Protein 7XQK (pdb70)

Structure (mmCIF, N/CA/C/O backbone):
data_7XQK
#
_entry.id   7XQK
#
_cell.length_a   154.154
_cell.length_b   154.154
_cell.length_c   76.675
_cell.angle_alpha   90.000
_cell.angle_beta   90.000
_cell.angle_gamma   120.000
#
_symmetry.space_group_name_H-M   'P 63'
#
loop_
_entity.id
_entity.type
_entity.pdbx_description
1 polymer 'Glutathione S-transferase class-mu 26 kDa isozyme,Cyclin-dependent kinase 3'
2 polymer 'G1/S-specific cyclin-E1'
3 non-polymer 'SULFATE ION'
4 non-polymer GLYCEROL
5 non-polymer '2-(N-MORPHOLINO)-ETHANESULFONIC ACID'
6 water water
#
loop_
_atom_site.group_PDB
_atom_site.id
_atom_site.type_symbol
_atom_site.label_atom_id
_atom_site.label_alt_id
_atom_site.label_comp_id
_atom_site.label_asym_id
_atom_site.label_entity_id
_atom_site.label_seq_id
_atom_site.pdbx_PDB_ins_code
_atom_site.Cartn_x
_atom_site.Cartn_y
_atom_site.Cartn_z
_atom_site.occupancy
_atom_site.B_iso_or_equiv
_atom_site.auth_seq_id
_atom_site.auth_comp_id
_atom_site.auth_asym_id
_atom_site.auth_atom_id
_atom_site.pdbx_PDB_model_num
ATOM 1 N N . MET A 1 231 ? 5.612 -88.060 17.806 1.000 104.431 3 MET A N 1
ATOM 2 C CA . MET A 1 231 ? 6.442 -87.665 16.625 1.000 109.752 3 MET A CA 1
ATOM 3 C C . MET A 1 231 ? 7.165 -88.906 16.060 1.000 107.820 3 MET A C 1
ATOM 4 O O . MET A 1 231 ? 6.710 -89.427 15.019 1.000 98.220 3 MET A O 1
ATOM 9 N N . PHE A 1 232 ? 8.240 -89.370 16.710 1.000 103.373 4 PHE A N 1
ATOM 10 C CA . PHE A 1 232 ? 8.945 -90.650 16.410 1.000 102.666 4 PHE A CA 1
ATOM 11 C C . PHE A 1 232 ? 9.151 -91.418 17.724 1.000 101.915 4 PHE A C 1
ATOM 12 O O . PHE A 1 232 ? 9.801 -90.855 18.627 1.000 105.674 4 PHE A O 1
ATOM 20 N N . GLN A 1 233 ? 8.634 -92.648 17.827 1.000 94.699 5 GLN A N 1
ATOM 21 C CA . GLN A 1 233 ? 8.689 -93.472 19.069 1.000 98.451 5 GLN A CA 1
ATOM 22 C C . GLN A 1 233 ? 10.103 -94.048 19.234 1.000 93.684 5 GLN A C 1
ATOM 23 O O . GLN A 1 233 ? 10.370 -95.100 18.631 1.000 86.830 5 GLN A O 1
ATOM 29 N N . LYS A 1 234 ? 10.946 -93.408 20.059 1.000 92.067 6 LYS A N 1
ATOM 30 C CA . LYS A 1 234 ? 12.430 -93.576 20.070 1.000 93.493 6 LYS A CA 1
ATOM 31 C C . LYS A 1 234 ? 12.825 -94.877 20.779 1.000 85.307 6 LYS A C 1
ATOM 32 O O . LYS A 1 234 ? 13.722 -94.818 21.648 1.000 77.205 6 LYS A O 1
ATOM 38 N N . VAL A 1 235 ? 12.286 -96.006 20.297 1.000 84.266 7 VAL A N 1
ATOM 39 C CA . VAL A 1 235 ? 12.358 -97.378 20.900 1.000 95.336 7 VAL A CA 1
ATOM 40 C C . VAL A 1 235 ? 13.704 -97.626 21.608 1.000 96.414 7 VAL A C 1
ATOM 41 O O . VAL A 1 235 ? 13.687 -98.357 22.619 1.000 108.777 7 VAL A O 1
ATOM 45 N N . GLU A 1 236 ? 14.827 -97.098 21.104 1.000 90.353 8 GLU A N 1
ATOM 46 C CA . GLU A 1 236 ? 16.180 -97.404 21.647 1.000 96.203 8 GLU A CA 1
ATOM 47 C C . GLU A 1 236 ? 17.227 -96.448 21.048 1.000 98.879 8 GLU A C 1
ATOM 48 O O . GLU A 1 236 ? 17.029 -95.990 19.902 1.000 96.790 8 GLU A O 1
ATOM 54 N N . LYS A 1 237 ? 18.286 -96.150 21.813 1.000 96.496 9 LYS A N 1
ATOM 55 C CA . LYS A 1 237 ? 19.550 -95.517 21.341 1.000 93.901 9 LYS A CA 1
ATOM 56 C C . LYS A 1 237 ? 20.455 -96.628 20.793 1.000 94.760 9 LYS A C 1
ATOM 57 O O . LYS A 1 237 ? 20.387 -97.738 21.352 1.000 100.063 9 LYS A O 1
ATOM 63 N N . ILE A 1 238 ? 21.255 -96.352 19.749 1.000 92.938 10 ILE A N 1
ATOM 64 C CA . ILE A 1 238 ? 22.186 -97.344 19.116 1.000 89.737 10 ILE A CA 1
ATOM 65 C C . ILE A 1 238 ? 23.566 -96.718 18.819 1.000 91.327 10 ILE A C 1
ATOM 66 O O . ILE A 1 238 ? 24.289 -97.303 17.994 1.000 83.995 10 ILE A O 1
ATOM 71 N N . GLY A 1 239 ? 23.950 -95.615 19.481 1.000 93.909 11 GLY A N 1
ATOM 72 C CA . GLY A 1 239 ? 25.329 -95.079 19.448 1.000 99.172 11 GLY A CA 1
ATOM 73 C C . GLY A 1 239 ? 25.398 -93.557 19.387 1.000 108.563 11 GLY A C 1
ATOM 74 O O . GLY A 1 239 ? 24.380 -92.901 19.700 1.000 104.531 11 GLY A O 1
ATOM 75 N N . GLU A 1 240 ? 26.581 -93.029 19.029 1.000 111.416 12 GLU A N 1
ATOM 76 C CA . GLU A 1 240 ? 26.885 -91.593 18.747 1.000 110.214 12 GLU A CA 1
ATOM 77 C C . GLU A 1 240 ? 27.527 -91.500 17.349 1.000 104.214 12 GLU A C 1
ATOM 78 O O . GLU A 1 240 ? 27.990 -92.555 16.867 1.000 91.175 12 GLU A O 1
ATOM 84 N N . GLY A 1 241 ? 27.548 -90.313 16.712 1.000 99.282 13 GLY A N 1
ATOM 85 C CA . GLY A 1 241 ? 27.953 -90.153 15.297 1.000 93.240 13 GLY A CA 1
ATOM 86 C C . GLY A 1 241 ? 28.741 -88.883 15.002 1.000 85.290 13 GLY A C 1
ATOM 87 O O . GLY A 1 241 ? 29.011 -88.121 15.944 1.000 69.554 13 GLY A O 1
ATOM 88 N N . THR A 1 242 ? 29.085 -88.681 13.717 1.000 94.478 14 THR A N 1
ATOM 89 C CA . THR A 1 242 ? 29.879 -87.543 13.156 1.000 95.136 14 THR A CA 1
ATOM 90 C C . THR A 1 242 ? 29.320 -86.214 13.696 1.000 97.108 14 THR A C 1
ATOM 91 O O . THR A 1 242 ? 30.138 -85.345 14.056 1.000 89.885 14 THR A O 1
ATOM 95 N N . TYR A 1 243 ? 27.985 -86.078 13.740 1.000 98.039 15 TYR A N 1
ATOM 96 C CA . TYR A 1 243 ? 27.212 -84.988 14.407 1.000 88.685 15 TYR A CA 1
ATOM 97 C C . TYR A 1 243 ? 26.181 -85.633 15.344 1.000 92.244 15 TYR A C 1
ATOM 98 O O . TYR A 1 243 ? 25.409 -86.507 14.874 1.000 91.667 15 TYR A O 1
ATOM 107 N N . GLY A 1 244 ? 26.204 -85.254 16.627 1.000 90.720 16 GLY A N 1
ATOM 108 C CA . GLY A 1 244 ? 25.214 -85.650 17.651 1.000 90.790 16 GLY A CA 1
ATOM 109 C C . GLY A 1 244 ? 25.154 -87.152 17.902 1.000 90.895 16 GLY A C 1
ATOM 110 O O . GLY A 1 244 ? 26.210 -87.807 17.863 1.000 94.479 16 GLY A O 1
ATOM 111 N N . VAL A 1 245 ? 23.944 -87.673 18.140 1.000 90.876 17 VAL A N 1
ATOM 112 C CA . VAL A 1 245 ? 23.659 -89.020 18.728 1.000 90.867 17 VAL A CA 1
ATOM 113 C C . VAL A 1 245 ? 22.691 -89.776 17.805 1.000 82.426 17 VAL A C 1
ATOM 114 O O . VAL A 1 245 ? 21.952 -89.082 17.071 1.000 75.050 17 VAL A O 1
ATOM 118 N N . VAL A 1 246 ? 22.660 -91.121 17.881 1.000 69.048 18 VAL A N 1
ATOM 119 C CA . VAL A 1 246 ? 21.932 -92.031 16.936 1.000 63.355 18 VAL A CA 1
ATOM 120 C C . VAL A 1 246 ? 20.996 -92.955 17.720 1.000 61.254 18 VAL A C 1
ATOM 121 O O . VAL A 1 246 ? 21.401 -93.403 18.795 1.000 73.842 18 VAL A O 1
ATOM 125 N N . TYR A 1 247 ? 19.831 -93.280 17.150 1.000 57.522 19 TYR A N 1
ATOM 126 C CA . TYR A 1 247 ? 18.700 -93.975 17.817 1.000 65.656 19 TYR A CA 1
ATOM 127 C C . TYR A 1 247 ? 17.955 -94.872 16.814 1.000 63.073 19 TYR A C 1
ATOM 128 O O . TYR A 1 247 ? 17.861 -94.485 15.633 1.000 58.699 19 TYR A O 1
ATOM 137 N N . LYS A 1 248 ? 17.421 -96.016 17.270 1.000 55.278 20 LYS A N 1
ATOM 138 C CA . LYS A 1 248 ? 16.381 -96.795 16.543 1.000 54.834 20 LYS A CA 1
ATOM 139 C C . LYS A 1 248 ? 15.036 -96.157 16.891 1.000 54.682 20 LYS A C 1
ATOM 140 O O . LYS A 1 248 ? 15.000 -95.491 17.920 1.000 60.512 20 LYS A O 1
ATOM 146 N N . ALA A 1 249 ? 13.989 -96.311 16.075 1.000 58.404 21 ALA A N 1
ATOM 147 C CA . ALA A 1 249 ? 12.672 -95.670 16.331 1.000 66.301 21 ALA A CA 1
ATOM 148 C C . ALA A 1 249 ? 11.563 -96.183 15.395 1.000 71.795 21 ALA A C 1
ATOM 149 O O . ALA A 1 249 ? 11.866 -96.956 14.474 1.000 75.728 21 ALA A O 1
ATOM 151 N N . LYS A 1 250 ? 10.319 -95.742 15.639 1.000 77.378 22 LYS A N 1
ATOM 152 C CA . LYS A 1 250 ? 9.106 -96.085 14.844 1.000 82.884 22 LYS A CA 1
ATOM 153 C C . LYS A 1 250 ? 8.318 -94.806 14.491 1.000 80.062 22 LYS A C 1
ATOM 154 O O . LYS A 1 250 ? 8.126 -93.919 15.373 1.000 63.682 22 LYS A O 1
ATOM 160 N N . ASN A 1 251 ? 7.877 -94.704 13.234 1.000 84.873 23 ASN A N 1
ATOM 161 C CA . ASN A 1 251 ? 6.932 -93.654 12.766 1.000 97.530 23 ASN A CA 1
ATOM 162 C C . ASN A 1 251 ? 5.524 -94.074 13.204 1.000 101.677 23 ASN A C 1
ATOM 163 O O . ASN A 1 251 ? 5.131 -95.214 12.894 1.000 101.892 23 ASN A O 1
ATOM 168 N N . ARG A 1 252 ? 4.803 -93.189 13.900 1.000 112.223 24 ARG A N 1
ATOM 169 C CA . ARG A 1 252 ? 3.494 -93.488 14.544 1.000 113.793 24 ARG A CA 1
ATOM 170 C C . ARG A 1 252 ? 2.401 -93.688 13.485 1.000 109.329 24 ARG A C 1
ATOM 171 O O . ARG A 1 252 ? 1.588 -94.622 13.645 1.000 104.379 24 ARG A O 1
ATOM 179 N N . GLU A 1 253 ? 2.382 -92.840 12.452 1.000 107.304 25 GLU A N 1
ATOM 180 C CA . GLU A 1 253 ? 1.363 -92.862 11.367 1.000 106.564 25 GLU A CA 1
ATOM 181 C C . GLU A 1 253 ? 1.688 -93.955 10.331 1.000 100.308 25 GLU A C 1
ATOM 182 O O . GLU A 1 253 ? 0.982 -93.987 9.304 1.000 96.916 25 GLU A O 1
ATOM 188 N N . THR A 1 254 ? 2.707 -94.804 10.558 1.000 98.752 26 THR A N 1
ATOM 189 C CA . THR A 1 254 ? 3.068 -95.935 9.648 1.000 95.257 26 THR A CA 1
ATOM 190 C C . THR A 1 254 ? 3.524 -97.191 10.419 1.000 91.426 26 THR A C 1
ATOM 191 O O . THR A 1 254 ? 3.350 -98.287 9.859 1.000 90.704 26 THR A O 1
ATOM 195 N N . GLY A 1 255 ? 4.103 -97.066 11.622 1.000 97.163 27 GLY A N 1
ATOM 196 C CA . GLY A 1 255 ? 4.665 -98.196 12.400 1.000 99.819 27 GLY A CA 1
ATOM 197 C C . GLY A 1 255 ? 5.997 -98.713 11.848 1.000 103.632 27 GLY A C 1
ATOM 198 O O . GLY A 1 255 ? 6.487 -99.757 12.354 1.000 92.568 27 GLY A O 1
ATOM 199 N N . GLN A 1 256 ? 6.588 -98.000 10.878 1.000 101.790 28 GLN A N 1
ATOM 200 C CA . GLN A 1 256 ? 7.824 -98.381 10.133 1.000 92.167 28 GLN A CA 1
ATOM 201 C C . GLN A 1 256 ? 9.061 -98.019 10.974 1.000 78.332 28 GLN A C 1
ATOM 202 O O . GLN A 1 256 ? 9.084 -96.921 11.584 1.000 65.319 28 GLN A O 1
ATOM 208 N N . LEU A 1 257 ? 10.049 -98.920 11.003 1.000 72.557 29 LEU A N 1
ATOM 209 C CA . LEU A 1 257 ? 11.345 -98.738 11.718 1.000 66.025 29 LEU A CA 1
ATOM 210 C C . LEU A 1 257 ? 12.245 -97.792 10.908 1.000 57.200 29 LEU A C 1
ATOM 211 O O . LEU A 1 257 ? 12.304 -97.946 9.653 1.000 58.561 29 LEU A O 1
ATOM 216 N N . VAL A 1 258 ? 12.916 -96.873 11.617 1.000 46.552 30 VAL A N 1
ATOM 217 C CA . VAL A 1 258 ? 13.870 -95.846 11.090 1.000 42.492 30 VAL A CA 1
ATOM 218 C C . VAL A 1 258 ? 15.053 -95.736 12.060 1.000 40.713 30 VAL A C 1
ATOM 219 O O . VAL A 1 258 ? 14.872 -96.080 13.246 1.000 44.339 30 VAL A O 1
ATOM 223 N N . ALA A 1 259 ? 16.218 -95.275 11.580 1.000 40.905 31 ALA A N 1
ATOM 224 C CA . ALA A 1 259 ? 17.375 -94.837 12.399 1.000 40.176 31 ALA A CA 1
ATOM 225 C C . ALA A 1 259 ? 17.476 -93.304 12.332 1.000 42.538 31 ALA A C 1
ATOM 226 O O . ALA A 1 259 ? 17.312 -92.760 11.222 1.000 43.952 31 ALA A O 1
ATOM 228 N N . LEU A 1 260 ? 17.707 -92.656 13.486 1.000 45.547 32 LEU A N 1
ATOM 229 C CA . LEU A 1 260 ? 17.560 -91.197 13.757 1.000 43.528 32 LEU A CA 1
ATOM 230 C C . LEU A 1 260 ? 18.923 -90.616 14.109 1.000 44.374 32 LEU A C 1
ATOM 231 O O . LEU A 1 260 ? 19.475 -91.085 15.117 1.000 50.778 32 LEU A O 1
ATOM 236 N N . LYS A 1 261 ? 19.422 -89.629 13.359 1.000 40.162 33 LYS A N 1
ATOM 237 C CA . LYS A 1 261 ? 20.592 -88.805 13.772 1.000 40.893 33 LYS A CA 1
ATOM 238 C C . LYS A 1 261 ? 20.031 -87.450 14.222 1.000 41.724 33 LYS A C 1
ATOM 239 O O . LYS A 1 261 ? 19.293 -86.829 13.435 1.000 42.951 33 LYS A O 1
ATOM 245 N N . LYS A 1 262 ? 20.299 -87.050 15.465 1.000 42.187 34 LYS A N 1
ATOM 246 C CA . LYS A 1 262 ? 19.744 -85.817 16.074 1.000 45.025 34 LYS A CA 1
ATOM 247 C C . LYS A 1 262 ? 20.853 -84.774 16.118 1.000 40.011 34 LYS A C 1
ATOM 248 O O . LYS A 1 262 ? 21.916 -85.070 16.667 1.000 38.200 34 LYS A O 1
ATOM 254 N N . ILE A 1 263 ? 20.607 -83.609 15.533 1.000 37.065 35 ILE A N 1
ATOM 255 C CA . ILE A 1 263 ? 21.548 -82.459 15.575 1.000 36.781 35 ILE A CA 1
ATOM 256 C C . ILE A 1 263 ? 20.894 -81.428 16.480 1.000 36.355 35 ILE A C 1
ATOM 257 O O . ILE A 1 263 ? 19.728 -81.099 16.219 1.000 35.384 35 ILE A O 1
ATOM 262 N N . ARG A 1 264 ? 21.594 -80.985 17.525 1.000 40.557 36 ARG A N 1
ATOM 263 C CA . ARG A 1 264 ? 21.080 -79.946 18.452 1.000 40.477 36 ARG A CA 1
ATOM 264 C C . ARG A 1 264 ? 21.548 -78.596 17.913 1.000 37.347 36 ARG A C 1
ATOM 265 O O . ARG A 1 264 ? 22.734 -78.256 18.107 1.000 39.503 36 ARG A O 1
ATOM 273 N N . LEU A 1 265 ? 20.669 -77.870 17.232 1.000 35.062 37 LEU A N 1
ATOM 274 C CA . LEU A 1 265 ? 21.088 -76.659 16.482 1.000 39.937 37 LEU A CA 1
ATOM 275 C C . LEU A 1 265 ? 21.514 -75.584 17.489 1.000 41.901 37 LEU A C 1
ATOM 276 O O . LEU A 1 265 ? 22.445 -74.840 17.157 1.000 37.000 37 LEU A O 1
ATOM 281 N N . ASP A 1 266 ? 20.922 -75.598 18.692 1.000 41.136 38 ASP A N 1
ATOM 282 C CA . ASP A 1 266 ? 21.267 -74.723 19.852 1.000 46.004 38 ASP A CA 1
ATOM 283 C C . ASP A 1 266 ? 22.750 -74.851 20.199 1.000 39.685 38 ASP A C 1
ATOM 284 O O . ASP A 1 266 ? 23.325 -73.861 20.642 1.000 40.139 38 ASP A O 1
ATOM 289 N N . LEU A 1 267 ? 23.350 -76.025 20.014 1.000 36.644 39 LEU A N 1
ATOM 290 C CA . LEU A 1 267 ? 24.783 -76.241 20.356 1.000 36.464 39 LEU A CA 1
ATOM 291 C C . LEU A 1 267 ? 25.711 -76.013 19.149 1.000 37.602 39 LEU A C 1
ATOM 292 O O . LEU A 1 267 ? 26.932 -76.216 19.326 1.000 34.408 39 LEU A O 1
ATOM 297 N N . GLU A 1 268 ? 25.199 -75.620 17.974 1.000 37.670 40 GLU A N 1
ATOM 298 C CA . GLU A 1 268 ? 26.043 -75.481 16.749 1.000 35.536 40 GLU A CA 1
ATOM 299 C C . GLU A 1 268 ? 26.211 -74.001 16.426 1.000 33.390 40 GLU A C 1
ATOM 300 O O . GLU A 1 268 ? 25.233 -73.402 15.867 1.000 35.160 40 GLU A O 1
ATOM 306 N N . MET A 1 269 ? 27.379 -73.446 16.754 1.000 32.359 41 MET A N 1
ATOM 307 C CA . MET A 1 269 ? 27.732 -72.024 16.474 1.000 36.753 41 MET A CA 1
ATOM 308 C C . MET A 1 269 ? 27.676 -71.742 14.953 1.000 29.512 41 MET A C 1
ATOM 309 O O . MET A 1 269 ? 27.365 -70.601 14.595 1.000 30.179 41 MET A O 1
ATOM 314 N N . GLU A 1 270 ? 28.008 -72.712 14.103 1.000 26.372 42 GLU A N 1
ATOM 315 C CA . GLU A 1 270 ? 28.009 -72.572 12.617 1.000 27.413 42 GLU A CA 1
ATOM 316 C C . GLU A 1 270 ? 26.687 -73.067 11.985 1.000 27.197 42 GLU A C 1
ATOM 317 O O . GLU A 1 270 ? 26.633 -73.204 10.745 1.000 27.994 42 GLU A O 1
ATOM 323 N N . GLY A 1 271 ? 25.622 -73.259 12.760 1.000 23.137 43 GLY A N 1
ATOM 324 C CA . GLY A 1 271 ? 24.339 -73.758 12.213 1.000 20.952 43 GLY A CA 1
ATOM 325 C C . GLY A 1 271 ? 24.428 -75.205 11.760 1.000 20.459 43 GLY A C 1
ATOM 326 O O . GLY A 1 271 ? 25.135 -76.007 12.405 1.000 22.022 43 GLY A O 1
ATOM 327 N N . VAL A 1 272 ? 23.754 -75.569 10.676 1.000 21.693 44 VAL A N 1
ATOM 328 C CA . VAL A 1 272 ? 23.761 -76.985 10.214 1.000 23.168 44 VAL A CA 1
ATOM 329 C C . VAL A 1 272 ? 25.202 -77.320 9.832 1.000 24.782 44 VAL A C 1
ATOM 330 O O . VAL A 1 272 ? 25.797 -76.629 8.997 1.000 21.548 44 VAL A O 1
ATOM 334 N N . PRO A 1 273 ? 25.818 -78.350 10.464 1.000 26.171 45 PRO A N 1
ATOM 335 C CA . PRO A 1 273 ? 27.208 -78.708 10.176 1.000 26.005 45 PRO A CA 1
ATOM 336 C C . PRO A 1 273 ? 27.458 -79.150 8.720 1.000 26.241 45 PRO A C 1
ATOM 337 O O . PRO A 1 273 ? 26.573 -79.785 8.088 1.000 22.205 45 PRO A O 1
ATOM 341 N N . SER A 1 274 ? 28.630 -78.781 8.194 1.000 23.330 46 SER A N 1
ATOM 342 C CA . SER A 1 274 ? 29.039 -79.092 6.807 1.000 26.063 46 SER A CA 1
ATOM 343 C C . SER A 1 274 ? 28.819 -80.580 6.531 1.000 24.852 46 SER A C 1
ATOM 344 O O . SER A 1 274 ? 28.249 -80.903 5.483 1.000 22.506 46 SER A O 1
ATOM 347 N N . THR A 1 275 ? 29.221 -81.452 7.451 1.000 23.806 47 THR A N 1
ATOM 348 C CA . THR A 1 275 ? 29.091 -82.918 7.289 1.000 23.586 47 THR A CA 1
ATOM 349 C C . THR A 1 275 ? 27.620 -83.305 7.065 1.000 22.404 47 THR A C 1
ATOM 350 O O . THR A 1 275 ? 27.365 -84.165 6.212 1.000 20.641 47 THR A O 1
ATOM 354 N N . ALA A 1 276 ? 26.677 -82.675 7.760 1.000 21.473 48 ALA A N 1
ATOM 355 C CA . ALA A 1 276 ? 25.235 -82.974 7.615 1.000 23.525 48 ALA A CA 1
ATOM 356 C C . ALA A 1 276 ? 24.705 -82.391 6.293 1.000 24.325 48 ALA A C 1
ATOM 357 O O . ALA A 1 276 ? 23.884 -83.068 5.606 1.000 23.140 48 ALA A O 1
ATOM 359 N N . ILE A 1 277 ? 25.138 -81.185 5.905 1.000 24.224 49 ILE A N 1
ATOM 360 C CA . ILE A 1 277 ? 24.657 -80.591 4.621 1.000 23.244 49 ILE A CA 1
ATOM 361 C C . ILE A 1 277 ? 25.155 -81.479 3.474 1.000 23.900 49 ILE A C 1
ATOM 362 O O . ILE A 1 277 ? 24.359 -81.790 2.576 1.000 22.325 49 ILE A O 1
ATOM 367 N N . ARG A 1 278 ? 26.399 -81.934 3.565 1.000 21.883 50 ARG A N 1
ATOM 368 C CA . ARG A 1 278 ? 26.987 -82.851 2.563 1.000 23.663 50 ARG A CA 1
ATOM 369 C C . ARG A 1 278 ? 26.228 -84.181 2.565 1.000 22.715 50 ARG A C 1
ATOM 370 O O . ARG A 1 278 ? 25.813 -84.568 1.480 1.000 20.247 50 ARG A O 1
ATOM 378 N N . GLU A 1 279 ? 26.046 -84.827 3.728 1.000 22.041 51 GLU A N 1
ATOM 379 C CA . GLU A 1 279 ? 25.384 -86.149 3.773 1.000 24.063 51 GLU A CA 1
ATOM 380 C C . GLU A 1 279 ? 23.963 -86.027 3.179 1.000 22.986 51 GLU A C 1
ATOM 381 O O . GLU A 1 279 ? 23.607 -86.842 2.347 1.000 20.510 51 GLU A O 1
ATOM 387 N N . ILE A 1 280 ? 23.187 -85.040 3.608 1.000 21.434 52 ILE A N 1
ATOM 388 C CA . ILE A 1 280 ? 21.777 -84.880 3.168 1.000 22.726 52 ILE A CA 1
ATOM 389 C C . ILE A 1 280 ? 21.782 -84.644 1.660 1.000 24.787 52 ILE A C 1
ATOM 390 O O . ILE A 1 280 ? 21.110 -85.429 0.966 1.000 23.286 52 ILE A O 1
ATOM 395 N N . SER A 1 281 ? 22.545 -83.647 1.172 1.000 23.012 53 SER A N 1
ATOM 396 C CA . SER A 1 281 ? 22.497 -83.261 -0.257 1.000 23.094 53 SER A CA 1
ATOM 397 C C . SER A 1 281 ? 22.911 -84.464 -1.100 1.000 22.993 53 SER A C 1
ATOM 398 O O . SER A 1 281 ? 22.333 -84.655 -2.163 1.000 24.438 53 SER A O 1
ATOM 401 N N . LEU A 1 282 ? 23.916 -85.221 -0.670 1.000 22.725 54 LEU A N 1
ATOM 402 C CA . LEU A 1 282 ? 24.429 -86.343 -1.483 1.000 24.782 54 LEU A CA 1
ATOM 403 C C . LEU A 1 282 ? 23.363 -87.429 -1.503 1.000 25.284 54 LEU A C 1
ATOM 404 O O . LEU A 1 282 ? 23.064 -87.938 -2.586 1.000 24.746 54 LEU A O 1
ATOM 409 N N . LEU A 1 283 ? 22.756 -87.731 -0.356 1.000 26.571 55 LEU A N 1
ATOM 410 C CA . LEU A 1 283 ? 21.804 -88.877 -0.295 1.000 26.525 55 LEU A CA 1
ATOM 411 C C . LEU A 1 283 ? 20.445 -88.481 -0.875 1.000 25.304 55 LEU A C 1
ATOM 412 O O . LEU A 1 283 ? 19.736 -89.406 -1.291 1.000 25.781 55 LEU A O 1
ATOM 417 N N . LYS A 1 284 ? 20.133 -87.191 -1.053 1.000 27.181 56 LYS A N 1
ATOM 418 C CA . LYS A 1 284 ? 18.890 -86.779 -1.773 1.000 28.810 56 LYS A CA 1
ATOM 419 C C . LYS A 1 284 ? 18.896 -87.331 -3.212 1.000 28.336 56 LYS A C 1
ATOM 420 O O . LYS A 1 284 ? 17.803 -87.545 -3.758 1.000 34.904 56 LYS A O 1
ATOM 426 N N . GLU A 1 285 ? 20.061 -87.578 -3.798 1.000 26.968 57 GLU A N 1
ATOM 427 C CA . GLU A 1 285 ? 20.173 -87.927 -5.232 1.000 33.025 57 GLU A CA 1
ATOM 428 C C . GLU A 1 285 ? 20.889 -89.269 -5.448 1.000 34.018 57 GLU A C 1
ATOM 429 O O . GLU A 1 285 ? 20.674 -89.878 -6.510 1.000 47.177 57 GLU A O 1
ATOM 435 N N . LEU A 1 286 ? 21.657 -89.747 -4.482 1.000 30.487 58 LEU A N 1
ATOM 436 C CA . LEU A 1 286 ? 22.465 -90.987 -4.586 1.000 30.349 58 LEU A CA 1
ATOM 437 C C . LEU A 1 286 ? 21.635 -92.178 -4.066 1.000 32.474 58 LEU A C 1
ATOM 438 O O . LEU A 1 286 ? 21.630 -92.441 -2.832 1.000 34.638 58 LEU A O 1
ATOM 443 N N . LYS A 1 287 ? 20.927 -92.847 -4.979 1.000 28.232 59 LYS A N 1
ATOM 444 C CA . LYS A 1 287 ? 19.947 -93.905 -4.682 1.000 30.489 59 LYS A CA 1
ATOM 445 C C . LYS A 1 287 ? 20.370 -95.177 -5.418 1.000 27.228 59 LYS A C 1
ATOM 446 O O . LYS A 1 287 ? 20.480 -95.162 -6.647 1.000 28.088 59 LYS A O 1
ATOM 452 N N . HIS A 1 288 ? 20.628 -96.234 -4.656 1.000 25.210 60 HIS A N 1
ATOM 453 C CA . HIS A 1 288 ? 21.202 -97.522 -5.125 1.000 24.271 60 HIS A CA 1
ATOM 454 C C . HIS A 1 288 ? 20.936 -98.587 -4.068 1.000 23.207 60 HIS A C 1
ATOM 455 O O . HIS A 1 288 ? 20.958 -98.281 -2.882 1.000 23.701 60 HIS A O 1
ATOM 462 N N . PRO A 1 289 ? 20.656 -99.848 -4.467 1.000 25.516 61 PRO A N 1
ATOM 463 C CA . PRO A 1 289 ? 20.426 -100.948 -3.522 1.000 23.838 61 PRO A CA 1
ATOM 464 C C . PRO A 1 289 ? 21.503 -101.165 -2.448 1.000 22.303 61 PRO A C 1
ATOM 465 O O . PRO A 1 289 ? 21.146 -101.677 -1.400 1.000 22.573 61 PRO A O 1
ATOM 469 N N . ASN A 1 290 ? 22.739 -100.733 -2.703 1.000 23.279 62 ASN A N 1
ATOM 470 C CA . ASN A 1 290 ? 23.928 -100.937 -1.820 1.000 23.359 62 ASN A CA 1
ATOM 471 C C . ASN A 1 290 ? 24.361 -99.605 -1.199 1.000 23.016 62 ASN A C 1
ATOM 472 O O . ASN A 1 290 ? 25.513 -99.476 -0.738 1.000 20.958 62 ASN A O 1
ATOM 477 N N . ILE A 1 291 ? 23.438 -98.651 -1.139 1.000 25.598 63 ILE A N 1
ATOM 478 C CA . ILE A 1 291 ? 23.617 -97.361 -0.429 1.000 23.499 63 ILE A CA 1
ATOM 479 C C . ILE A 1 291 ? 22.417 -97.171 0.492 1.000 22.888 63 ILE A C 1
ATOM 480 O O . ILE A 1 291 ? 21.260 -97.268 0.020 1.000 24.421 63 ILE A O 1
ATOM 485 N N . VAL A 1 292 ? 22.683 -96.826 1.735 1.000 22.692 64 VAL A N 1
ATOM 486 C CA . VAL A 1 292 ? 21.637 -96.547 2.766 1.000 24.488 64 VAL A CA 1
ATOM 487 C C . VAL A 1 292 ? 20.705 -95.443 2.264 1.000 24.459 64 VAL A C 1
ATOM 488 O O . VAL A 1 292 ? 21.194 -94.429 1.703 1.000 24.205 64 VAL A O 1
ATOM 492 N N . ARG A 1 293 ? 19.410 -95.583 2.504 1.000 26.457 65 ARG A N 1
ATOM 493 C CA . ARG A 1 293 ? 18.408 -94.572 2.086 1.000 29.072 65 ARG A CA 1
ATOM 494 C C . ARG A 1 293 ? 18.225 -93.560 3.214 1.000 30.282 65 ARG A C 1
ATOM 495 O O . ARG A 1 293 ? 18.072 -93.987 4.383 1.000 29.592 65 ARG A O 1
ATOM 503 N N . LEU A 1 294 ? 18.223 -92.277 2.851 1.000 28.551 66 LEU A N 1
ATOM 504 C CA . LEU A 1 294 ? 17.742 -91.166 3.701 1.000 30.101 66 LEU A CA 1
ATOM 505 C C . LEU A 1 294 ? 16.236 -91.033 3.468 1.000 28.640 66 LEU A C 1
ATOM 506 O O . LEU A 1 294 ? 15.835 -90.789 2.335 1.000 28.842 66 LEU A O 1
ATOM 511 N N . LEU A 1 295 ? 15.422 -91.254 4.483 1.000 30.994 67 LEU A N 1
ATOM 512 C CA . LEU A 1 295 ? 13.940 -91.296 4.316 1.000 36.994 67 LEU A CA 1
ATOM 513 C C . LEU A 1 295 ? 13.371 -89.875 4.433 1.000 36.349 67 LEU A C 1
ATOM 514 O O . LEU A 1 295 ? 12.510 -89.503 3.628 1.000 36.169 67 LEU A O 1
ATOM 519 N N . ASP A 1 296 ? 13.898 -89.070 5.353 1.000 34.850 68 ASP A N 1
ATOM 520 C CA . ASP A 1 296 ? 13.336 -87.724 5.605 1.000 35.803 68 ASP A CA 1
ATOM 521 C C . ASP A 1 296 ? 14.347 -86.843 6.341 1.000 31.841 68 ASP A C 1
ATOM 522 O O . ASP A 1 296 ? 15.310 -87.363 6.966 1.000 29.435 68 ASP A O 1
ATOM 527 N N . VAL A 1 297 ? 14.070 -85.548 6.347 1.000 31.009 69 VAL A N 1
ATOM 528 C CA . VAL A 1 297 ? 14.790 -84.561 7.190 1.000 32.073 69 VAL A CA 1
ATOM 529 C C . VAL A 1 297 ? 13.733 -83.733 7.907 1.000 31.422 69 VAL A C 1
ATOM 530 O O . VAL A 1 297 ? 12.940 -83.076 7.234 1.000 30.943 69 VAL A O 1
ATOM 534 N N . VAL A 1 298 ? 13.768 -83.726 9.231 1.000 34.150 70 VAL A N 1
ATOM 535 C CA . VAL A 1 298 ? 12.715 -83.078 10.050 1.000 33.451 70 VAL A CA 1
ATOM 536 C C . VAL A 1 298 ? 13.344 -81.978 10.890 1.000 31.181 70 VAL A C 1
ATOM 537 O O . VAL A 1 298 ? 14.261 -82.260 11.624 1.000 32.196 70 VAL A O 1
ATOM 541 N N . HIS A 1 299 ? 12.855 -80.757 10.736 1.000 36.597 71 HIS A N 1
ATOM 542 C CA . HIS A 1 299 ? 13.283 -79.587 11.533 1.000 40.767 71 HIS A CA 1
ATOM 543 C C . HIS A 1 299 ? 12.137 -79.276 12.491 1.000 44.110 71 HIS A C 1
ATOM 544 O O . HIS A 1 299 ? 11.055 -78.895 12.012 1.000 45.282 71 HIS A O 1
ATOM 551 N N . ASN A 1 300 ? 12.373 -79.461 13.780 1.000 45.606 72 ASN A N 1
ATOM 552 C CA . ASN A 1 300 ? 11.323 -79.336 14.817 1.000 55.665 72 ASN A CA 1
ATOM 553 C C . ASN A 1 300 ? 11.973 -78.774 16.075 1.000 53.720 72 ASN A C 1
ATOM 554 O O . ASN A 1 300 ? 12.986 -79.341 16.522 1.000 48.509 72 ASN A O 1
ATOM 559 N N . GLU A 1 301 ? 11.399 -77.693 16.606 1.000 69.353 73 GLU A N 1
ATOM 560 C CA . GLU A 1 301 ? 12.020 -76.864 17.667 1.000 77.786 73 GLU A CA 1
ATOM 561 C C . GLU A 1 301 ? 13.379 -76.404 17.128 1.000 72.334 73 GLU A C 1
ATOM 562 O O . GLU A 1 301 ? 13.400 -75.755 16.060 1.000 71.539 73 GLU A O 1
ATOM 568 N N . ARG A 1 302 ? 14.462 -76.767 17.811 1.000 62.852 74 ARG A N 1
ATOM 569 C CA . ARG A 1 302 ? 15.841 -76.342 17.475 1.000 59.505 74 ARG A CA 1
ATOM 570 C C . ARG A 1 302 ? 16.667 -77.617 17.284 1.000 49.322 74 ARG A C 1
ATOM 571 O O . ARG A 1 302 ? 17.869 -77.637 17.594 1.000 46.625 74 ARG A O 1
ATOM 579 N N . LYS A 1 303 ? 16.021 -78.658 16.762 1.000 47.239 75 LYS A N 1
ATOM 580 C CA . LYS A 1 303 ? 16.687 -79.941 16.444 1.000 45.185 75 LYS A CA 1
ATOM 581 C C . LYS A 1 303 ? 16.493 -80.221 14.954 1.000 38.370 75 LYS A C 1
ATOM 582 O O . LYS A 1 303 ? 15.436 -79.848 14.395 1.000 34.574 75 LYS A O 1
ATOM 588 N N . LEU A 1 304 ? 17.510 -80.793 14.313 1.000 33.227 76 LEU A N 1
ATOM 589 C CA . LEU A 1 304 ? 17.365 -81.308 12.927 1.000 34.314 76 LEU A CA 1
ATOM 590 C C . LEU A 1 304 ? 17.489 -82.835 12.974 1.000 30.375 76 LEU A C 1
ATOM 591 O O . LEU A 1 304 ? 18.483 -83.308 13.507 1.000 30.810 76 LEU A O 1
ATOM 596 N N . TYR A 1 305 ? 16.501 -83.587 12.499 1.000 33.444 77 TYR A N 1
ATOM 597 C CA . TYR A 1 305 ? 16.583 -85.075 12.514 1.000 35.478 77 TYR A CA 1
ATOM 598 C C . TYR A 1 305 ? 16.751 -85.572 11.084 1.000 34.889 77 TYR A C 1
ATOM 599 O O . TYR A 1 305 ? 15.959 -85.223 10.204 1.000 33.449 77 TYR A O 1
ATOM 608 N N . LEU A 1 306 ? 17.818 -86.326 10.872 1.000 34.085 78 LEU A N 1
ATOM 609 C CA . LEU A 1 306 ? 18.043 -87.113 9.644 1.000 33.676 78 LEU A CA 1
ATOM 610 C C . LEU A 1 306 ? 17.436 -88.500 9.867 1.000 34.559 78 LEU A C 1
ATOM 611 O O . LEU A 1 306 ? 17.921 -89.230 10.755 1.000 31.867 78 LEU A O 1
ATOM 616 N N . VAL A 1 307 ? 16.423 -88.851 9.074 1.000 35.437 79 VAL A N 1
ATOM 617 C CA . VAL A 1 307 ? 15.696 -90.143 9.184 1.000 37.113 79 VAL A CA 1
ATOM 618 C C . VAL A 1 307 ? 16.225 -91.090 8.100 1.000 33.365 79 VAL A C 1
ATOM 619 O O . VAL A 1 307 ? 15.877 -90.906 6.931 1.000 33.573 79 VAL A O 1
ATOM 623 N N . PHE A 1 308 ? 16.975 -92.113 8.496 1.000 31.504 80 PHE A N 1
ATOM 624 C CA . PHE A 1 308 ? 17.471 -93.181 7.595 1.000 36.803 80 PHE A CA 1
ATOM 625 C C . PHE A 1 308 ? 16.661 -94.466 7.764 1.000 42.450 80 PHE A C 1
ATOM 626 O O . PHE A 1 308 ? 16.189 -94.744 8.876 1.000 49.296 80 PHE A O 1
ATOM 634 N N . GLU A 1 309 ? 16.552 -95.262 6.699 1.000 42.068 81 GLU A N 1
ATOM 635 C CA . GLU A 1 309 ? 16.081 -96.657 6.813 1.000 41.447 81 GLU A CA 1
ATOM 636 C C . GLU A 1 309 ? 16.848 -97.331 7.956 1.000 41.933 81 GLU A C 1
ATOM 637 O O . GLU A 1 309 ? 18.032 -96.982 8.189 1.000 40.255 81 GLU A O 1
ATOM 643 N N . PHE A 1 310 ? 16.155 -98.218 8.672 1.000 45.002 82 PHE A N 1
ATOM 644 C CA . PHE A 1 310 ? 16.707 -99.066 9.761 1.000 43.816 82 PHE A CA 1
ATOM 645 C C . PHE A 1 310 ? 17.253 -100.347 9.125 1.000 39.680 82 PHE A C 1
ATOM 646 O O . PHE A 1 310 ? 16.515 -100.974 8.351 1.000 32.543 82 PHE A O 1
ATOM 654 N N . LEU A 1 311 ? 18.536 -100.657 9.350 1.000 39.705 83 LEU A N 1
ATOM 655 C CA . LEU A 1 311 ? 19.108 -101.993 9.054 1.000 42.686 83 LEU A CA 1
ATOM 656 C C . LEU A 1 311 ? 19.610 -102.592 10.373 1.000 47.422 83 LEU A C 1
ATOM 657 O O . LEU A 1 311 ? 20.016 -101.790 11.234 1.000 46.885 83 LEU A O 1
ATOM 662 N N . SER A 1 312 ? 19.570 -103.932 10.499 1.000 43.942 84 SER A N 1
ATOM 663 C CA . SER A 1 312 ? 19.746 -104.701 11.771 1.000 49.226 84 SER A CA 1
ATOM 664 C C . SER A 1 312 ? 21.073 -104.359 12.464 1.000 43.503 84 SER A C 1
ATOM 665 O O . SER A 1 312 ? 21.066 -104.106 13.658 1.000 42.157 84 SER A O 1
ATOM 668 N N . GLN A 1 313 ? 22.188 -104.363 11.745 1.000 41.581 85 GLN A N 1
ATOM 669 C CA . GLN A 1 313 ? 23.504 -104.036 12.344 1.000 42.512 85 GLN A CA 1
ATOM 670 C C . GLN A 1 313 ? 24.534 -103.695 11.261 1.000 36.852 85 GLN A C 1
ATOM 671 O O . GLN A 1 313 ? 24.243 -103.835 10.075 1.000 32.245 85 GLN A O 1
ATOM 677 N N . ASP A 1 314 ? 25.711 -103.252 11.686 1.000 39.710 86 ASP A N 1
ATOM 678 C CA . ASP A 1 314 ? 26.873 -103.001 10.794 1.000 39.851 86 ASP A CA 1
ATOM 679 C C . ASP A 1 314 ? 27.768 -104.244 10.748 1.000 39.866 86 ASP A C 1
ATOM 680 O O . ASP A 1 314 ? 27.668 -105.095 11.647 1.000 36.401 86 ASP A O 1
ATOM 685 N N . LEU A 1 315 ? 28.634 -104.318 9.737 1.000 36.913 87 LEU A N 1
ATOM 686 C CA . LEU A 1 315 ? 29.541 -105.459 9.498 1.000 35.948 87 LEU A CA 1
ATOM 687 C C . LEU A 1 315 ? 30.484 -105.651 10.685 1.000 37.974 87 LEU A C 1
ATOM 688 O O . LEU A 1 315 ? 30.857 -106.815 10.923 1.000 33.090 87 LEU A O 1
ATOM 693 N N . LYS A 1 316 ? 30.884 -104.578 11.377 1.000 38.267 88 LYS A N 1
ATOM 694 C CA . LYS A 1 316 ? 31.829 -104.722 12.507 1.000 41.211 88 LYS A CA 1
ATOM 695 C C . LYS A 1 316 ? 31.128 -105.486 13.637 1.000 41.242 88 LYS A C 1
ATOM 696 O O . LYS A 1 316 ? 31.700 -106.471 14.110 1.000 37.077 88 LYS A O 1
ATOM 702 N N . LYS A 1 317 ? 29.956 -105.015 14.066 1.000 42.859 89 LYS A N 1
ATOM 703 C CA . LYS A 1 317 ? 29.134 -105.634 15.138 1.000 44.769 89 LYS A CA 1
ATOM 704 C C . LYS A 1 317 ? 28.837 -107.083 14.743 1.000 46.535 89 LYS A C 1
ATOM 705 O O . LYS A 1 317 ? 28.853 -107.959 15.632 1.000 48.834 89 LYS A O 1
ATOM 711 N N . TYR A 1 318 ? 28.649 -107.355 13.452 1.000 44.397 90 TYR A N 1
ATOM 712 C CA . TYR A 1 318 ? 28.346 -108.718 12.949 1.000 43.769 90 TYR A CA 1
ATOM 713 C C . TYR A 1 318 ? 29.568 -109.614 13.135 1.000 44.806 90 TYR A C 1
ATOM 714 O O . TYR A 1 318 ? 29.420 -110.744 13.606 1.000 49.315 90 TYR A O 1
ATOM 723 N N . MET A 1 319 ? 30.738 -109.141 12.725 1.000 41.771 91 MET A N 1
ATOM 724 C CA . MET A 1 319 ? 31.984 -109.942 12.795 1.000 44.222 91 MET A CA 1
ATOM 725 C C . MET A 1 319 ? 32.406 -110.157 14.261 1.000 48.740 91 MET A C 1
ATOM 726 O O . MET A 1 319 ? 32.965 -111.242 14.534 1.000 44.933 91 MET A O 1
ATOM 731 N N . ASP A 1 320 ? 32.095 -109.203 15.151 1.000 44.894 92 ASP A N 1
ATOM 732 C CA . ASP A 1 320 ? 32.400 -109.255 16.606 1.000 49.954 92 ASP A CA 1
ATOM 733 C C . ASP A 1 320 ? 31.461 -110.232 17.332 1.000 55.046 92 ASP A C 1
ATOM 734 O O . ASP A 1 320 ? 31.800 -110.599 18.451 1.000 55.980 92 ASP A O 1
ATOM 739 N N . SER A 1 321 ? 30.306 -110.584 16.752 1.000 62.516 93 SER A N 1
ATOM 740 C CA . SER A 1 321 ? 29.282 -111.489 17.350 1.000 64.127 93 SER A CA 1
ATOM 741 C C . SER A 1 321 ? 29.511 -112.941 16.885 1.000 70.472 93 SER A C 1
ATOM 742 O O . SER A 1 321 ? 30.205 -113.154 15.857 1.000 67.225 93 SER A O 1
ATOM 745 N N . THR A 1 322 ? 28.947 -113.908 17.620 1.000 84.343 94 THR A N 1
ATOM 746 C CA . THR A 1 322 ? 29.169 -115.374 17.440 1.000 97.084 94 THR A CA 1
ATOM 747 C C . THR A 1 322 ? 28.846 -115.759 15.996 1.000 97.389 94 THR A C 1
ATOM 748 O O . THR A 1 322 ? 29.745 -116.222 15.291 1.000 89.009 94 THR A O 1
ATOM 752 N N . PRO A 1 323 ? 27.586 -115.579 15.510 1.000 104.731 95 PRO A N 1
ATOM 753 C CA . PRO A 1 323 ? 27.275 -115.780 14.094 1.000 102.319 95 PRO A CA 1
ATOM 754 C C . PRO A 1 323 ? 27.891 -114.598 13.333 1.000 105.937 95 PRO A C 1
ATOM 755 O O . PRO A 1 323 ? 27.334 -113.522 13.391 1.000 114.432 95 PRO A O 1
ATOM 759 N N . GLY A 1 324 ? 29.050 -114.814 12.707 1.000 104.385 96 GLY A N 1
ATOM 760 C CA . GLY A 1 324 ? 29.870 -113.747 12.102 1.000 102.173 96 GLY A CA 1
ATOM 761 C C . GLY A 1 324 ? 31.337 -113.869 12.480 1.000 101.538 96 GLY A C 1
ATOM 762 O O . GLY A 1 324 ? 32.173 -113.322 11.732 1.000 101.520 96 GLY A O 1
ATOM 763 N N . SER A 1 325 ? 31.646 -114.557 13.588 1.000 98.046 97 SER A N 1
ATOM 764 C CA . SER A 1 325 ? 33.032 -114.893 14.018 1.000 95.810 97 SER A CA 1
ATOM 765 C C . SER A 1 325 ? 33.795 -115.561 12.862 1.000 95.314 97 SER A C 1
ATOM 766 O O . SER A 1 325 ? 34.962 -115.169 12.653 1.000 100.644 97 SER A O 1
ATOM 769 N N . GLU A 1 326 ? 33.152 -116.489 12.126 1.000 83.292 98 GLU A N 1
ATOM 770 C CA . GLU A 1 326 ? 33.715 -117.195 10.935 1.000 77.211 98 GLU A CA 1
ATOM 771 C C . GLU A 1 326 ? 32.817 -117.013 9.691 1.000 69.202 98 GLU A C 1
ATOM 772 O O . GLU A 1 326 ? 31.928 -117.867 9.465 1.000 58.381 98 GLU A O 1
ATOM 778 N N . LEU A 1 327 ? 33.065 -115.966 8.884 1.000 59.517 99 LEU A N 1
ATOM 779 C CA . LEU A 1 327 ? 32.283 -115.619 7.658 1.000 48.948 99 LEU A CA 1
ATOM 780 C C . LEU A 1 327 ? 32.521 -116.676 6.587 1.000 42.176 99 LEU A C 1
ATOM 781 O O . LEU A 1 327 ? 33.656 -116.917 6.194 1.000 44.903 99 LEU A O 1
ATOM 786 N N . PRO A 1 328 ? 31.467 -117.312 6.041 1.000 36.060 100 PRO A N 1
ATOM 787 C CA . PRO A 1 328 ? 31.639 -118.242 4.927 1.000 37.007 100 PRO A CA 1
ATOM 788 C C . PRO A 1 328 ? 32.286 -117.546 3.722 1.000 39.091 100 PRO A C 1
ATOM 789 O O . PRO A 1 328 ? 32.050 -116.355 3.552 1.000 36.582 100 PRO A O 1
ATOM 793 N N . LEU A 1 329 ? 33.043 -118.292 2.911 1.000 38.172 101 LEU A N 1
ATOM 794 C CA . LEU A 1 329 ? 33.759 -117.750 1.734 1.000 39.973 101 LEU A CA 1
ATOM 795 C C . LEU A 1 329 ? 32.757 -117.169 0.727 1.000 40.625 101 LEU A C 1
ATOM 796 O O . LEU A 1 329 ? 33.049 -116.108 0.155 1.000 39.201 101 LEU A O 1
ATOM 801 N N . HIS A 1 330 ? 31.616 -117.827 0.507 1.000 36.787 102 HIS A N 1
ATOM 802 C CA . HIS A 1 330 ? 30.550 -117.312 -0.390 1.000 32.983 102 HIS A CA 1
ATOM 803 C C . HIS A 1 330 ? 30.049 -115.949 0.128 1.000 30.670 102 HIS A C 1
ATOM 804 O O . HIS A 1 330 ? 29.790 -115.099 -0.680 1.000 25.843 102 HIS A O 1
ATOM 811 N N . LEU A 1 331 ? 29.907 -115.748 1.431 1.000 30.946 103 LEU A N 1
ATOM 812 C CA . LEU A 1 331 ? 29.336 -114.482 1.957 1.000 31.651 103 LEU A CA 1
ATOM 813 C C . LEU A 1 331 ? 30.363 -113.348 1.841 1.000 33.324 103 LEU A C 1
ATOM 814 O O . LEU A 1 331 ? 29.969 -112.198 1.522 1.000 31.766 103 LEU A O 1
ATOM 819 N N . ILE A 1 332 ? 31.628 -113.645 2.120 1.000 32.660 104 ILE A N 1
ATOM 820 C CA . ILE A 1 332 ? 32.735 -112.672 1.940 1.000 33.128 104 ILE A CA 1
ATOM 821 C C . ILE A 1 332 ? 32.664 -112.165 0.501 1.000 29.231 104 ILE A C 1
ATOM 822 O O . ILE A 1 332 ? 32.784 -110.953 0.298 1.000 27.981 104 ILE A O 1
ATOM 827 N N . LYS A 1 333 ? 32.458 -113.068 -0.448 1.000 27.221 105 LYS A N 1
ATOM 828 C CA . LYS A 1 333 ? 32.418 -112.723 -1.888 1.000 29.618 105 LYS A CA 1
ATOM 829 C C . LYS A 1 333 ? 31.180 -111.865 -2.196 1.000 30.969 105 LYS A C 1
ATOM 830 O O . LYS A 1 333 ? 31.305 -110.881 -2.944 1.000 29.967 105 LYS A O 1
ATOM 836 N N . SER A 1 334 ? 30.009 -112.231 -1.671 1.000 29.783 106 SER A N 1
ATOM 837 C CA . SER A 1 334 ? 28.734 -111.532 -1.984 1.000 31.204 106 SER A CA 1
ATOM 838 C C . SER A 1 334 ? 28.726 -110.153 -1.299 1.000 30.072 106 SER A C 1
ATOM 839 O O . SER A 1 334 ? 28.317 -109.180 -1.947 1.000 32.966 106 SER A O 1
ATOM 842 N N . TYR A 1 335 ? 29.243 -110.046 -0.081 1.000 28.751 107 TYR A N 1
ATOM 843 C CA . TYR A 1 335 ? 29.440 -108.751 0.616 1.000 29.231 107 TYR A CA 1
ATOM 844 C C . TYR A 1 335 ? 30.424 -107.876 -0.182 1.000 29.376 107 TYR A C 1
ATOM 845 O O . TYR A 1 335 ? 30.049 -106.720 -0.454 1.000 23.128 107 TYR A O 1
ATOM 854 N N . LEU A 1 336 ? 31.597 -108.392 -0.579 1.000 27.075 108 LEU A N 1
ATOM 855 C CA . LEU A 1 336 ? 32.589 -107.590 -1.357 1.000 28.097 108 LEU A CA 1
ATOM 856 C C . LEU A 1 336 ? 31.984 -107.114 -2.693 1.000 28.101 108 LEU A C 1
ATOM 857 O O . LEU A 1 336 ? 32.209 -105.947 -3.066 1.000 24.401 108 LEU A O 1
ATOM 862 N N . PHE A 1 337 ? 31.259 -107.978 -3.405 1.000 25.465 109 PHE A N 1
ATOM 863 C CA . PHE A 1 337 ? 30.640 -107.638 -4.713 1.000 27.207 109 PHE A CA 1
ATOM 864 C C . PHE A 1 337 ? 29.715 -106.423 -4.548 1.000 26.718 109 PHE A C 1
ATOM 865 O O . PHE A 1 337 ? 29.771 -105.466 -5.353 1.000 28.577 109 PHE A O 1
ATOM 873 N N . GLN A 1 338 ? 28.880 -106.477 -3.515 1.000 27.776 110 GLN A N 1
ATOM 874 C CA . GLN A 1 338 ? 27.874 -105.440 -3.176 1.000 27.057 110 GLN A CA 1
ATOM 875 C C . GLN A 1 338 ? 28.588 -104.131 -2.839 1.000 27.493 110 GLN A C 1
ATOM 876 O O . GLN A 1 338 ? 28.161 -103.071 -3.338 1.000 26.891 110 GLN A O 1
ATOM 882 N N . LEU A 1 339 ? 29.603 -104.217 -1.985 1.000 28.410 111 LEU A N 1
ATOM 883 C CA . LEU A 1 339 ? 30.495 -103.101 -1.599 1.000 29.613 111 LEU A CA 1
ATOM 884 C C . LEU A 1 339 ? 31.013 -102.403 -2.868 1.000 28.571 111 LEU A C 1
ATOM 885 O O . LEU A 1 339 ? 30.841 -101.168 -3.007 1.000 25.987 111 LEU A O 1
ATOM 890 N N . LEU A 1 340 ? 31.573 -103.181 -3.798 1.000 24.762 112 LEU A N 1
ATOM 891 C CA . LEU A 1 340 ? 32.128 -102.662 -5.073 1.000 26.301 112 LEU A CA 1
ATOM 892 C C . LEU A 1 340 ? 31.019 -102.056 -5.938 1.000 26.957 112 LEU A C 1
ATOM 893 O O . LEU A 1 340 ? 31.274 -100.984 -6.536 1.000 26.151 112 LEU A O 1
ATOM 898 N N . GLN A 1 341 ? 29.829 -102.665 -5.962 1.000 26.332 113 GLN A N 1
ATOM 899 C CA . GLN A 1 341 ? 28.653 -102.113 -6.698 1.000 26.756 113 GLN A CA 1
ATOM 900 C C . GLN A 1 341 ? 28.282 -100.729 -6.137 1.000 25.418 113 GLN A C 1
ATOM 901 O O . GLN A 1 341 ? 28.136 -99.786 -6.913 1.000 22.625 113 GLN A O 1
ATOM 907 N N . GLY A 1 342 ? 28.115 -100.622 -4.823 1.000 25.014 114 GLY A N 1
ATOM 908 C CA . GLY A 1 342 ? 27.834 -99.343 -4.148 1.000 25.806 114 GLY A CA 1
ATOM 909 C C . GLY A 1 342 ? 28.906 -98.307 -4.443 1.000 24.027 114 GLY A C 1
ATOM 910 O O . GLY A 1 342 ? 28.569 -97.197 -4.848 1.000 25.379 114 GLY A O 1
ATOM 911 N N . VAL A 1 343 ? 30.170 -98.666 -4.286 1.000 23.033 115 VAL A N 1
ATOM 912 C CA . VAL A 1 343 ? 31.302 -97.724 -4.479 1.000 24.409 115 VAL A CA 1
ATOM 913 C C . VAL A 1 343 ? 31.367 -97.300 -5.954 1.000 23.633 115 VAL A C 1
ATOM 914 O O . VAL A 1 343 ? 31.532 -96.106 -6.225 1.000 21.726 115 VAL A O 1
ATOM 918 N N . SER A 1 344 ? 31.228 -98.250 -6.872 1.000 24.068 116 SER A N 1
ATOM 919 C CA . SER A 1 344 ? 31.220 -98.007 -8.333 1.000 24.748 116 SER A CA 1
ATOM 920 C C . SER A 1 344 ? 30.126 -96.989 -8.682 1.000 24.383 116 SER A C 1
ATOM 921 O O . SER A 1 344 ? 30.353 -96.099 -9.525 1.000 23.930 116 SER A O 1
ATOM 924 N N . PHE A 1 345 ? 28.960 -97.106 -8.048 1.000 21.794 117 PHE A N 1
ATOM 925 C CA . PHE A 1 345 ? 27.838 -96.167 -8.278 1.000 23.974 117 PHE A CA 1
ATOM 926 C C . PHE A 1 345 ? 28.203 -94.760 -7.752 1.000 23.022 117 PHE A C 1
ATOM 927 O O . PHE A 1 345 ? 27.932 -93.783 -8.436 1.000 21.500 117 PHE A O 1
ATOM 935 N N . CYS A 1 346 ? 28.762 -94.656 -6.550 1.000 21.889 118 CYS A N 1
ATOM 936 C CA . CYS A 1 346 ? 29.301 -93.388 -5.988 1.000 23.159 118 CYS A CA 1
ATOM 937 C C . CYS A 1 346 ? 30.264 -92.718 -6.998 1.000 23.996 118 CYS A C 1
ATOM 938 O O . CYS A 1 346 ? 30.030 -91.587 -7.381 1.000 21.713 118 CYS A O 1
ATOM 941 N N . HIS A 1 347 ? 31.267 -93.442 -7.475 1.000 23.076 119 HIS A N 1
ATOM 942 C CA . HIS A 1 347 ? 32.349 -92.902 -8.337 1.000 24.599 119 HIS A CA 1
ATOM 943 C C . HIS A 1 347 ? 31.780 -92.451 -9.684 1.000 24.546 119 HIS A C 1
ATOM 944 O O . HIS A 1 347 ? 32.078 -91.294 -10.113 1.000 23.827 119 HIS A O 1
ATOM 951 N N . SER A 1 348 ? 30.888 -93.254 -10.260 1.000 24.429 120 SER A N 1
ATOM 952 C CA . SER A 1 348 ? 30.218 -92.904 -11.532 1.000 26.169 120 SER A CA 1
ATOM 953 C C . SER A 1 348 ? 29.348 -91.656 -11.315 1.000 25.632 120 SER A C 1
ATOM 954 O O . SER A 1 348 ? 29.166 -90.881 -12.279 1.000 26.668 120 SER A O 1
ATOM 957 N N . HIS A 1 349 ? 28.897 -91.403 -10.084 1.000 24.444 121 HIS A N 1
ATOM 958 C CA . HIS A 1 349 ? 28.093 -90.208 -9.709 1.000 24.796 121 HIS A CA 1
ATOM 959 C C . HIS A 1 349 ? 28.992 -89.104 -9.139 1.000 25.991 121 HIS A C 1
ATOM 960 O O . HIS A 1 349 ? 28.443 -88.104 -8.631 1.000 25.592 121 HIS A O 1
ATOM 967 N N . ARG A 1 350 ? 30.310 -89.266 -9.229 1.000 25.884 122 ARG A N 1
ATOM 968 C CA . ARG A 1 350 ? 31.283 -88.209 -8.857 1.000 29.080 122 ARG A CA 1
ATOM 969 C C . ARG A 1 350 ? 31.170 -87.984 -7.353 1.000 28.116 122 ARG A C 1
ATOM 970 O O . ARG A 1 350 ? 31.175 -86.822 -6.923 1.000 24.496 122 ARG A O 1
ATOM 978 N N . VAL A 1 351 ? 31.084 -89.074 -6.589 1.000 27.622 123 VAL A N 1
ATOM 979 C CA . VAL A 1 351 ? 31.095 -89.008 -5.103 1.000 25.905 123 VAL A CA 1
ATOM 980 C C . VAL A 1 351 ? 32.186 -89.921 -4.590 1.000 24.603 123 VAL A C 1
ATOM 981 O O . VAL A 1 351 ? 32.271 -91.037 -5.053 1.000 22.880 123 VAL A O 1
ATOM 985 N N . ILE A 1 352 ? 32.965 -89.410 -3.654 1.000 24.367 124 ILE A N 1
ATOM 986 C CA . ILE A 1 352 ? 34.055 -90.161 -2.988 1.000 29.241 124 ILE A CA 1
ATOM 987 C C . ILE A 1 352 ? 33.644 -90.299 -1.524 1.000 25.988 124 ILE A C 1
ATOM 988 O O . ILE A 1 352 ? 33.230 -89.285 -0.953 1.000 25.678 124 ILE A O 1
ATOM 993 N N . HIS A 1 353 ? 33.614 -91.515 -0.980 1.000 24.533 125 HIS A N 1
ATOM 994 C CA . HIS A 1 353 ? 33.015 -91.770 0.358 1.000 23.032 125 HIS A CA 1
ATOM 995 C C . HIS A 1 353 ? 33.953 -91.277 1.459 1.000 22.748 125 HIS A C 1
ATOM 996 O O . HIS A 1 353 ? 33.440 -90.624 2.385 1.000 22.547 125 HIS A O 1
ATOM 1003 N N . ARG A 1 354 ? 35.221 -91.705 1.401 1.000 23.776 126 ARG A N 1
ATOM 1004 C CA . ARG A 1 354 ? 36.353 -91.268 2.260 1.000 24.413 126 ARG A CA 1
ATOM 1005 C C . ARG A 1 354 ? 36.203 -91.740 3.711 1.000 28.164 126 ARG A C 1
ATOM 1006 O O . ARG A 1 354 ? 36.941 -91.185 4.582 1.000 26.527 126 ARG A O 1
ATOM 1014 N N . ASP A 1 355 ? 35.342 -92.730 3.994 1.000 27.420 127 ASP A N 1
ATOM 1015 C CA . ASP A 1 355 ? 35.362 -93.382 5.326 1.000 25.933 127 ASP A CA 1
ATOM 1016 C C . ASP A 1 355 ? 34.802 -94.808 5.256 1.000 26.334 127 ASP A C 1
ATOM 1017 O O . ASP A 1 355 ? 33.950 -95.199 6.096 1.000 25.637 127 ASP A O 1
ATOM 1022 N N . LEU A 1 356 ? 35.289 -95.603 4.317 1.000 25.049 128 LEU A N 1
ATOM 1023 C CA . LEU A 1 356 ? 34.777 -96.984 4.180 1.000 26.819 128 LEU A CA 1
ATOM 1024 C C . LEU A 1 356 ? 35.482 -97.830 5.236 1.000 26.495 128 LEU A C 1
ATOM 1025 O O . LEU A 1 356 ? 36.733 -97.880 5.246 1.000 25.415 128 LEU A O 1
ATOM 1030 N N . LYS A 1 357 ? 34.704 -98.413 6.133 1.000 26.233 129 LYS A N 1
ATOM 1031 C CA . LYS A 1 357 ? 35.199 -99.372 7.155 1.000 26.402 129 LYS A CA 1
ATOM 1032 C C . LYS A 1 357 ? 33.997 -100.186 7.622 1.000 28.595 129 LYS A C 1
ATOM 1033 O O . LYS A 1 357 ? 32.861 -99.799 7.358 1.000 27.536 129 LYS A O 1
ATOM 1039 N N . PRO A 1 358 ? 34.203 -101.355 8.271 1.000 28.540 130 PRO A N 1
ATOM 1040 C CA . PRO A 1 358 ? 33.089 -102.257 8.583 1.000 28.843 130 PRO A CA 1
ATOM 1041 C C . PRO A 1 358 ? 31.943 -101.574 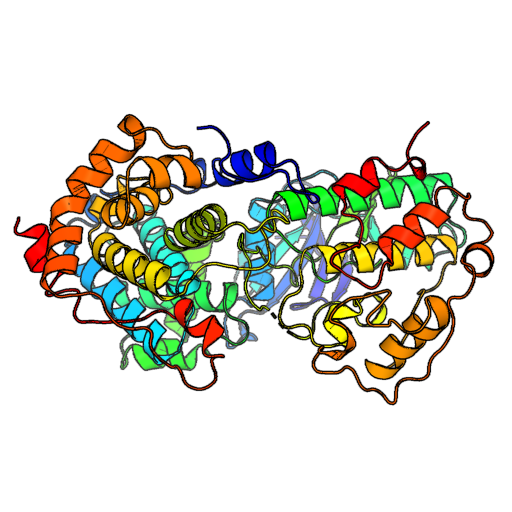9.343 1.000 30.253 130 PRO A C 1
ATOM 1042 O O . PRO A 1 358 ? 30.805 -101.941 9.115 1.000 29.176 130 PRO A O 1
ATOM 1046 N N . GLN A 1 359 ? 32.255 -100.567 10.160 1.000 29.875 131 GLN A N 1
ATOM 1047 C CA . GLN A 1 359 ? 31.279 -99.861 11.022 1.000 33.294 131 GLN A CA 1
ATOM 1048 C C . GLN A 1 359 ? 30.268 -99.114 10.151 1.000 34.477 131 GLN A C 1
ATOM 1049 O O . GLN A 1 359 ? 29.176 -98.766 10.662 1.000 31.449 131 GLN A O 1
ATOM 1055 N N . ASN A 1 360 ? 30.671 -98.769 8.925 1.000 31.161 132 ASN A N 1
ATOM 1056 C CA . ASN A 1 360 ? 29.869 -97.899 8.029 1.000 29.854 132 ASN A CA 1
ATOM 1057 C C . ASN A 1 360 ? 29.245 -98.748 6.926 1.000 26.753 132 ASN A C 1
ATOM 1058 O O . ASN A 1 360 ? 28.802 -98.171 5.940 1.000 24.812 132 ASN A O 1
ATOM 1063 N N . LEU A 1 361 ? 29.288 -100.070 7.052 1.000 26.670 133 LEU A N 1
ATOM 1064 C CA . LEU A 1 361 ? 28.582 -100.991 6.122 1.000 26.578 133 LEU A CA 1
ATOM 1065 C C . LEU A 1 361 ? 27.458 -101.679 6.902 1.000 25.710 133 LEU A C 1
ATOM 1066 O O . LEU A 1 361 ? 27.756 -102.344 7.866 1.000 28.620 133 LEU A O 1
ATOM 1071 N N . LEU A 1 362 ? 26.206 -101.405 6.553 1.000 23.737 134 LEU A N 1
ATOM 1072 C CA . LEU A 1 362 ? 25.001 -101.896 7.250 1.000 24.930 134 LEU A CA 1
ATOM 1073 C C . LEU A 1 362 ? 24.504 -103.146 6.511 1.000 26.487 134 LEU A C 1
ATOM 1074 O O . LEU A 1 362 ? 24.525 -103.147 5.252 1.000 26.901 134 LEU A O 1
ATOM 1079 N N . ILE A 1 363 ? 24.163 -104.200 7.257 1.000 23.854 135 ILE A N 1
ATOM 1080 C CA . ILE A 1 363 ? 23.700 -105.505 6.693 1.000 26.871 135 ILE A CA 1
ATOM 1081 C C . ILE A 1 363 ? 22.251 -105.701 7.134 1.000 25.798 135 ILE A C 1
ATOM 1082 O O . ILE A 1 363 ? 21.907 -105.260 8.252 1.000 28.498 135 ILE A O 1
ATOM 1087 N N . ASN A 1 364 ? 21.421 -106.240 6.253 1.000 26.813 136 ASN A N 1
ATOM 1088 C CA . ASN A 1 364 ? 20.028 -106.605 6.600 1.000 28.260 136 ASN A CA 1
ATOM 1089 C C . ASN A 1 364 ? 19.942 -108.125 6.775 1.000 29.830 136 ASN A C 1
ATOM 1090 O O . ASN A 1 364 ? 20.968 -108.828 6.726 1.000 30.149 136 ASN A O 1
ATOM 1095 N N . GLU A 1 365 ? 18.739 -108.615 7.003 1.000 33.298 137 GLU A N 1
ATOM 1096 C CA . GLU A 1 365 ? 18.499 -110.018 7.417 1.000 39.021 137 GLU A CA 1
ATOM 1097 C C . GLU A 1 365 ? 18.484 -110.910 6.165 1.000 34.414 137 GLU A C 1
ATOM 1098 O O . GLU A 1 365 ? 18.467 -112.122 6.339 1.000 33.366 137 GLU A O 1
ATOM 1104 N N . LEU A 1 366 ? 18.505 -110.334 4.951 1.000 32.529 138 LEU A N 1
ATOM 1105 C CA . LEU A 1 366 ? 18.364 -111.086 3.672 1.000 29.370 138 LEU A CA 1
ATOM 1106 C C . LEU A 1 366 ? 19.707 -111.301 2.969 1.000 27.723 138 LEU A C 1
ATOM 1107 O O . LEU A 1 366 ? 19.712 -112.042 1.975 1.000 28.965 138 LEU A O 1
ATOM 1112 N N . GLY A 1 367 ? 20.788 -110.667 3.426 1.000 27.286 139 GLY A N 1
ATOM 1113 C CA . GLY A 1 367 ? 22.120 -110.793 2.796 1.000 27.833 139 GLY A CA 1
ATOM 1114 C C . GLY A 1 367 ? 22.611 -109.508 2.132 1.000 25.610 139 GLY A C 1
ATOM 1115 O O . GLY A 1 367 ? 23.718 -109.513 1.571 1.000 26.585 139 GLY A O 1
ATOM 1116 N N . ALA A 1 368 ? 21.822 -108.443 2.122 1.000 23.711 140 ALA A N 1
ATOM 1117 C CA . ALA A 1 368 ? 22.238 -107.167 1.510 1.000 24.389 140 ALA A CA 1
ATOM 1118 C C . ALA A 1 368 ? 23.249 -106.484 2.444 1.000 26.574 140 ALA A C 1
ATOM 1119 O O . ALA A 1 368 ? 23.208 -106.689 3.686 1.000 26.978 140 ALA A O 1
ATOM 1121 N N . ILE A 1 369 ? 24.157 -105.734 1.848 1.000 25.709 141 ILE A N 1
ATOM 1122 C CA . ILE A 1 369 ? 25.088 -104.818 2.562 1.000 26.703 141 ILE A CA 1
ATOM 1123 C C . ILE A 1 369 ? 25.069 -103.467 1.837 1.000 26.588 141 ILE A C 1
ATOM 1124 O O . ILE A 1 369 ? 24.899 -103.451 0.598 1.000 27.029 141 ILE A O 1
ATOM 1129 N N . LYS A 1 370 ? 25.113 -102.380 2.603 1.000 26.788 142 LYS A N 1
ATOM 1130 C CA . LYS A 1 370 ? 24.925 -100.999 2.115 1.000 27.877 142 LYS A CA 1
ATOM 1131 C C . LYS A 1 370 ? 25.971 -100.061 2.731 1.000 28.708 142 LYS A C 1
ATOM 1132 O O . LYS A 1 370 ? 26.201 -100.130 3.985 1.000 25.640 142 LYS A O 1
ATOM 1138 N N . LEU A 1 371 ? 26.482 -99.133 1.916 1.000 25.423 143 LEU A N 1
ATOM 1139 C CA . LEU A 1 371 ? 27.359 -98.043 2.401 1.000 24.503 143 LEU A CA 1
ATOM 1140 C C . LEU A 1 371 ? 26.502 -97.095 3.237 1.000 23.636 143 LEU A C 1
ATOM 1141 O O . LEU A 1 371 ? 25.385 -96.730 2.778 1.000 22.637 143 LEU A O 1
ATOM 1146 N N . ALA A 1 372 ? 27.023 -96.645 4.372 1.000 22.145 144 ALA A N 1
ATOM 1147 C CA . ALA A 1 372 ? 26.358 -95.655 5.249 1.000 25.318 144 ALA A CA 1
ATOM 1148 C C . ALA A 1 372 ? 27.388 -94.620 5.704 1.000 24.509 144 ALA A C 1
ATOM 1149 O O . ALA A 1 372 ? 28.583 -94.830 5.432 1.000 25.945 144 ALA A O 1
ATOM 1151 N N . ASP A 1 373 ? 26.910 -93.586 6.401 1.000 26.868 145 ASP A N 1
ATOM 1152 C CA . ASP A 1 373 ? 27.647 -92.400 6.914 1.000 28.193 145 ASP A CA 1
ATOM 1153 C C . ASP A 1 373 ? 28.393 -91.696 5.771 1.000 27.210 145 ASP A C 1
ATOM 1154 O O . ASP A 1 373 ? 29.615 -91.876 5.651 1.000 26.353 145 ASP A O 1
ATOM 1159 N N . PHE A 1 374 ? 27.664 -90.877 5.012 1.000 24.687 146 PHE A N 1
ATOM 1160 C CA . PHE A 1 374 ? 28.181 -90.070 3.890 1.000 26.545 146 PHE A CA 1
ATOM 1161 C C . PHE A 1 374 ? 28.586 -88.670 4.382 1.000 26.855 146 PHE A C 1
ATOM 1162 O O . PHE A 1 374 ? 28.854 -87.822 3.530 1.000 27.807 146 PHE A O 1
ATOM 1170 N N . GLY A 1 375 ? 28.669 -88.475 5.701 1.000 26.091 147 GLY A N 1
ATOM 1171 C CA . GLY A 1 375 ? 29.075 -87.222 6.362 1.000 28.188 147 GLY A CA 1
ATOM 1172 C C . GLY A 1 375 ? 30.513 -86.828 6.015 1.000 28.837 147 GLY A C 1
ATOM 1173 O O . GLY A 1 375 ? 30.791 -85.618 5.977 1.000 27.299 147 GLY A O 1
ATOM 1174 N N . LEU A 1 376 ? 31.377 -87.798 5.701 1.000 24.870 148 LEU A N 1
ATOM 1175 C CA . LEU A 1 376 ? 32.800 -87.543 5.395 1.000 26.462 148 LEU A CA 1
ATOM 1176 C C . LEU A 1 376 ? 33.035 -87.549 3.874 1.000 25.394 148 LEU A C 1
ATOM 1177 O O . LEU A 1 376 ? 34.188 -87.431 3.449 1.000 24.510 148 LEU A O 1
ATOM 1182 N N . ALA A 1 377 ? 31.973 -87.663 3.081 1.000 25.793 149 ALA A N 1
ATOM 1183 C CA . ALA A 1 377 ? 32.029 -87.828 1.612 1.000 26.720 149 ALA A CA 1
ATOM 1184 C C . ALA A 1 377 ? 32.193 -86.444 0.980 1.000 27.038 149 ALA A C 1
ATOM 1185 O O . ALA A 1 377 ? 32.048 -85.426 1.691 1.000 28.418 149 ALA A O 1
ATOM 1187 N N . ARG A 1 378 ? 32.482 -86.421 -0.312 1.000 28.044 150 ARG A N 1
ATOM 1188 C CA . ARG A 1 378 ? 32.488 -85.168 -1.106 1.000 30.517 150 ARG A CA 1
ATOM 1189 C C . ARG A 1 378 ? 32.058 -85.478 -2.539 1.000 28.032 150 ARG A C 1
ATOM 1190 O O . ARG A 1 378 ? 32.502 -86.492 -3.091 1.000 29.461 150 ARG A O 1
ATOM 1198 N N . ALA A 1 379 ? 31.198 -84.650 -3.103 1.000 27.064 151 ALA A N 1
ATOM 1199 C CA . ALA A 1 379 ? 30.964 -84.627 -4.562 1.000 28.252 151 ALA A CA 1
ATOM 1200 C C . ALA A 1 379 ? 32.219 -84.027 -5.211 1.000 28.212 151 ALA A C 1
ATOM 1201 O O . ALA A 1 379 ? 32.488 -82.861 -4.936 1.000 32.846 151 ALA A O 1
ATOM 1203 N N . PHE A 1 380 ? 32.940 -84.751 -6.058 1.000 24.435 152 PHE A N 1
ATOM 1204 C CA . PHE A 1 380 ? 34.158 -84.203 -6.697 1.000 26.131 152 PHE A CA 1
ATOM 1205 C C . PHE A 1 380 ? 33.874 -83.635 -8.085 1.000 29.557 152 PHE A C 1
ATOM 1206 O O . PHE A 1 380 ? 32.957 -84.086 -8.796 1.000 31.329 152 PHE A O 1
ATOM 1214 N N . GLY A 1 381 ? 34.677 -82.633 -8.450 1.000 30.683 153 GLY A N 1
ATOM 1215 C CA . GLY A 1 381 ? 34.735 -82.095 -9.815 1.000 30.536 153 GLY A CA 1
ATOM 1216 C C . GLY A 1 381 ? 35.502 -83.019 -10.738 1.000 31.230 153 GLY A C 1
ATOM 1217 O O . GLY A 1 381 ? 36.383 -83.773 -10.261 1.000 29.460 153 GLY A O 1
ATOM 1218 N N . VAL A 1 382 ? 35.199 -82.935 -12.026 1.000 32.318 154 VAL A N 1
ATOM 1219 C CA . VAL A 1 382 ? 35.972 -83.580 -13.120 1.000 37.267 154 VAL A CA 1
ATOM 1220 C C . VAL A 1 382 ? 36.565 -82.463 -13.974 1.000 39.868 154 VAL A C 1
ATOM 1221 O O . VAL A 1 382 ? 35.825 -81.804 -14.696 1.000 48.211 154 VAL A O 1
ATOM 1225 N N . PRO A 1 383 ? 37.873 -82.132 -13.864 1.000 38.543 155 PRO A N 1
ATOM 1226 C CA . PRO A 1 383 ? 38.804 -82.755 -12.925 1.000 34.111 155 PRO A CA 1
ATOM 1227 C C . PRO A 1 383 ? 38.609 -82.240 -11.498 1.000 33.049 155 PRO A C 1
ATOM 1228 O O . PRO A 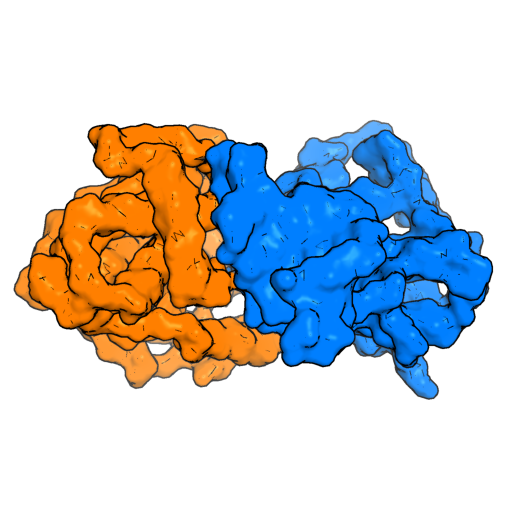1 383 ? 37.882 -81.297 -11.299 1.000 30.073 155 PRO A O 1
ATOM 1232 N N . LEU A 1 384 ? 39.319 -82.822 -10.544 1.000 28.383 156 LEU A N 1
ATOM 1233 C CA . LEU A 1 384 ? 39.126 -82.439 -9.135 1.000 34.997 156 LEU A CA 1
ATOM 1234 C C . LEU A 1 384 ? 40.230 -81.473 -8.734 1.000 34.578 156 LEU A C 1
ATOM 1235 O O . LEU A 1 384 ? 41.067 -81.141 -9.556 1.000 36.784 156 LEU A O 1
ATOM 1240 N N A ARG A 1 385 ? 40.158 -80.981 -7.502 0.500 35.664 157 ARG A N 1
ATOM 1241 N N B ARG A 1 385 ? 40.173 -80.996 -7.498 0.500 36.449 157 ARG A N 1
ATOM 1242 C CA A ARG A 1 385 ? 41.170 -80.076 -6.906 0.500 36.654 157 ARG A CA 1
ATOM 1243 C CA B ARG A 1 385 ? 41.197 -80.100 -6.917 0.500 37.988 157 ARG A CA 1
ATOM 1244 C C A ARG A 1 385 ? 41.609 -80.701 -5.585 0.500 35.636 157 ARG A C 1
ATOM 1245 C C B ARG A 1 385 ? 41.625 -80.713 -5.588 0.500 36.378 157 ARG A C 1
ATOM 1246 O O A ARG A 1 385 ? 41.177 -81.835 -5.302 0.500 34.220 157 ARG A O 1
ATOM 1247 O O B ARG A 1 385 ? 41.196 -81.847 -5.301 0.500 34.951 157 ARG A O 1
ATOM 1262 N N . THR A 1 386 ? 42.426 -79.983 -4.817 1.000 37.114 158 THR A N 1
ATOM 1263 C CA . THR A 1 386 ? 42.900 -80.416 -3.484 1.000 36.801 158 THR A CA 1
ATOM 1264 C C . THR A 1 386 ? 41.721 -80.334 -2.513 1.000 31.879 158 THR A C 1
ATOM 1265 O O . THR A 1 386 ? 41.033 -79.308 -2.510 1.000 26.272 158 THR A O 1
ATOM 1269 N N . TYR A 1 387 ? 41.529 -81.372 -1.704 1.000 29.974 159 TYR A N 1
ATOM 1270 C CA . TYR A 1 387 ? 40.453 -81.447 -0.685 1.000 32.304 159 TYR A CA 1
ATOM 1271 C C . TYR A 1 387 ? 41.087 -81.658 0.685 1.000 31.458 159 TYR A C 1
ATOM 1272 O O . TYR A 1 387 ? 42.297 -81.607 0.826 1.000 28.495 159 TYR A O 1
ATOM 1292 N N . HIS A 1 389 ? 42.948 -82.687 3.765 1.000 38.760 161 HIS A N 1
ATOM 1293 C CA . HIS A 1 389 ? 44.250 -83.331 3.665 1.000 51.831 161 HIS A CA 1
ATOM 1294 C C . HIS A 1 389 ? 44.217 -84.686 4.360 1.000 50.129 161 HIS A C 1
ATOM 1295 O O . HIS A 1 389 ? 44.686 -85.662 3.760 1.000 67.498 161 HIS A O 1
ATOM 1302 N N . GLU A 1 390 ? 43.695 -84.726 5.579 1.000 45.043 162 GLU A N 1
ATOM 1303 C CA . GLU A 1 390 ? 43.765 -85.915 6.447 1.000 56.355 162 GLU A CA 1
ATOM 1304 C C . GLU A 1 390 ? 42.338 -86.440 6.450 1.000 53.820 162 GLU A C 1
ATOM 1305 O O . GLU A 1 390 ? 41.444 -85.749 7.028 1.000 60.782 162 GLU A O 1
ATOM 1311 N N . VAL A 1 391 ? 42.120 -87.515 5.702 1.000 37.076 163 VAL A N 1
ATOM 1312 C CA . VAL A 1 391 ? 40.782 -88.146 5.566 1.000 33.929 163 VAL A CA 1
ATOM 1313 C C . VAL A 1 391 ? 40.975 -89.656 5.676 1.000 30.217 163 VAL A C 1
ATOM 1314 O O . VAL A 1 391 ? 42.084 -90.127 5.425 1.000 28.643 163 VAL A O 1
ATOM 1318 N N . VAL A 1 392 ? 39.881 -90.340 5.980 1.000 29.757 164 VAL A N 1
ATOM 1319 C CA . VAL A 1 392 ? 39.724 -91.811 6.125 1.000 29.341 164 VAL A CA 1
ATOM 1320 C C . VAL A 1 392 ? 40.219 -92.224 7.511 1.000 31.344 164 VAL A C 1
ATOM 1321 O O . VAL A 1 392 ? 41.300 -91.807 7.920 1.000 32.053 164 VAL A O 1
ATOM 1325 N N . THR A 1 393 ? 39.444 -93.053 8.188 1.000 32.391 165 THR A N 1
ATOM 1326 C CA . THR A 1 393 ? 39.812 -93.660 9.482 1.000 31.536 165 THR A CA 1
ATOM 1327 C C . THR A 1 393 ? 41.185 -94.290 9.285 1.000 30.335 165 THR A C 1
ATOM 1328 O O . THR A 1 393 ? 41.359 -94.954 8.265 1.000 29.918 165 THR A O 1
ATOM 1332 N N . LEU A 1 394 ? 42.099 -94.075 10.234 1.000 34.367 166 LEU A N 1
ATOM 1333 C CA . LEU A 1 394 ? 43.553 -94.341 10.085 1.000 34.647 166 LEU A CA 1
ATOM 1334 C C . LEU A 1 394 ? 43.783 -95.740 9.521 1.000 32.238 166 LEU A C 1
ATOM 1335 O O . LEU A 1 394 ? 44.474 -95.838 8.522 1.000 33.263 166 LEU A O 1
ATOM 1340 N N . TRP A 1 395 ? 43.191 -96.775 10.101 1.000 33.251 167 TRP A N 1
ATOM 1341 C CA . TRP A 1 395 ? 43.473 -98.173 9.681 1.000 33.991 167 TRP A CA 1
ATOM 1342 C C . TRP A 1 395 ? 43.066 -98.438 8.221 1.000 34.730 167 TRP A C 1
ATOM 1343 O O . TRP A 1 395 ? 43.527 -99.462 7.668 1.000 33.187 167 TRP A O 1
ATOM 1354 N N . TYR A 1 396 ? 42.200 -97.614 7.627 1.000 32.779 168 TYR A N 1
ATOM 1355 C CA . TYR A 1 396 ? 41.638 -97.844 6.265 1.000 33.377 168 TYR A CA 1
ATOM 1356 C C . TYR A 1 396 ? 42.244 -96.817 5.293 1.000 32.936 168 TYR A C 1
ATOM 1357 O O . TYR A 1 396 ? 41.808 -96.764 4.117 1.000 30.264 168 TYR A O 1
ATOM 1366 N N . ARG A 1 397 ? 43.201 -96.014 5.774 1.000 29.869 169 ARG A N 1
ATOM 1367 C CA . ARG A 1 397 ? 43.725 -94.824 5.043 1.000 30.138 169 ARG A CA 1
ATOM 1368 C C . ARG A 1 397 ? 44.802 -95.219 4.024 1.000 32.706 169 ARG A C 1
ATOM 1369 O O . ARG A 1 397 ? 45.805 -95.848 4.403 1.000 31.398 169 ARG A O 1
ATOM 1377 N N . ALA A 1 398 ? 44.617 -94.816 2.765 1.000 34.341 170 ALA A N 1
ATOM 1378 C CA . ALA A 1 398 ? 45.509 -95.163 1.637 1.000 33.372 170 ALA A CA 1
ATOM 1379 C C . ALA A 1 398 ? 46.875 -94.491 1.814 1.000 35.019 170 ALA A C 1
ATOM 1380 O O . ALA A 1 398 ? 46.995 -93.438 2.439 1.000 29.933 170 ALA A O 1
ATOM 1382 N N . PRO A 1 399 ? 47.963 -95.092 1.287 1.000 33.275 171 PRO A N 1
ATOM 1383 C CA . PRO A 1 399 ? 49.299 -94.533 1.480 1.000 36.861 171 PRO A CA 1
ATOM 1384 C C . PRO A 1 399 ? 49.510 -93.156 0.812 1.000 36.595 171 PRO A C 1
ATOM 1385 O O . PRO A 1 399 ? 50.281 -92.373 1.349 1.000 35.570 171 PRO A O 1
ATOM 1389 N N . GLU A 1 400 ? 48.818 -92.845 -0.294 1.000 32.769 172 GLU A N 1
ATOM 1390 C CA . GLU A 1 400 ? 48.949 -91.518 -0.962 1.000 31.068 172 GLU A CA 1
ATOM 1391 C C . GLU A 1 400 ? 48.504 -90.415 0.018 1.000 33.917 172 GLU A C 1
ATOM 1392 O O . GLU A 1 400 ? 49.084 -89.324 -0.007 1.000 35.611 172 GLU A O 1
ATOM 1398 N N . ILE A 1 401 ? 47.546 -90.695 0.899 1.000 32.416 173 ILE A N 1
ATOM 1399 C CA . ILE A 1 401 ? 47.116 -89.734 1.954 1.000 31.980 173 ILE A CA 1
ATOM 1400 C C . ILE A 1 401 ? 48.204 -89.660 3.042 1.000 34.720 173 ILE A C 1
ATOM 1401 O O . ILE A 1 401 ? 48.557 -88.534 3.464 1.000 27.581 173 ILE A O 1
ATOM 1406 N N . LEU A 1 402 ? 48.692 -90.811 3.504 1.000 35.120 174 LEU A N 1
ATOM 1407 C CA . LEU A 1 402 ? 49.740 -90.894 4.562 1.000 39.205 174 LEU A CA 1
ATOM 1408 C C . LEU A 1 402 ? 50.994 -90.142 4.077 1.000 39.837 174 LEU A C 1
ATOM 1409 O O . LEU A 1 402 ? 51.563 -89.392 4.851 1.000 42.034 174 LEU A O 1
ATOM 1414 N N . LEU A 1 403 ? 51.317 -90.197 2.788 1.000 37.660 175 LEU A N 1
ATOM 1415 C CA . LEU A 1 403 ? 52.521 -89.520 2.245 1.000 37.622 175 LEU A CA 1
ATOM 1416 C C . LEU A 1 403 ? 52.223 -88.075 1.826 1.000 38.500 175 LEU A C 1
ATOM 1417 O O . LEU A 1 403 ? 53.132 -87.426 1.317 1.000 39.166 175 LEU A O 1
ATOM 1422 N N . GLY A 1 404 ? 51.012 -87.578 2.077 1.000 39.988 176 GLY A N 1
ATOM 1423 C CA . GLY A 1 404 ? 50.639 -86.165 1.912 1.000 37.107 176 GLY A CA 1
ATOM 1424 C C . GLY A 1 404 ? 50.545 -85.746 0.452 1.000 36.489 176 GLY A C 1
ATOM 1425 O O . GLY A 1 404 ? 50.809 -84.577 0.190 1.000 37.164 176 GLY A O 1
ATOM 1426 N N . SER A 1 405 ? 50.163 -86.631 -0.476 1.000 37.608 177 SER A N 1
ATOM 1427 C CA . SER A 1 405 ? 49.889 -86.242 -1.884 1.000 37.854 177 SER A CA 1
ATOM 1428 C C . SER A 1 405 ? 48.897 -85.074 -1.911 1.000 41.117 177 SER A C 1
ATOM 1429 O O . SER A 1 405 ? 47.964 -85.041 -1.075 1.000 38.573 177 SER A O 1
ATOM 1432 N N . LYS A 1 406 ? 49.130 -84.141 -2.833 1.000 44.118 178 LYS A N 1
ATOM 1433 C CA . LYS A 1 406 ? 48.305 -82.928 -3.067 1.000 44.338 178 LYS A CA 1
ATOM 1434 C C . LYS A 1 406 ? 46.916 -83.346 -3.572 1.000 37.975 178 LYS A C 1
ATOM 1435 O O . LYS A 1 406 ? 45.928 -82.737 -3.166 1.000 40.299 178 LYS A O 1
ATOM 1441 N N . PHE A 1 407 ? 46.873 -84.299 -4.498 1.000 34.597 179 PHE A N 1
ATOM 1442 C CA . PHE A 1 407 ? 45.637 -84.857 -5.099 1.000 36.107 179 PHE A CA 1
ATOM 1443 C C . PHE A 1 407 ? 45.477 -86.274 -4.561 1.000 35.016 179 PHE A C 1
ATOM 1444 O O . PHE A 1 407 ? 46.494 -86.950 -4.309 1.000 35.984 179 PHE A O 1
ATOM 1452 N N . TYR A 1 408 ? 44.238 -86.636 -4.251 1.000 31.726 180 TYR A N 1
ATOM 1453 C CA . TYR A 1 408 ? 43.778 -88.035 -4.146 1.000 28.174 180 TYR A CA 1
ATOM 1454 C C . TYR A 1 408 ? 42.469 -88.143 -4.921 1.000 27.579 180 TYR A C 1
ATOM 1455 O O . TYR A 1 408 ? 41.807 -87.122 -5.149 1.000 28.134 180 TYR A O 1
ATOM 1464 N N . THR A 1 409 ? 42.163 -89.360 -5.344 1.000 27.207 181 THR A N 1
ATOM 1465 C CA . THR A 1 409 ? 41.064 -89.693 -6.263 1.000 27.566 181 THR A CA 1
ATOM 1466 C C . THR A 1 409 ? 40.160 -90.740 -5.613 1.000 28.846 181 THR A C 1
ATOM 1467 O O . THR A 1 409 ? 40.348 -91.053 -4.416 1.000 27.109 181 THR A O 1
ATOM 1471 N N . THR A 1 410 ? 39.245 -91.280 -6.413 1.000 27.438 182 THR A N 1
ATOM 1472 C CA . THR A 1 410 ? 38.356 -92.413 -6.058 1.000 28.713 182 THR A CA 1
ATOM 1473 C C . THR A 1 410 ? 39.197 -93.598 -5.564 1.000 27.643 182 THR A C 1
ATOM 1474 O O . THR A 1 410 ? 38.659 -94.463 -4.821 1.000 24.663 182 THR A O 1
ATOM 1478 N N . ALA A 1 411 ? 40.474 -93.634 -5.930 1.000 27.297 183 ALA A N 1
ATOM 1479 C CA . ALA A 1 411 ? 41.396 -94.720 -5.533 1.000 28.682 183 ALA A CA 1
ATOM 1480 C C . ALA A 1 411 ? 41.432 -94.847 -4.000 1.000 27.359 183 ALA A C 1
ATOM 1481 O O . ALA A 1 411 ? 41.613 -95.973 -3.524 1.000 26.356 183 ALA A O 1
ATOM 1483 N N . VAL A 1 412 ? 41.250 -93.766 -3.223 1.000 27.354 184 VAL A N 1
ATOM 1484 C CA . VAL A 1 412 ? 41.347 -93.886 -1.737 1.000 28.870 184 VAL A CA 1
ATOM 1485 C C . VAL A 1 412 ? 40.230 -94.812 -1.235 1.000 29.428 184 VAL A C 1
ATOM 1486 O O . VAL A 1 412 ? 40.460 -95.514 -0.240 1.000 30.148 184 VAL A O 1
ATOM 1490 N N . ASP A 1 413 ? 39.071 -94.830 -1.907 1.000 29.484 185 ASP A N 1
ATOM 1491 C CA . ASP A 1 413 ? 37.928 -95.713 -1.539 1.000 27.313 185 ASP A CA 1
ATOM 1492 C C . ASP A 1 413 ? 38.328 -97.166 -1.804 1.000 25.101 185 ASP A C 1
ATOM 1493 O O . ASP A 1 413 ? 38.025 -98.010 -0.957 1.000 26.461 185 ASP A O 1
ATOM 1498 N N . ILE A 1 414 ? 38.975 -97.444 -2.934 1.000 25.410 186 ILE A N 1
ATOM 1499 C CA . ILE A 1 414 ? 39.373 -98.821 -3.335 1.000 26.172 186 ILE A CA 1
ATOM 1500 C C . ILE A 1 414 ? 40.367 -99.372 -2.308 1.000 28.918 186 ILE A C 1
ATOM 1501 O O . ILE A 1 414 ? 40.248 -100.542 -1.938 1.000 27.095 186 ILE A O 1
ATOM 1506 N N . TRP A 1 415 ? 41.311 -98.553 -1.852 1.000 31.534 187 TRP A N 1
ATOM 1507 C CA . TRP A 1 415 ? 42.266 -98.975 -0.799 1.000 30.503 187 TRP A CA 1
ATOM 1508 C C . TRP A 1 415 ? 41.457 -99.476 0.396 1.000 29.535 187 TRP A C 1
ATOM 1509 O O . TRP A 1 415 ? 41.765 -100.570 0.895 1.000 27.238 187 TRP A O 1
ATOM 1520 N N . SER A 1 416 ? 40.484 -98.678 0.851 1.000 27.209 188 SER A N 1
ATOM 1521 C CA . SER A 1 416 ? 39.678 -99.011 2.046 1.000 27.161 188 SER A CA 1
ATOM 1522 C C . SER A 1 416 ? 39.004 -100.360 1.801 1.000 26.542 188 SER A C 1
ATOM 1523 O O . SER A 1 416 ? 39.010 -101.205 2.719 1.000 26.844 188 SER A O 1
ATOM 1526 N N . ILE A 1 417 ? 38.490 -100.578 0.598 1.000 25.552 189 ILE A N 1
ATOM 1527 C CA . ILE A 1 417 ? 37.798 -101.844 0.252 1.000 29.034 189 ILE A CA 1
ATOM 1528 C C . ILE A 1 417 ? 38.788 -103.009 0.373 1.000 30.721 189 ILE A C 1
ATOM 1529 O O . ILE A 1 417 ? 38.392 -104.022 0.958 1.000 28.197 189 ILE A O 1
ATOM 1534 N N . GLY A 1 418 ? 39.992 -102.882 -0.195 1.000 28.304 190 GLY A N 1
ATOM 1535 C CA . GLY A 1 418 ? 41.073 -103.860 -0.006 1.000 30.685 190 GLY A CA 1
ATOM 1536 C C . GLY A 1 418 ? 41.246 -104.221 1.461 1.000 28.951 190 GLY A C 1
ATOM 1537 O O . GLY A 1 418 ? 41.270 -105.421 1.779 1.000 31.203 190 GLY A O 1
ATOM 1538 N N . CYS A 1 419 ? 41.341 -103.222 2.337 1.000 29.176 191 CYS A N 1
ATOM 1539 C CA . CYS A 1 419 ? 41.523 -103.422 3.798 1.000 30.238 191 CYS A CA 1
ATOM 1540 C C . CYS A 1 419 ? 40.317 -104.179 4.360 1.000 32.574 191 CYS A C 1
ATOM 1541 O O . CYS A 1 419 ? 40.517 -105.041 5.246 1.000 33.819 191 CYS A O 1
ATOM 1544 N N . ILE A 1 420 ? 39.104 -103.842 3.905 1.000 32.002 192 ILE A N 1
ATOM 1545 C CA . ILE A 1 420 ? 37.842 -104.475 4.402 1.000 31.629 192 ILE A CA 1
ATOM 1546 C C . ILE A 1 420 ? 37.764 -105.940 3.952 1.000 27.257 192 ILE A C 1
ATOM 1547 O O . ILE A 1 420 ? 37.332 -106.770 4.741 1.000 27.838 192 ILE A O 1
ATOM 1552 N N . PHE A 1 421 ? 38.131 -106.229 2.712 1.000 28.861 193 PHE A N 1
ATOM 1553 C CA . PHE A 1 421 ? 38.200 -107.602 2.155 1.000 30.662 193 PHE A CA 1
ATOM 1554 C C . PHE A 1 421 ? 39.098 -108.476 3.048 1.000 32.418 193 PHE A C 1
ATOM 1555 O O . PHE A 1 421 ? 38.629 -109.532 3.540 1.000 37.319 193 PHE A O 1
ATOM 1563 N N . ALA A 1 422 ? 40.335 -108.041 3.302 1.000 33.849 194 ALA A N 1
ATOM 1564 C CA . ALA A 1 422 ? 41.300 -108.785 4.144 1.000 34.128 194 ALA A CA 1
ATOM 1565 C C . ALA A 1 422 ? 40.718 -108.990 5.545 1.000 31.917 194 ALA A C 1
ATOM 1566 O O . ALA A 1 422 ? 40.866 -110.089 6.084 1.000 34.191 194 ALA A O 1
ATOM 1568 N N . GLU A 1 423 ? 40.066 -107.970 6.111 1.000 30.959 195 GLU A N 1
ATOM 1569 C CA . GLU A 1 423 ? 39.467 -108.024 7.469 1.000 29.817 195 GLU A CA 1
ATOM 1570 C C . GLU A 1 423 ? 38.318 -109.053 7.513 1.000 36.188 195 GLU A C 1
ATOM 1571 O O . GLU A 1 423 ? 38.130 -109.670 8.553 1.000 33.197 195 GLU A O 1
ATOM 1577 N N . MET A 1 424 ? 37.559 -109.224 6.431 1.000 35.717 196 MET A N 1
ATOM 1578 C CA . MET A 1 424 ? 36.462 -110.217 6.385 1.000 38.714 196 MET A CA 1
ATOM 1579 C C . MET A 1 424 ? 37.086 -111.621 6.399 1.000 40.711 196 MET A C 1
ATOM 1580 O O . MET A 1 424 ? 36.509 -112.509 7.013 1.000 43.291 196 MET A O 1
ATOM 1585 N N . VAL A 1 425 ? 38.225 -111.803 5.741 1.000 41.836 197 VAL A N 1
ATOM 1586 C CA . VAL A 1 425 ? 38.861 -113.138 5.575 1.000 45.625 197 VAL A CA 1
ATOM 1587 C C . VAL A 1 425 ? 39.590 -113.537 6.864 1.000 48.441 197 VAL A C 1
ATOM 1588 O O . VAL A 1 425 ? 39.480 -114.699 7.218 1.000 50.925 197 VAL A O 1
ATOM 1592 N N . THR A 1 426 ? 40.273 -112.598 7.535 1.000 52.128 198 THR A N 1
ATOM 1593 C CA . THR A 1 426 ? 41.186 -112.839 8.686 1.000 48.764 198 THR A CA 1
ATOM 1594 C C . THR A 1 426 ? 40.498 -112.557 10.020 1.000 53.138 198 THR A C 1
ATOM 1595 O O . THR A 1 426 ? 41.089 -112.910 11.050 1.000 58.283 198 THR A O 1
ATOM 1599 N N . ARG A 1 427 ? 39.347 -111.882 10.007 1.000 53.438 199 ARG A N 1
ATOM 1600 C CA . ARG A 1 427 ? 38.549 -111.535 11.212 1.000 58.543 199 ARG A CA 1
ATOM 1601 C C . ARG A 1 427 ? 39.145 -110.333 11.966 1.000 55.260 199 ARG A C 1
ATOM 1602 O O . ARG A 1 427 ? 38.474 -109.871 12.898 1.000 59.318 199 ARG A O 1
ATOM 1610 N N . LYS A 1 428 ? 40.301 -109.789 11.565 1.000 54.095 200 LYS A N 1
ATOM 1611 C CA . LYS A 1 428 ? 40.918 -108.609 12.241 1.000 56.148 200 LYS A CA 1
ATOM 1612 C C . LYS A 1 428 ? 41.418 -107.566 11.215 1.000 47.420 200 LYS A C 1
ATOM 1613 O O . LYS A 1 428 ? 41.625 -107.903 10.048 1.000 39.703 200 LYS A O 1
ATOM 1619 N N . ALA A 1 429 ? 41.597 -106.317 11.642 1.000 41.509 201 ALA A N 1
ATOM 1620 C CA . ALA A 1 429 ? 42.115 -105.213 10.802 1.000 41.783 201 ALA A CA 1
ATOM 1621 C C . ALA A 1 429 ? 43.435 -105.644 10.160 1.000 42.582 201 ALA A C 1
ATOM 1622 O O . ALA A 1 429 ? 44.259 -106.223 10.895 1.000 41.012 201 ALA A O 1
ATOM 1624 N N . LEU A 1 430 ? 43.619 -105.387 8.858 1.000 36.904 202 LEU A N 1
ATOM 1625 C CA . LEU A 1 430 ? 44.867 -105.717 8.131 1.000 38.269 202 LEU A CA 1
ATOM 1626 C C . LEU A 1 430 ? 46.013 -104.848 8.677 1.000 41.782 202 LEU A C 1
ATOM 1627 O O . LEU A 1 430 ? 47.099 -105.411 8.905 1.000 43.266 202 LEU A O 1
ATOM 1632 N N . PHE A 1 431 ? 45.792 -103.540 8.881 1.000 35.160 203 PHE A N 1
ATOM 1633 C CA . PHE A 1 431 ? 46.851 -102.555 9.251 1.000 36.562 203 PHE A CA 1
ATOM 1634 C C . PHE A 1 431 ? 46.381 -101.711 10.427 1.000 38.166 203 PHE A C 1
ATOM 1635 O O . PHE A 1 431 ? 45.994 -100.559 10.250 1.000 43.709 203 PHE A O 1
ATOM 1643 N N . PRO A 1 432 ? 46.395 -102.262 11.665 1.000 42.734 204 PRO A N 1
ATOM 1644 C CA . PRO A 1 432 ? 45.924 -101.527 12.837 1.000 42.085 204 PRO A CA 1
ATOM 1645 C C . PRO A 1 432 ? 47.013 -100.614 13.427 1.000 49.163 204 PRO A C 1
ATOM 1646 O O . PRO A 1 432 ? 47.458 -100.856 14.524 1.000 55.042 204 PRO A O 1
ATOM 1650 N N . GLY A 1 433 ? 47.404 -99.574 12.693 1.000 47.256 205 GLY A N 1
ATOM 1651 C CA . GLY A 1 433 ? 48.432 -98.605 13.127 1.000 50.132 205 GLY A CA 1
ATOM 1652 C C . GLY A 1 433 ? 47.984 -97.783 14.325 1.000 47.356 205 GLY A C 1
ATOM 1653 O O . GLY A 1 433 ? 46.767 -97.588 14.481 1.000 42.144 205 GLY A O 1
ATOM 1654 N N . ASP A 1 434 ? 48.933 -97.276 15.124 1.000 46.415 206 ASP A N 1
ATOM 1655 C CA . ASP A 1 434 ? 48.645 -96.359 16.268 1.000 53.819 206 ASP A CA 1
ATOM 1656 C C . ASP A 1 434 ? 49.092 -94.924 15.934 1.000 50.727 206 ASP A C 1
ATOM 1657 O O . ASP A 1 434 ? 49.007 -94.073 16.828 1.000 53.932 206 ASP A O 1
ATOM 1662 N N . SER A 1 435 ? 49.504 -94.649 14.693 1.000 43.634 207 SER A N 1
ATOM 1663 C CA . SER A 1 435 ? 49.994 -93.319 14.240 1.000 45.021 207 SER A CA 1
ATOM 1664 C C . SER A 1 435 ? 50.146 -93.360 12.724 1.000 41.696 207 SER A C 1
ATOM 1665 O O . SER A 1 435 ? 50.193 -94.488 12.177 1.000 43.061 207 SER A O 1
ATOM 1668 N N . GLU A 1 436 ? 50.304 -92.205 12.084 1.000 37.912 208 GLU A N 1
ATOM 1669 C CA . GLU A 1 436 ? 50.502 -92.145 10.615 1.000 43.087 208 GLU A CA 1
ATOM 1670 C C . GLU A 1 436 ? 51.755 -92.945 10.252 1.000 45.209 208 GLU A C 1
ATOM 1671 O O . GLU A 1 436 ? 51.684 -93.779 9.330 1.000 44.030 208 GLU A O 1
ATOM 1677 N N . ILE A 1 437 ? 52.873 -92.712 10.946 1.000 47.708 209 ILE A N 1
ATOM 1678 C CA . ILE A 1 437 ? 54.162 -93.381 10.603 1.000 45.269 209 ILE A CA 1
ATOM 1679 C C . ILE A 1 437 ? 54.007 -94.883 10.890 1.000 42.660 209 ILE A C 1
ATOM 1680 O O . ILE A 1 437 ? 54.377 -95.692 10.017 1.000 43.791 209 ILE A O 1
ATOM 1685 N N . ASP A 1 438 ? 53.400 -95.268 12.014 1.000 45.526 210 ASP A N 1
ATOM 1686 C CA . ASP A 1 438 ? 53.184 -96.708 12.325 1.000 46.547 210 ASP A CA 1
ATOM 1687 C C . ASP A 1 438 ? 52.327 -97.328 11.218 1.000 43.378 210 ASP A C 1
ATOM 1688 O O . ASP A 1 438 ? 52.647 -98.445 10.744 1.000 45.471 210 ASP A O 1
ATOM 1693 N N . GLN A 1 439 ? 51.297 -96.601 10.786 1.000 43.951 211 GLN A N 1
ATOM 1694 C CA . GLN A 1 439 ? 50.348 -97.067 9.733 1.000 42.718 211 GLN A CA 1
ATOM 1695 C C . GLN A 1 439 ? 51.145 -97.314 8.459 1.000 39.608 211 GLN A C 1
ATOM 1696 O O . GLN A 1 439 ? 51.032 -98.409 7.859 1.000 37.671 211 GLN A O 1
ATOM 1702 N N . LEU A 1 440 ? 51.948 -96.321 8.082 1.000 40.348 212 LEU A N 1
ATOM 1703 C CA . LEU A 1 440 ? 52.811 -96.375 6.875 1.000 46.142 212 LEU A CA 1
ATOM 1704 C C . LEU A 1 440 ? 53.746 -97.596 6.972 1.000 44.621 212 LEU A C 1
ATOM 1705 O O . LEU A 1 440 ? 53.879 -98.320 5.971 1.000 44.256 212 LEU A O 1
ATOM 1710 N N . PHE A 1 441 ? 54.349 -97.834 8.143 1.000 45.234 213 PHE A N 1
ATOM 1711 C CA . PHE A 1 441 ? 55.349 -98.919 8.363 1.000 52.647 213 PHE A CA 1
ATOM 1712 C C . PHE A 1 441 ? 54.637 -100.274 8.262 1.000 48.051 213 PHE A C 1
ATOM 1713 O O . PHE A 1 441 ? 55.132 -101.161 7.543 1.000 42.567 213 PHE A O 1
ATOM 1721 N N . ARG A 1 442 ? 53.472 -100.423 8.898 1.000 44.053 214 ARG A N 1
ATOM 1722 C CA . ARG A 1 442 ? 52.715 -101.696 8.806 1.000 44.784 214 ARG A CA 1
ATOM 1723 C C . ARG A 1 442 ? 52.416 -102.021 7.329 1.000 46.450 214 ARG A C 1
ATOM 1724 O O . ARG A 1 442 ? 52.581 -103.203 6.918 1.000 43.436 214 ARG A O 1
ATOM 1732 N N . ILE A 1 443 ? 52.073 -101.024 6.509 1.000 42.843 215 ILE A N 1
ATOM 1733 C CA . ILE A 1 443 ? 51.787 -101.264 5.057 1.000 41.245 215 ILE A CA 1
ATOM 1734 C C . ILE A 1 443 ? 53.061 -101.730 4.331 1.000 46.302 215 ILE A C 1
ATOM 1735 O O . ILE A 1 443 ? 52.998 -102.785 3.591 1.000 43.907 215 ILE A O 1
ATOM 1740 N N . PHE A 1 444 ? 54.168 -100.991 4.506 1.000 44.648 216 PHE A N 1
ATOM 1741 C CA . PHE A 1 444 ? 55.484 -101.298 3.873 1.000 48.276 216 PHE A CA 1
ATOM 1742 C C . PHE A 1 444 ? 55.953 -102.701 4.291 1.000 44.280 216 PHE A C 1
ATOM 1743 O O . PHE A 1 444 ? 56.380 -103.464 3.407 1.000 43.062 216 PHE A O 1
ATOM 1751 N N . ARG A 1 445 ? 55.827 -103.059 5.573 1.000 45.000 217 ARG A N 1
ATOM 1752 C CA . ARG A 1 445 ? 56.206 -104.413 6.059 1.000 54.725 217 ARG A CA 1
ATOM 1753 C C . ARG A 1 445 ? 55.503 -105.465 5.195 1.000 59.313 217 ARG A C 1
ATOM 1754 O O . ARG A 1 445 ? 56.186 -106.409 4.757 1.000 59.568 217 ARG A O 1
ATOM 1762 N N . MET A 1 446 ? 54.201 -105.298 4.927 1.000 57.237 218 MET A N 1
ATOM 1763 C CA . MET A 1 446 ? 53.405 -106.322 4.200 1.000 55.339 218 MET A CA 1
ATOM 1764 C C . MET A 1 446 ? 53.663 -106.250 2.687 1.000 50.080 218 MET A C 1
ATOM 1765 O O . MET A 1 446 ? 53.792 -107.320 2.069 1.000 55.869 218 MET A O 1
ATOM 1770 N N . LEU A 1 447 ? 53.694 -105.057 2.095 1.000 48.688 219 LEU A N 1
ATOM 1771 C CA . LEU A 1 447 ? 53.667 -104.886 0.613 1.000 53.786 219 LEU A CA 1
ATOM 1772 C C . LEU A 1 447 ? 55.055 -104.547 0.077 1.000 53.156 219 LEU A C 1
ATOM 1773 O O . LEU A 1 447 ? 55.208 -104.510 -1.165 1.000 54.942 219 LEU A O 1
ATOM 1778 N N . GLY A 1 448 ? 56.010 -104.298 0.976 1.000 55.244 220 GLY A N 1
ATOM 1779 C CA . GLY A 1 448 ? 57.367 -103.860 0.623 1.000 57.590 220 GLY A CA 1
ATOM 1780 C C . GLY A 1 448 ? 57.397 -102.356 0.528 1.000 62.714 220 GLY A C 1
ATOM 1781 O O . GLY A 1 448 ? 56.329 -101.780 0.281 1.000 57.772 220 GLY A O 1
ATOM 1782 N N . THR A 1 449 ? 58.562 -101.740 0.744 1.000 61.920 221 THR A N 1
ATOM 1783 C CA . THR A 1 449 ? 58.714 -100.267 0.723 1.000 55.545 221 THR A CA 1
ATOM 1784 C C . THR A 1 449 ? 58.633 -99.813 -0.726 1.000 54.086 221 THR A C 1
ATOM 1785 O O . THR A 1 449 ? 59.350 -100.313 -1.580 1.000 48.874 221 THR A O 1
ATOM 1789 N N . PRO A 1 450 ? 57.717 -98.882 -1.061 1.000 54.590 222 PRO A N 1
ATOM 1790 C CA . PRO A 1 450 ? 57.581 -98.440 -2.440 1.000 55.443 222 PRO A CA 1
ATOM 1791 C C . PRO A 1 450 ? 58.909 -97.822 -2.895 1.000 52.310 222 PRO A C 1
ATOM 1792 O O . PRO A 1 450 ? 59.631 -97.326 -2.069 1.000 53.087 222 PRO A O 1
ATOM 1796 N N . SER A 1 451 ? 59.185 -97.877 -4.194 1.000 50.636 223 SER A N 1
ATOM 1797 C CA . SER A 1 451 ? 60.360 -97.246 -4.846 1.000 54.123 223 SER A CA 1
ATOM 1798 C C . SER A 1 451 ? 59.868 -96.445 -6.054 1.000 56.032 223 SER A C 1
ATOM 1799 O O . SER A 1 451 ? 58.706 -96.643 -6.432 1.000 55.907 223 SER A O 1
ATOM 1802 N N . GLU A 1 452 ? 60.726 -95.627 -6.671 1.000 56.230 224 GLU A N 1
ATOM 1803 C CA . GLU A 1 452 ? 60.420 -94.931 -7.958 1.000 57.670 224 GLU A CA 1
ATOM 1804 C C . GLU A 1 452 ? 60.028 -95.964 -9.018 1.000 55.018 224 GLU A C 1
ATOM 1805 O O . GLU A 1 452 ? 59.319 -95.595 -9.974 1.000 55.553 224 GLU A O 1
ATOM 1811 N N . ASP A 1 453 ? 60.469 -97.210 -8.845 1.000 56.836 225 ASP A N 1
ATOM 1812 C CA . ASP A 1 453 ? 60.258 -98.299 -9.829 1.000 65.292 225 ASP A CA 1
ATOM 1813 C C . ASP A 1 453 ? 58.832 -98.854 -9.699 1.000 62.999 225 ASP A C 1
ATOM 1814 O O . ASP A 1 453 ? 58.205 -99.059 -10.745 1.000 65.951 225 ASP A O 1
ATOM 1819 N N . THR A 1 454 ? 58.352 -99.093 -8.471 1.000 57.400 226 THR A N 1
ATOM 1820 C CA . THR A 1 454 ? 57.017 -99.685 -8.170 1.000 56.940 226 THR A CA 1
ATOM 1821 C C . THR A 1 454 ? 55.938 -98.596 -8.021 1.000 54.028 226 THR A C 1
ATOM 1822 O O . THR A 1 454 ? 54.748 -98.946 -8.080 1.000 60.963 226 THR A O 1
ATOM 1826 N N . TRP A 1 455 ? 56.339 -97.330 -7.867 1.000 49.281 227 TRP A N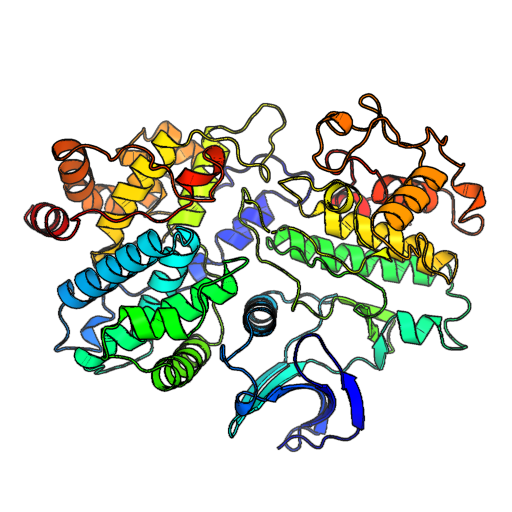 1
ATOM 1827 C CA . TRP A 1 455 ? 55.450 -96.167 -7.608 1.000 45.881 227 TRP A CA 1
ATOM 1828 C C . TRP A 1 455 ? 56.161 -94.877 -8.015 1.000 41.965 227 TRP A C 1
ATOM 1829 O O . TRP A 1 455 ? 56.733 -94.157 -7.189 1.000 44.190 227 TRP A O 1
ATOM 1840 N N . PRO A 1 456 ? 56.137 -94.560 -9.325 1.000 40.365 228 PRO A N 1
ATOM 1841 C CA . PRO A 1 456 ? 56.758 -93.343 -9.839 1.000 43.653 228 PRO A CA 1
ATOM 1842 C C . PRO A 1 456 ? 56.236 -92.044 -9.202 1.000 49.345 228 PRO A C 1
ATOM 1843 O O . PRO A 1 456 ? 55.031 -91.798 -9.236 1.000 48.614 228 PRO A O 1
ATOM 1847 N N . GLY A 1 457 ? 57.162 -91.246 -8.659 1.000 44.759 229 GLY A N 1
ATOM 1848 C CA . GLY A 1 457 ? 56.895 -89.941 -8.033 1.000 45.506 229 GLY A CA 1
ATOM 1849 C C . GLY A 1 457 ? 56.870 -90.061 -6.523 1.000 46.753 229 GLY A C 1
ATOM 1850 O O . GLY A 1 457 ? 56.725 -89.021 -5.846 1.000 50.409 229 GLY A O 1
ATOM 1851 N N . VAL A 1 458 ? 56.968 -91.283 -5.995 1.000 43.676 230 VAL A N 1
ATOM 1852 C CA . VAL A 1 458 ? 56.728 -91.518 -4.544 1.000 46.052 230 VAL A CA 1
ATOM 1853 C C . VAL A 1 458 ? 57.773 -90.753 -3.722 1.000 47.124 230 VAL A C 1
ATOM 1854 O O . VAL A 1 458 ? 57.388 -90.235 -2.658 1.000 47.203 230 VAL A O 1
ATOM 1858 N N . THR A 1 459 ? 59.033 -90.685 -4.190 1.000 50.538 231 THR A N 1
ATOM 1859 C CA . THR A 1 459 ? 60.181 -90.061 -3.464 1.000 51.038 231 THR A CA 1
ATOM 1860 C C . THR A 1 459 ? 59.949 -88.549 -3.387 1.000 52.206 231 THR A C 1
ATOM 1861 O O . THR A 1 459 ? 60.406 -87.947 -2.409 1.000 54.560 231 THR A O 1
ATOM 1865 N N . GLN A 1 460 ? 59.200 -87.996 -4.349 1.000 55.117 232 GLN A N 1
ATOM 1866 C CA . GLN A 1 460 ? 58.828 -86.561 -4.447 1.000 56.815 232 GLN A CA 1
ATOM 1867 C C . GLN A 1 460 ? 57.654 -86.218 -3.519 1.000 57.444 232 GLN A C 1
ATOM 1868 O O . GLN A 1 460 ? 57.328 -85.023 -3.422 1.000 52.642 232 GLN A O 1
ATOM 1874 N N . LEU A 1 461 ? 57.023 -87.197 -2.868 1.000 51.500 233 LEU A N 1
ATOM 1875 C CA . LEU A 1 461 ? 55.796 -86.929 -2.071 1.000 52.092 233 LEU A CA 1
ATOM 1876 C C . LEU A 1 461 ? 56.191 -86.250 -0.764 1.000 51.211 233 LEU A C 1
ATOM 1877 O O . LEU A 1 461 ? 57.155 -86.640 -0.120 1.000 52.122 233 LEU A O 1
ATOM 1882 N N . PRO A 1 462 ? 55.431 -85.222 -0.335 1.000 52.354 234 PRO A N 1
ATOM 1883 C CA . PRO A 1 462 ? 55.807 -84.380 0.803 1.000 53.290 234 PRO A CA 1
ATOM 1884 C C . PRO A 1 462 ? 56.285 -85.035 2.110 1.000 56.138 234 PRO A C 1
ATOM 1885 O O . PRO A 1 462 ? 57.160 -84.466 2.708 1.000 56.558 234 PRO A O 1
ATOM 1889 N N . ASP A 1 463 ? 55.670 -86.132 2.564 1.000 56.057 235 ASP A N 1
ATOM 1890 C CA . ASP A 1 463 ? 55.981 -86.768 3.877 1.000 53.854 235 ASP A CA 1
ATOM 1891 C C . ASP A 1 463 ? 56.755 -88.068 3.632 1.000 50.838 235 ASP A C 1
ATOM 1892 O O . ASP A 1 463 ? 56.907 -88.857 4.584 1.000 53.622 235 ASP A O 1
ATOM 1897 N N . TYR A 1 464 ? 57.229 -88.282 2.402 1.000 53.293 236 TYR A N 1
ATOM 1898 C CA . TYR A 1 464 ? 58.242 -89.320 2.069 1.000 59.426 236 TYR A CA 1
ATOM 1899 C C . TYR A 1 464 ? 59.595 -88.922 2.678 1.000 57.869 236 TYR A C 1
ATOM 1900 O O . TYR A 1 464 ? 59.910 -87.716 2.749 1.000 55.451 236 TYR A O 1
ATOM 1909 N N . LYS A 1 465 ? 60.367 -89.919 3.103 1.000 61.485 237 LYS A N 1
ATOM 1910 C CA . LYS A 1 465 ? 61.715 -89.757 3.712 1.000 69.992 237 LYS A CA 1
ATOM 1911 C C . LYS A 1 465 ? 62.610 -90.907 3.234 1.000 69.521 237 LYS A C 1
ATOM 1912 O O . LYS A 1 465 ? 62.160 -92.078 3.307 1.000 70.904 237 LYS A O 1
ATOM 1918 N N . GLY A 1 466 ? 63.810 -90.589 2.730 1.000 68.513 238 GLY A N 1
ATOM 1919 C CA . GLY A 1 466 ? 64.831 -91.584 2.336 1.000 60.575 238 GLY A CA 1
ATOM 1920 C C . GLY A 1 466 ? 65.131 -92.549 3.474 1.000 57.475 238 GLY A C 1
ATOM 1921 O O . GLY A 1 466 ? 65.517 -93.694 3.169 1.000 56.291 238 GLY A O 1
ATOM 1922 N N . SER A 1 467 ? 64.895 -92.109 4.725 1.000 59.801 239 SER A N 1
ATOM 1923 C CA . SER A 1 467 ? 65.191 -92.816 6.001 1.000 65.240 239 SER A CA 1
ATOM 1924 C C . SER A 1 467 ? 64.191 -93.947 6.290 1.000 69.338 239 SER A C 1
ATOM 1925 O O . SER A 1 467 ? 64.344 -94.580 7.356 1.000 68.241 239 SER A O 1
ATOM 1928 N N . PHE A 1 468 ? 63.207 -94.200 5.416 1.000 66.824 240 PHE A N 1
ATOM 1929 C CA . PHE A 1 468 ? 62.281 -95.360 5.550 1.000 65.802 240 PHE A CA 1
ATOM 1930 C C . PHE A 1 468 ? 63.078 -96.651 5.367 1.000 59.135 240 PHE A C 1
ATOM 1931 O O . PHE A 1 468 ? 63.816 -96.790 4.385 1.000 57.647 240 PHE A O 1
ATOM 1939 N N . PRO A 1 469 ? 62.918 -97.643 6.276 1.000 52.140 241 PRO A N 1
ATOM 1940 C CA . PRO A 1 469 ? 63.443 -98.991 6.054 1.000 55.557 241 PRO A CA 1
ATOM 1941 C C . PRO A 1 469 ? 62.987 -99.551 4.703 1.000 60.903 241 PRO A C 1
ATOM 1942 O O . PRO A 1 469 ? 61.926 -99.158 4.245 1.000 62.189 241 PRO A O 1
ATOM 1946 N N . LYS A 1 470 ? 63.801 -100.413 4.093 1.000 63.541 242 LYS A N 1
ATOM 1947 C CA . LYS A 1 470 ? 63.511 -101.016 2.770 1.000 73.296 242 LYS A CA 1
ATOM 1948 C C . LYS A 1 470 ? 63.103 -102.473 3.006 1.000 75.339 242 LYS A C 1
ATOM 1949 O O . LYS A 1 470 ? 63.873 -103.384 2.642 1.000 78.449 242 LYS A O 1
ATOM 1955 N N . TRP A 1 471 ? 61.923 -102.657 3.612 1.000 73.234 243 TRP A N 1
ATOM 1956 C CA . TRP A 1 471 ? 61.230 -103.963 3.751 1.000 63.783 243 TRP A CA 1
ATOM 1957 C C . TRP A 1 471 ? 60.920 -104.512 2.360 1.000 60.477 243 TRP A C 1
ATOM 1958 O O . TRP A 1 471 ? 60.864 -103.732 1.400 1.000 61.080 243 TRP A O 1
ATOM 1969 N N . THR A 1 472 ? 60.685 -105.815 2.281 1.000 64.484 244 THR A N 1
ATOM 1970 C CA . THR A 1 472 ? 60.494 -106.572 1.018 1.000 72.183 244 THR A CA 1
ATOM 1971 C C . THR A 1 472 ? 59.085 -107.199 1.075 1.000 74.634 244 THR A C 1
ATOM 1972 O O . THR A 1 472 ? 58.635 -107.557 2.198 1.000 76.429 244 THR A O 1
ATOM 1976 N N . ARG A 1 473 ? 58.396 -107.280 -0.071 1.000 69.999 245 ARG A N 1
ATOM 1977 C CA . ARG A 1 473 ? 56.968 -107.693 -0.180 1.000 70.227 245 ARG A CA 1
ATOM 1978 C C . ARG A 1 473 ? 56.782 -109.119 0.364 1.000 67.293 245 ARG A C 1
ATOM 1979 O O . ARG A 1 473 ? 57.320 -110.048 -0.251 1.000 65.463 245 ARG A O 1
ATOM 1987 N N . LYS A 1 474 ? 56.022 -109.290 1.453 1.000 67.094 246 LYS A N 1
ATOM 1988 C CA . LYS A 1 474 ? 55.552 -110.621 1.936 1.000 69.302 246 LYS A CA 1
ATOM 1989 C C . LYS A 1 474 ? 54.630 -111.254 0.881 1.000 70.690 246 LYS A C 1
ATOM 1990 O O . LYS A 1 474 ? 53.848 -110.507 0.257 1.000 67.341 246 LYS A O 1
ATOM 1996 N N . GLY A 1 475 ? 54.714 -112.575 0.680 1.000 72.454 247 GLY A N 1
ATOM 1997 C CA . GLY A 1 475 ? 53.753 -113.347 -0.139 1.000 75.980 247 GLY A CA 1
ATOM 1998 C C . GLY A 1 475 ? 52.366 -113.289 0.481 1.000 78.029 247 GLY A C 1
ATOM 1999 O O . GLY A 1 475 ? 52.284 -113.340 1.735 1.000 75.952 247 GLY A O 1
ATOM 2000 N N . LEU A 1 476 ? 51.310 -113.143 -0.329 1.000 77.985 248 LEU A N 1
ATOM 2001 C CA . LEU A 1 476 ? 49.948 -112.859 0.206 1.000 76.140 248 LEU A CA 1
ATOM 2002 C C . LEU A 1 476 ? 49.305 -114.140 0.739 1.000 75.973 248 LEU A C 1
ATOM 2003 O O . LEU A 1 476 ? 48.512 -114.020 1.699 1.000 72.248 248 LEU A O 1
ATOM 2008 N N . GLU A 1 477 ? 49.646 -115.301 0.166 1.000 79.550 249 GLU A N 1
ATOM 2009 C CA . GLU A 1 477 ? 49.110 -116.619 0.601 1.000 88.148 249 GLU A CA 1
ATOM 2010 C C . GLU A 1 477 ? 49.315 -116.791 2.113 1.000 92.420 249 GLU A C 1
ATOM 2011 O O . GLU A 1 477 ? 48.456 -117.442 2.740 1.000 101.501 249 GLU A O 1
ATOM 2017 N N . GLU A 1 478 ? 50.379 -116.214 2.686 1.000 87.476 250 GLU A N 1
ATOM 2018 C CA . GLU A 1 478 ? 50.704 -116.373 4.131 1.000 90.898 250 GLU A CA 1
ATOM 2019 C C . GLU A 1 478 ? 49.696 -115.586 4.987 1.000 82.754 250 GLU A C 1
ATOM 2020 O O . GLU A 1 478 ? 49.426 -116.032 6.127 1.000 86.130 250 GLU A O 1
ATOM 2026 N N . ILE A 1 479 ? 49.157 -114.475 4.469 1.000 71.241 251 ILE A N 1
ATOM 2027 C CA . ILE A 1 479 ? 48.257 -113.541 5.215 1.000 65.227 251 ILE A CA 1
ATOM 2028 C C . ILE A 1 479 ? 46.808 -114.038 5.124 1.000 56.216 251 ILE A C 1
ATOM 2029 O O . ILE A 1 479 ? 46.092 -113.989 6.144 1.000 47.527 251 ILE A O 1
ATOM 2034 N N . VAL A 1 480 ? 46.386 -114.483 3.939 1.000 54.304 252 VAL A N 1
ATOM 2035 C CA . VAL A 1 480 ? 44.979 -114.895 3.659 1.000 56.828 252 VAL A CA 1
ATOM 2036 C C . VAL A 1 480 ? 44.996 -116.276 3.015 1.000 55.108 252 VAL A C 1
ATOM 2037 O O . VAL A 1 480 ? 44.576 -116.440 1.871 1.000 56.408 252 VAL A O 1
ATOM 2041 N N . PRO A 1 481 ? 45.464 -117.316 3.745 1.000 64.186 253 PRO A N 1
ATOM 2042 C CA . PRO A 1 481 ? 45.638 -118.651 3.165 1.000 65.257 253 PRO A CA 1
ATOM 2043 C C . PRO A 1 481 ? 44.326 -119.349 2.765 1.000 63.745 253 PRO A C 1
ATOM 2044 O O . PRO A 1 481 ? 44.352 -120.086 1.791 1.000 62.527 253 PRO A O 1
ATOM 2048 N N . ASN A 1 482 ? 43.229 -119.104 3.499 1.000 63.752 254 ASN A N 1
ATOM 2049 C CA . ASN A 1 482 ? 41.904 -119.739 3.256 1.000 65.762 254 ASN A CA 1
ATOM 2050 C C . ASN A 1 482 ? 41.180 -119.055 2.090 1.000 66.449 254 ASN A C 1
ATOM 2051 O O . ASN A 1 482 ? 40.127 -119.591 1.666 1.000 64.053 254 ASN A O 1
ATOM 2056 N N . LEU A 1 483 ? 41.713 -117.934 1.587 1.000 57.094 255 LEU A N 1
ATOM 2057 C CA . LEU A 1 483 ? 41.148 -117.211 0.419 1.000 52.733 255 LEU A CA 1
ATOM 2058 C C . LEU A 1 483 ? 41.595 -117.911 -0.871 1.000 49.746 255 LEU A C 1
ATOM 2059 O O . LEU A 1 483 ? 42.796 -118.217 -0.989 1.000 48.272 255 LEU A O 1
ATOM 2064 N N . GLU A 1 484 ? 40.656 -118.150 -1.794 1.000 50.707 256 GLU A N 1
ATOM 2065 C CA . GLU A 1 484 ? 40.900 -118.793 -3.112 1.000 56.995 256 GLU A CA 1
ATOM 2066 C C . GLU A 1 484 ? 41.866 -117.917 -3.921 1.000 61.750 256 GLU A C 1
ATOM 2067 O O . GLU A 1 484 ? 41.891 -116.695 -3.787 1.000 58.968 256 GLU A O 1
ATOM 2073 N N . PRO A 1 485 ? 42.715 -118.508 -4.790 1.000 58.087 257 PRO A N 1
ATOM 2074 C CA . PRO A 1 485 ? 43.747 -117.745 -5.496 1.000 55.488 257 PRO A CA 1
ATOM 2075 C C . PRO A 1 485 ? 43.250 -116.503 -6.256 1.000 49.647 257 PRO A C 1
ATOM 2076 O O . PRO A 1 485 ? 43.987 -115.557 -6.378 1.000 49.985 257 PRO A O 1
ATOM 2080 N N . GLU A 1 486 ? 42.041 -116.554 -6.807 1.000 46.543 258 GLU A N 1
ATOM 2081 C CA A GLU A 1 486 ? 41.509 -115.428 -7.625 0.500 44.992 258 GLU A CA 1
ATOM 2082 C CA B GLU A 1 486 ? 41.443 -115.459 -7.616 0.500 45.749 258 GLU A CA 1
ATOM 2083 C C . GLU A 1 486 ? 41.121 -114.297 -6.661 1.000 43.359 258 GLU A C 1
ATOM 2084 O O . GLU A 1 486 ? 41.278 -113.148 -7.039 1.000 41.377 258 GLU A O 1
ATOM 2095 N N . GLY A 1 487 ? 40.709 -114.631 -5.441 1.000 41.569 259 GLY A N 1
ATOM 2096 C CA . GLY A 1 487 ? 40.442 -113.661 -4.366 1.000 44.889 259 GLY A CA 1
ATOM 2097 C C . GLY A 1 487 ? 41.709 -112.935 -3.963 1.000 46.388 259 GLY A C 1
ATOM 2098 O O . GLY A 1 487 ? 41.650 -111.702 -3.787 1.000 47.060 259 GLY A O 1
ATOM 2099 N N . ARG A 1 488 ? 42.820 -113.669 -3.840 1.000 46.673 260 ARG A N 1
ATOM 2100 C CA . ARG A 1 488 ? 44.139 -113.117 -3.439 1.000 44.366 260 ARG A CA 1
ATOM 2101 C C . ARG A 1 488 ? 44.637 -112.196 -4.552 1.000 39.087 260 ARG A C 1
ATOM 2102 O O . ARG A 1 488 ? 45.105 -111.108 -4.237 1.000 38.637 260 ARG A O 1
ATOM 2110 N N . ASP A 1 489 ? 44.516 -112.604 -5.810 1.000 35.216 261 ASP A N 1
ATOM 2111 C CA . ASP A 1 489 ? 44.830 -111.711 -6.947 1.000 38.190 261 ASP A CA 1
ATOM 2112 C C . ASP A 1 489 ? 44.036 -110.404 -6.774 1.000 39.611 261 ASP A C 1
ATOM 2113 O O . ASP A 1 489 ? 44.640 -109.312 -6.873 1.000 41.813 261 ASP A O 1
ATOM 2118 N N . LEU A 1 490 ? 42.731 -110.489 -6.509 1.000 35.943 262 LEU A N 1
ATOM 2119 C CA . LEU A 1 490 ? 41.881 -109.275 -6.436 1.000 35.686 262 LEU A CA 1
ATOM 2120 C C . LEU A 1 490 ? 42.367 -108.396 -5.281 1.000 33.912 262 LEU A C 1
ATOM 2121 O O . LEU A 1 490 ? 42.541 -107.191 -5.515 1.000 33.475 262 LEU A O 1
ATOM 2126 N N . LEU A 1 491 ? 42.612 -108.990 -4.106 1.000 34.201 263 LEU A N 1
ATOM 2127 C CA . LEU A 1 491 ? 43.112 -108.286 -2.891 1.000 36.522 263 LEU A CA 1
ATOM 2128 C C . LEU A 1 491 ? 44.388 -107.514 -3.231 1.000 37.708 263 LEU A C 1
ATOM 2129 O O . LEU A 1 491 ? 44.554 -106.345 -2.791 1.000 34.676 263 LEU A O 1
ATOM 2134 N N . MET A 1 492 ? 45.273 -108.154 -3.968 1.000 38.922 264 MET A N 1
ATOM 2135 C CA . MET A 1 492 ? 46.579 -107.568 -4.340 1.000 44.266 264 MET A CA 1
ATOM 2136 C C . MET A 1 492 ? 46.347 -106.355 -5.252 1.000 37.929 264 MET A C 1
ATOM 2137 O O . MET A 1 492 ? 47.030 -105.355 -5.077 1.000 38.470 264 MET A O 1
ATOM 2142 N N . GLN A 1 493 ? 45.429 -106.436 -6.215 1.000 34.505 265 GLN A N 1
ATOM 2143 C CA . GLN A 1 493 ? 45.113 -105.285 -7.099 1.000 35.069 265 GLN A CA 1
ATOM 2144 C C . GLN A 1 493 ? 44.444 -104.161 -6.284 1.000 34.305 265 GLN A C 1
ATOM 2145 O O . GLN A 1 493 ? 44.758 -102.983 -6.523 1.000 33.222 265 GLN A O 1
ATOM 2151 N N . LEU A 1 494 ? 43.605 -104.496 -5.309 1.000 31.825 266 LEU A N 1
ATOM 2152 C CA . LEU A 1 494 ? 42.938 -103.472 -4.463 1.000 31.379 266 LEU A CA 1
ATOM 2153 C C . LEU A 1 494 ? 43.995 -102.745 -3.622 1.000 35.019 266 LEU A C 1
ATOM 2154 O O . LEU A 1 494 ? 43.777 -101.560 -3.313 1.000 32.578 266 LEU A O 1
ATOM 2159 N N . LEU A 1 495 ? 45.059 -103.433 -3.190 1.000 34.959 267 LEU A N 1
ATOM 2160 C CA . LEU A 1 495 ? 46.048 -102.829 -2.266 1.000 38.505 267 LEU A CA 1
ATOM 2161 C C . LEU A 1 495 ? 47.345 -102.466 -3.008 1.000 39.882 267 LEU A C 1
ATOM 2162 O O . LEU A 1 495 ? 48.392 -102.440 -2.360 1.000 41.689 267 LEU A O 1
ATOM 2167 N N . GLN A 1 496 ? 47.267 -102.129 -4.291 1.000 37.501 268 GLN A N 1
ATOM 2168 C CA . GLN A 1 496 ? 48.357 -101.441 -5.025 1.000 42.473 268 GLN A CA 1
ATOM 2169 C C . GLN A 1 496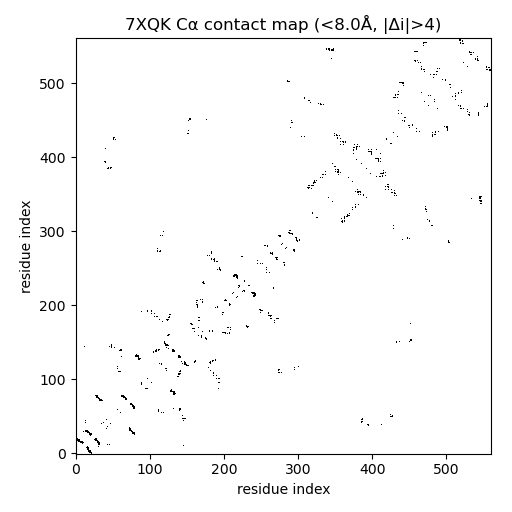 ? 48.646 -100.101 -4.341 1.000 42.645 268 GLN A C 1
ATOM 2170 O O . GLN A 1 496 ? 47.709 -99.293 -4.187 1.000 39.303 268 GLN A O 1
ATOM 2176 N N . TYR A 1 497 ? 49.891 -99.824 -3.962 1.000 42.213 269 TYR A N 1
ATOM 2177 C CA . TYR A 1 497 ? 50.183 -98.567 -3.230 1.000 43.702 269 TYR A CA 1
ATOM 2178 C C . TYR A 1 497 ? 50.226 -97.397 -4.224 1.000 39.083 269 TYR A C 1
ATOM 2179 O O . TYR A 1 497 ? 49.974 -96.294 -3.754 1.000 40.806 269 TYR A O 1
ATOM 2188 N N . ASP A 1 498 ? 50.442 -97.616 -5.525 1.000 37.853 270 ASP A N 1
ATOM 2189 C CA . ASP A 1 498 ? 50.406 -96.520 -6.531 1.000 41.953 270 ASP A CA 1
ATOM 2190 C C . ASP A 1 498 ? 48.951 -96.279 -6.926 1.000 42.661 270 ASP A C 1
ATOM 2191 O O . ASP A 1 498 ? 48.384 -97.044 -7.705 1.000 38.724 270 ASP A O 1
ATOM 2196 N N . PRO A 1 499 ? 48.335 -95.153 -6.496 1.000 41.558 271 PRO A N 1
ATOM 2197 C CA . PRO A 1 499 ? 46.919 -94.910 -6.777 1.000 40.240 271 PRO A CA 1
ATOM 2198 C C . PRO A 1 499 ? 46.625 -94.925 -8.281 1.000 42.564 271 PRO A C 1
ATOM 2199 O O . PRO A 1 499 ? 45.510 -95.166 -8.622 1.000 45.010 271 PRO A O 1
ATOM 2203 N N . SER A 1 500 ? 47.636 -94.664 -9.118 1.000 43.087 272 SER A N 1
ATOM 2204 C CA . SER A 1 500 ? 47.565 -94.649 -10.605 1.000 47.221 272 SER A CA 1
ATOM 2205 C C . SER A 1 500 ? 47.354 -96.054 -11.147 1.000 41.021 272 SER A C 1
ATOM 2206 O O . SER A 1 500 ? 46.808 -96.159 -12.223 1.000 40.637 272 SER A O 1
ATOM 2209 N N . GLN A 1 501 ? 47.904 -97.059 -10.477 1.000 44.295 273 GLN A N 1
ATOM 2210 C CA . GLN A 1 501 ? 47.879 -98.477 -10.923 1.000 48.780 273 GLN A CA 1
ATOM 2211 C C . GLN A 1 501 ? 46.770 -99.237 -10.175 1.000 45.906 273 GLN A C 1
ATOM 2212 O O . GLN A 1 501 ? 46.507 -100.414 -10.512 1.000 52.416 273 GLN A O 1
ATOM 2218 N N . ARG A 1 502 ? 46.159 -98.622 -9.160 1.000 38.588 274 ARG A N 1
ATOM 2219 C CA . ARG A 1 502 ? 45.148 -99.314 -8.328 1.000 35.090 274 ARG A CA 1
ATOM 2220 C C . ARG A 1 502 ? 43.899 -99.595 -9.196 1.000 31.094 274 ARG A C 1
ATOM 2221 O O . ARG A 1 502 ? 43.450 -98.743 -9.966 1.000 30.574 274 ARG A O 1
ATOM 2229 N N . ILE A 1 503 ? 43.421 -100.825 -9.154 1.000 30.746 275 ILE A N 1
ATOM 2230 C CA . ILE A 1 503 ? 42.196 -101.249 -9.880 1.000 29.727 275 ILE A CA 1
ATOM 2231 C C . ILE A 1 503 ? 41.050 -100.313 -9.465 1.000 29.026 275 ILE A C 1
ATOM 2232 O O . ILE A 1 503 ? 41.066 -99.774 -8.329 1.000 27.574 275 ILE A O 1
ATOM 2237 N N . THR A 1 504 ? 40.131 -100.052 -10.381 1.000 29.368 276 THR A N 1
ATOM 2238 C CA . THR A 1 504 ? 38.896 -99.293 -10.084 1.000 32.630 276 THR A CA 1
ATOM 2239 C C . THR A 1 504 ? 37.821 -100.264 -9.601 1.000 31.045 276 THR A C 1
ATOM 2240 O O . THR A 1 504 ? 38.000 -101.479 -9.788 1.000 32.481 276 THR A O 1
ATOM 2244 N N . ALA A 1 505 ? 36.753 -99.749 -8.997 1.000 31.144 277 ALA A N 1
ATOM 2245 C CA . ALA A 1 505 ? 35.609 -100.579 -8.565 1.000 29.880 277 ALA A CA 1
ATOM 2246 C C . ALA A 1 505 ? 35.023 -101.265 -9.801 1.000 29.508 277 ALA A C 1
ATOM 2247 O O . ALA A 1 505 ? 34.748 -102.475 -9.726 1.000 30.887 277 ALA A O 1
ATOM 2249 N N . LYS A 1 506 ? 34.822 -100.519 -10.894 1.000 29.144 278 LYS A N 1
ATOM 2250 C CA . LYS A 1 506 ? 34.244 -101.066 -12.149 1.000 34.649 278 LYS A CA 1
ATOM 2251 C C . LYS A 1 506 ? 35.074 -102.276 -12.594 1.000 34.346 278 LYS A C 1
ATOM 2252 O O . LYS A 1 506 ? 34.494 -103.339 -12.856 1.000 32.654 278 LYS A O 1
ATOM 2258 N N . THR A 1 507 ? 36.395 -102.143 -12.663 1.000 30.691 279 THR A N 1
ATOM 2259 C CA . THR A 1 507 ? 37.260 -103.255 -13.142 1.000 31.711 279 THR A CA 1
ATOM 2260 C C . THR A 1 507 ? 37.184 -104.397 -12.133 1.000 30.552 279 THR A C 1
ATOM 2261 O O . THR A 1 507 ? 37.090 -105.545 -12.586 1.000 34.008 279 THR A O 1
ATOM 2265 N N . ALA A 1 508 ? 37.175 -104.103 -10.830 1.000 29.243 280 ALA A N 1
ATOM 2266 C CA . ALA A 1 508 ? 37.140 -105.146 -9.780 1.000 30.468 280 ALA A CA 1
ATOM 2267 C C . ALA A 1 508 ? 35.893 -106.027 -9.954 1.000 31.497 280 ALA A C 1
ATOM 2268 O O . ALA A 1 508 ? 35.965 -107.251 -9.673 1.000 31.453 280 ALA A O 1
ATOM 2270 N N . LEU A 1 509 ? 34.780 -105.435 -10.379 1.000 28.950 281 LEU A N 1
ATOM 2271 C CA . LEU A 1 509 ? 33.494 -106.152 -10.511 1.000 31.520 281 LEU A CA 1
ATOM 2272 C C . LEU A 1 509 ? 33.577 -107.171 -11.661 1.000 35.142 281 LEU A C 1
ATOM 2273 O O . LEU A 1 509 ? 32.811 -108.159 -11.619 1.000 33.725 281 LEU A O 1
ATOM 2278 N N . ALA A 1 510 ? 34.461 -106.947 -12.640 1.000 38.609 282 ALA A N 1
ATOM 2279 C CA . ALA A 1 510 ? 34.698 -107.835 -13.808 1.000 40.049 282 ALA A CA 1
ATOM 2280 C C . ALA A 1 510 ? 35.752 -108.900 -13.474 1.000 39.613 282 ALA A C 1
ATOM 2281 O O . ALA A 1 510 ? 36.020 -109.744 -14.337 1.000 40.897 282 ALA A O 1
ATOM 2283 N N . HIS A 1 511 ? 36.326 -108.884 -12.270 1.000 36.879 283 HIS A N 1
ATOM 2284 C CA . HIS A 1 511 ? 37.406 -109.826 -11.880 1.000 39.667 283 HIS A CA 1
ATOM 2285 C C . HIS A 1 511 ? 36.893 -111.264 -11.837 1.000 39.948 283 HIS A C 1
ATOM 2286 O O . HIS A 1 511 ? 35.783 -111.509 -11.386 1.000 37.474 283 HIS A O 1
ATOM 2293 N N . PRO A 1 512 ? 37.718 -112.247 -12.264 1.000 42.397 284 PRO A N 1
ATOM 2294 C CA . PRO A 1 512 ? 37.392 -113.677 -12.170 1.000 43.385 284 PRO A CA 1
ATOM 2295 C C . PRO A 1 512 ? 36.922 -114.231 -10.815 1.000 38.729 284 PRO A C 1
ATOM 2296 O O . PRO A 1 512 ? 36.187 -115.172 -10.796 1.000 39.442 284 PRO A O 1
ATOM 2300 N N . TYR A 1 513 ? 37.391 -113.659 -9.712 1.000 36.114 285 TYR A N 1
ATOM 2301 C CA . TYR A 1 513 ? 36.947 -114.001 -8.343 1.000 34.986 285 TYR A CA 1
ATOM 2302 C C . TYR A 1 513 ? 35.415 -114.062 -8.294 1.000 38.913 285 TYR A C 1
ATOM 2303 O O . TYR A 1 513 ? 34.892 -114.934 -7.585 1.000 37.518 285 TYR A O 1
ATOM 2312 N N . PHE A 1 514 ? 34.732 -113.184 -9.033 1.0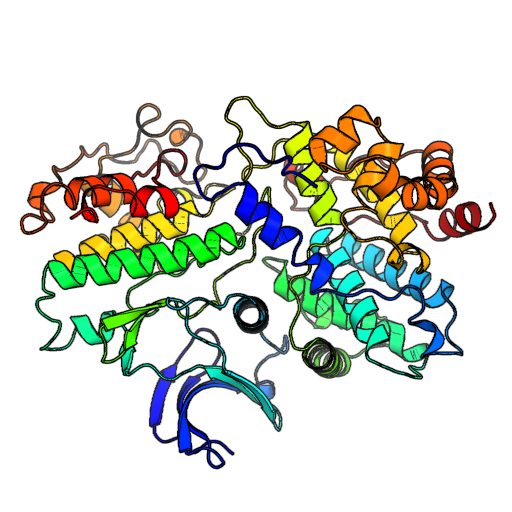00 41.561 286 PHE A N 1
ATOM 2313 C CA . PHE A 1 514 ? 33.250 -113.030 -9.027 1.000 42.332 286 PHE A CA 1
ATOM 2314 C C . PHE A 1 514 ? 32.584 -113.904 -10.101 1.000 49.791 286 PHE A C 1
ATOM 2315 O O . PHE A 1 514 ? 31.380 -114.135 -9.940 1.000 55.457 286 PHE A O 1
ATOM 2323 N N . SER A 1 515 ? 33.312 -114.353 -11.134 1.000 60.444 287 SER A N 1
ATOM 2324 C CA . SER A 1 515 ? 32.810 -115.239 -12.227 1.000 67.095 287 SER A CA 1
ATOM 2325 C C . SER A 1 515 ? 32.374 -116.601 -11.674 1.000 72.882 287 SER A C 1
ATOM 2326 O O . SER A 1 515 ? 33.035 -117.126 -10.745 1.000 68.426 287 SER A O 1
ATOM 2329 N N . SER A 1 516 ? 31.305 -117.148 -12.260 1.000 84.231 288 SER A N 1
ATOM 2330 C CA . SER A 1 516 ? 30.810 -118.536 -12.072 1.000 87.887 288 SER A CA 1
ATOM 2331 C C . SER A 1 516 ? 31.382 -119.432 -13.180 1.000 92.397 288 SER A C 1
ATOM 2332 O O . SER A 1 516 ? 31.381 -120.660 -13.101 1.000 96.511 288 SER A O 1
ATOM 2335 N N . ARG B 2 28 ? 23.366 -85.169 -27.142 1.000 91.892 101 ARG B N 1
ATOM 2336 C CA . ARG B 2 28 ? 24.784 -84.893 -27.520 1.000 85.643 101 ARG B CA 1
ATOM 2337 C C . ARG B 2 28 ? 25.669 -86.044 -27.002 1.000 86.046 101 ARG B C 1
ATOM 2338 O O . ARG B 2 28 ? 25.523 -86.415 -25.804 1.000 81.571 101 ARG B O 1
ATOM 2346 N N . GLY B 2 29 ? 26.531 -86.602 -27.873 1.000 80.517 102 GLY B N 1
ATOM 2347 C CA . GLY B 2 29 ? 27.543 -87.639 -27.546 1.000 73.145 102 GLY B CA 1
ATOM 2348 C C . GLY B 2 29 ? 28.567 -87.153 -26.518 1.000 63.874 102 GLY B C 1
ATOM 2349 O O . GLY B 2 29 ? 28.674 -85.925 -26.333 1.000 49.274 102 GLY B O 1
ATOM 2350 N N . SER B 2 30 ? 29.271 -88.076 -25.844 1.000 53.058 103 SER B N 1
ATOM 2351 C CA . SER B 2 30 ? 30.213 -87.770 -24.730 1.000 50.771 103 SER B CA 1
ATOM 2352 C C . SER B 2 30 ? 31.554 -87.281 -25.267 1.000 46.327 103 SER B C 1
ATOM 2353 O O . SER B 2 30 ? 32.230 -88.010 -26.005 1.000 43.173 103 SER B O 1
ATOM 2356 N N . PRO B 2 31 ? 32.015 -86.082 -24.831 1.000 38.511 104 PRO B N 1
ATOM 2357 C CA . PRO B 2 31 ? 33.350 -85.600 -25.186 1.000 36.871 104 PRO B CA 1
ATOM 2358 C C . PRO B 2 31 ? 34.437 -86.251 -24.330 1.000 35.861 104 PRO B C 1
ATOM 2359 O O . PRO B 2 31 ? 35.586 -85.981 -24.593 1.000 36.086 104 PRO B O 1
ATOM 2363 N N . LEU B 2 32 ? 34.062 -87.096 -23.360 1.000 34.669 105 LEU B N 1
ATOM 2364 C CA . LEU B 2 32 ? 35.034 -87.678 -22.396 1.000 38.432 105 LEU B CA 1
ATOM 2365 C C . LEU B 2 32 ? 35.819 -88.801 -23.061 1.000 37.390 105 LEU B C 1
ATOM 2366 O O . LEU B 2 32 ? 35.324 -89.528 -23.905 1.000 44.103 105 LEU B O 1
ATOM 2371 N N . PRO B 2 33 ? 37.066 -89.023 -22.646 1.000 36.964 106 PRO B N 1
ATOM 2372 C CA . PRO B 2 33 ? 37.798 -90.196 -23.100 1.000 40.307 106 PRO B CA 1
ATOM 2373 C C . PRO B 2 33 ? 37.239 -91.429 -22.385 1.000 42.301 106 PRO B C 1
ATOM 2374 O O . PRO B 2 33 ? 36.459 -91.263 -21.435 1.000 38.387 106 PRO B O 1
ATOM 2378 N N . VAL B 2 34 ? 37.689 -92.608 -22.815 1.000 42.691 107 VAL B N 1
ATOM 2379 C CA . VAL B 2 34 ? 37.477 -93.882 -22.078 1.000 42.708 107 VAL B CA 1
ATOM 2380 C C . VAL B 2 34 ? 37.999 -93.633 -20.667 1.000 40.726 107 VAL B C 1
ATOM 2381 O O . VAL B 2 34 ? 39.053 -93.012 -20.561 1.000 45.908 107 VAL B O 1
ATOM 2385 N N . LEU B 2 35 ? 37.207 -93.981 -19.649 1.000 41.283 108 LEU B N 1
ATOM 2386 C CA . LEU B 2 35 ? 37.585 -93.878 -18.216 1.000 41.231 108 LEU B CA 1
ATOM 2387 C C . LEU B 2 35 ? 37.800 -95.287 -17.649 1.000 42.596 108 LEU B C 1
ATOM 2388 O O . LEU B 2 35 ? 37.028 -96.207 -17.980 1.000 43.919 108 LEU B O 1
ATOM 2393 N N . SER B 2 36 ? 38.834 -95.450 -16.833 1.000 38.321 109 SER B N 1
ATOM 2394 C CA . SER B 2 36 ? 39.118 -96.686 -16.068 1.000 34.830 109 SER B CA 1
ATOM 2395 C C . SER B 2 36 ? 38.030 -96.892 -14.997 1.000 36.915 109 SER B C 1
ATOM 2396 O O . SER B 2 36 ? 37.760 -98.062 -14.647 1.000 34.254 109 SER B O 1
ATOM 2399 N N . TRP B 2 37 ? 37.462 -95.795 -14.465 1.000 37.294 110 TRP B N 1
ATOM 2400 C CA . TRP B 2 37 ? 36.689 -95.776 -13.188 1.000 36.482 110 TRP B CA 1
ATOM 2401 C C . TRP B 2 37 ? 35.176 -95.768 -13.444 1.000 36.447 110 TRP B C 1
ATOM 2402 O O . TRP B 2 37 ? 34.404 -95.861 -12.476 1.000 38.243 110 TRP B O 1
ATOM 2413 N N . ALA B 2 38 ? 34.740 -95.667 -14.697 1.000 34.798 111 ALA B N 1
ATOM 2414 C CA . ALA B 2 38 ? 33.303 -95.635 -15.034 1.000 35.802 111 ALA B CA 1
ATOM 2415 C C . ALA B 2 38 ? 33.143 -95.806 -16.534 1.000 39.329 111 ALA B C 1
ATOM 2416 O O . ALA B 2 38 ? 34.164 -95.739 -17.250 1.000 39.058 111 ALA B O 1
ATOM 2418 N N . ASN B 2 39 ? 31.915 -96.068 -16.965 1.000 42.071 112 ASN B N 1
ATOM 2419 C CA . ASN B 2 39 ? 31.513 -95.921 -18.378 1.000 43.693 112 ASN B CA 1
ATOM 2420 C C . ASN B 2 39 ? 31.372 -94.418 -18.635 1.000 43.129 112 ASN B C 1
ATOM 2421 O O . ASN B 2 39 ? 30.474 -93.796 -18.059 1.000 41.591 112 ASN B O 1
ATOM 2426 N N . ARG B 2 40 ? 32.232 -93.883 -19.498 1.000 45.110 113 ARG B N 1
ATOM 2427 C CA . ARG B 2 40 ? 32.238 -92.466 -19.939 1.000 45.328 113 ARG B CA 1
ATOM 2428 C C . ARG B 2 40 ? 30.846 -92.012 -20.399 1.000 50.371 113 ARG B C 1
ATOM 2429 O O . ARG B 2 40 ? 30.557 -90.812 -20.244 1.000 47.073 113 ARG B O 1
ATOM 2437 N N . GLU B 2 41 ? 30.013 -92.902 -20.962 1.000 51.969 114 GLU B N 1
ATOM 2438 C CA . GLU B 2 41 ? 28.686 -92.499 -21.512 1.000 50.171 114 GLU B CA 1
ATOM 2439 C C . GLU B 2 41 ? 27.684 -92.390 -20.357 1.000 43.181 114 GLU B C 1
ATOM 2440 O O . GLU B 2 41 ? 26.819 -91.506 -20.427 1.000 48.629 114 GLU B O 1
ATOM 2446 N N . GLU B 2 42 ? 27.788 -93.253 -19.348 1.000 39.570 115 GLU B N 1
ATOM 2447 C CA . GLU B 2 42 ? 26.938 -93.198 -18.129 1.000 47.157 115 GLU B CA 1
ATOM 2448 C C . GLU B 2 42 ? 27.287 -91.906 -17.361 1.000 44.853 115 GLU B C 1
ATOM 2449 O O . GLU B 2 42 ? 26.361 -91.116 -17.079 1.000 47.209 115 GLU B O 1
ATOM 2455 N N . VAL B 2 43 ? 28.582 -91.677 -17.096 1.000 41.577 116 VAL B N 1
ATOM 2456 C CA . VAL B 2 43 ? 29.121 -90.504 -16.339 1.000 36.160 116 VAL B CA 1
ATOM 2457 C C . VAL B 2 43 ? 28.522 -89.243 -16.966 1.000 33.731 116 VAL B C 1
ATOM 2458 O O . VAL B 2 43 ? 27.960 -88.415 -16.211 1.000 30.520 116 VAL B O 1
ATOM 2462 N N . TRP B 2 44 ? 28.551 -89.160 -18.300 1.000 32.378 117 TRP B N 1
ATOM 2463 C CA . TRP B 2 44 ? 27.979 -88.021 -19.067 1.000 35.904 117 TRP B CA 1
ATOM 2464 C C . TRP B 2 44 ? 26.453 -87.971 -18.935 1.000 34.660 117 TRP B C 1
ATOM 2465 O O . TRP B 2 44 ? 25.922 -86.869 -18.696 1.000 32.932 117 TRP B O 1
ATOM 2476 N N . LYS B 2 45 ? 25.772 -89.110 -19.070 1.000 38.555 118 LYS B N 1
ATOM 2477 C CA . LYS B 2 45 ? 24.286 -89.176 -18.966 1.000 43.059 118 LYS B CA 1
ATOM 2478 C C . LYS B 2 45 ? 23.886 -88.608 -17.599 1.000 34.383 118 LYS B C 1
ATOM 2479 O O . LYS B 2 45 ? 22.992 -87.733 -17.531 1.000 35.787 118 LYS B O 1
ATOM 2485 N N . ILE B 2 46 ? 24.585 -89.047 -16.551 1.000 34.740 119 ILE B N 1
ATOM 2486 C CA . ILE B 2 46 ? 24.348 -88.610 -15.140 1.000 34.305 119 ILE B CA 1
ATOM 2487 C C . ILE B 2 46 ? 24.553 -87.089 -15.065 1.000 30.431 119 ILE B C 1
ATOM 2488 O O . ILE B 2 46 ? 23.647 -86.383 -14.604 1.000 28.965 119 ILE B O 1
ATOM 2493 N N . MET B 2 47 ? 25.652 -86.572 -15.608 1.000 28.504 120 MET B N 1
ATOM 2494 C CA . MET B 2 47 ? 25.872 -85.100 -15.606 1.000 30.825 120 MET B CA 1
ATOM 2495 C C . MET B 2 47 ? 24.759 -84.410 -16.398 1.000 29.652 120 MET B C 1
ATOM 2496 O O . MET B 2 47 ? 24.218 -83.406 -15.891 1.000 29.143 120 MET B O 1
ATOM 2501 N N . LEU B 2 48 ? 24.359 -84.934 -17.558 1.000 32.830 121 LEU B N 1
ATOM 2502 C CA . LEU B 2 48 ? 23.298 -84.251 -18.355 1.000 32.233 121 LEU B CA 1
ATOM 2503 C C . LEU B 2 48 ? 21.979 -84.305 -17.581 1.000 30.672 121 LEU B C 1
ATOM 2504 O O . LEU B 2 48 ? 21.221 -83.363 -17.703 1.000 28.012 121 LEU B O 1
ATOM 2509 N N . ASN B 2 49 ? 21.718 -85.351 -16.797 1.000 33.690 122 ASN B N 1
ATOM 2510 C CA A ASN B 2 49 ? 20.440 -85.492 -16.040 0.500 32.973 122 ASN B CA 1
ATOM 2511 C CA B ASN B 2 49 ? 20.419 -85.477 -16.076 0.500 34.549 122 ASN B CA 1
ATOM 2512 C C . ASN B 2 49 ? 20.339 -84.412 -14.961 1.000 35.213 122 ASN B C 1
ATOM 2513 O O . ASN B 2 49 ? 19.205 -84.071 -14.577 1.000 29.929 122 ASN B O 1
ATOM 2522 N N . LYS B 2 50 ? 21.482 -83.899 -14.471 1.000 38.172 123 LYS B N 1
ATOM 2523 C CA . LYS B 2 50 ? 21.513 -82.801 -13.458 1.000 40.572 123 LYS B CA 1
ATOM 2524 C C . LYS B 2 50 ? 20.838 -81.546 -13.998 1.000 50.119 123 LYS B C 1
ATOM 2525 O O . LYS B 2 50 ? 20.060 -80.916 -13.238 1.000 53.095 123 LYS B O 1
ATOM 2531 N N . GLU B 2 51 ? 21.129 -81.191 -15.253 1.000 58.179 124 GLU B N 1
ATOM 2532 C CA . GLU B 2 51 ? 20.600 -79.962 -15.903 1.000 64.956 124 GLU B CA 1
ATOM 2533 C C . GLU B 2 51 ? 19.085 -80.131 -16.059 1.000 58.801 124 GLU B C 1
ATOM 2534 O O . GLU B 2 51 ? 18.379 -79.118 -16.134 1.000 72.054 124 GLU B O 1
ATOM 2540 N N . LYS B 2 52 ? 18.596 -81.365 -16.102 1.000 58.158 125 LYS B N 1
ATOM 2541 C CA . LYS B 2 52 ? 17.136 -81.646 -16.155 1.000 60.233 125 LYS B CA 1
ATOM 2542 C C . LYS B 2 52 ? 16.537 -81.540 -14.751 1.000 49.214 125 LYS B C 1
ATOM 2543 O O . LYS B 2 52 ? 15.404 -81.058 -14.643 1.000 59.318 125 LYS B O 1
ATOM 2549 N N . THR B 2 53 ? 17.266 -81.959 -13.713 1.000 47.090 126 THR B N 1
ATOM 2550 C CA . THR B 2 53 ? 16.801 -82.001 -12.291 1.000 45.440 126 THR B CA 1
ATOM 2551 C C . THR B 2 53 ? 16.851 -80.618 -11.635 1.000 41.081 126 THR B C 1
ATOM 2552 O O . THR B 2 53 ? 16.057 -80.361 -10.727 1.000 44.812 126 THR B O 1
ATOM 2556 N N . TYR B 2 54 ? 17.825 -79.788 -12.007 1.000 35.828 127 TYR B N 1
ATOM 2557 C CA . TYR B 2 54 ? 18.078 -78.452 -11.400 1.000 31.632 127 TYR B CA 1
ATOM 2558 C C . TYR B 2 54 ? 17.544 -77.402 -12.377 1.000 31.220 127 TYR B C 1
ATOM 2559 O O . TYR B 2 54 ? 18.141 -77.206 -13.450 1.000 29.447 127 TYR B O 1
ATOM 2568 N N . LEU B 2 55 ? 16.439 -76.761 -12.023 1.000 34.814 128 LEU B N 1
ATOM 2569 C CA . LEU B 2 55 ? 15.681 -75.878 -12.936 1.000 37.151 128 LEU B CA 1
ATOM 2570 C C . LEU B 2 55 ? 16.079 -74.438 -12.659 1.000 35.176 128 LEU B C 1
ATOM 2571 O O . LEU B 2 55 ? 16.481 -74.141 -11.544 1.000 44.400 128 LEU B O 1
ATOM 2576 N N . ARG B 2 56 ? 16.026 -73.620 -13.691 1.000 30.685 129 ARG B N 1
ATOM 2577 C CA A ARG B 2 56 ? 16.324 -72.176 -13.623 0.500 31.597 129 ARG B CA 1
ATOM 2578 C CA B ARG B 2 56 ? 16.329 -72.168 -13.634 0.500 30.699 129 ARG B CA 1
ATOM 2579 C C . ARG B 2 56 ? 15.178 -71.451 -14.330 1.000 30.491 129 ARG B C 1
ATOM 2580 O O . ARG B 2 56 ? 14.576 -72.046 -15.187 1.000 28.812 129 ARG B O 1
ATOM 2595 N N . ASP B 2 57 ? 14.880 -70.231 -13.928 1.000 29.164 130 ASP B N 1
ATOM 2596 C CA . ASP B 2 57 ? 13.762 -69.478 -14.531 1.000 29.198 130 ASP B CA 1
ATOM 2597 C C . ASP B 2 57 ? 14.218 -68.023 -14.677 1.000 27.576 130 ASP B C 1
ATOM 2598 O O . ASP B 2 57 ? 14.247 -67.291 -13.679 1.000 24.003 130 ASP B O 1
ATOM 2603 N N . GLN B 2 58 ? 14.500 -67.647 -15.924 1.000 27.516 131 GLN B N 1
ATOM 2604 C CA A GLN B 2 58 ? 14.956 -66.287 -16.307 0.500 28.138 131 GLN B CA 1
ATOM 2605 C CA B GLN B 2 58 ? 14.941 -66.296 -16.344 0.500 27.021 131 GLN B CA 1
ATOM 2606 C C . GLN B 2 58 ? 13.885 -65.261 -15.936 1.000 28.241 131 GLN B C 1
ATOM 2607 O O . GLN B 2 58 ? 14.234 -64.048 -15.873 1.000 27.238 131 GLN B O 1
ATOM 2618 N N . HIS B 2 59 ? 12.653 -65.712 -15.676 1.000 27.749 132 HIS B N 1
ATOM 2619 C CA . HIS B 2 59 ? 11.534 -64.796 -15.326 1.000 27.699 132 HIS B CA 1
ATOM 2620 C C . HIS B 2 59 ? 11.181 -64.846 -13.835 1.000 28.124 132 HIS B C 1
ATOM 2621 O O . HIS B 2 59 ? 10.141 -64.227 -13.481 1.000 30.697 132 HIS B O 1
ATOM 2628 N N . PHE B 2 60 ? 11.981 -65.489 -12.965 1.000 26.271 133 PHE B N 1
ATOM 2629 C CA . PHE B 2 60 ? 11.609 -65.636 -11.531 1.000 25.356 133 PHE B CA 1
ATOM 2630 C C . PHE B 2 60 ? 11.277 -64.276 -10.894 1.000 26.392 133 PHE B C 1
ATOM 2631 O O . PHE B 2 60 ? 10.466 -64.268 -9.967 1.000 24.557 133 PHE B O 1
ATOM 2639 N N . LEU B 2 61 ? 11.850 -63.157 -11.332 1.000 27.786 134 LEU B N 1
ATOM 2640 C CA . LEU B 2 61 ? 11.564 -61.854 -10.666 1.000 28.844 134 LEU B CA 1
ATOM 2641 C C . LEU B 2 61 ? 10.123 -61.368 -10.952 1.000 30.711 134 LEU B C 1
ATOM 2642 O O . LEU B 2 61 ? 9.644 -60.454 -10.236 1.000 31.410 134 LEU B O 1
ATOM 2647 N N . GLU B 2 62 ? 9.405 -61.966 -11.904 1.000 30.825 135 GLU B N 1
ATOM 2648 C CA . GLU B 2 62 ? 7.947 -61.673 -12.082 1.000 31.797 135 GLU B CA 1
ATOM 2649 C C . GLU B 2 62 ? 7.171 -62.083 -10.819 1.000 30.372 135 GLU B C 1
ATOM 2650 O O . GLU B 2 62 ? 6.135 -61.479 -10.564 1.000 30.696 135 GLU B O 1
ATOM 2656 N N . GLN B 2 63 ? 7.697 -63.007 -10.009 1.000 27.738 136 GLN B N 1
ATOM 2657 C CA . GLN B 2 63 ? 7.083 -63.426 -8.722 1.000 26.846 136 GLN B CA 1
ATOM 2658 C C . GLN B 2 63 ? 7.418 -62.412 -7.629 1.000 26.754 136 GLN B C 1
ATOM 2659 O O . GLN B 2 63 ? 6.869 -62.520 -6.541 1.000 26.042 136 GLN B O 1
ATOM 2665 N N . HIS B 2 64 ? 8.333 -61.486 -7.909 1.000 28.808 137 HIS B N 1
ATOM 2666 C CA . HIS B 2 64 ? 8.750 -60.410 -6.978 1.000 28.967 137 HIS B CA 1
ATOM 2667 C C . HIS B 2 64 ? 8.612 -59.089 -7.717 1.000 29.815 137 HIS B C 1
ATOM 2668 O O . HIS B 2 64 ? 9.596 -58.454 -8.068 1.000 30.571 137 HIS B O 1
ATOM 2675 N N . PRO B 2 65 ? 7.371 -58.649 -8.002 1.000 35.541 138 PRO B N 1
ATOM 2676 C CA . PRO B 2 65 ? 7.141 -57.687 -9.083 1.000 37.118 138 PRO B CA 1
ATOM 2677 C C . PRO B 2 65 ? 7.747 -56.294 -8.866 1.000 37.640 138 PRO B C 1
ATOM 2678 O O . PRO B 2 65 ? 7.919 -55.620 -9.879 1.000 40.197 138 PRO B O 1
ATOM 2682 N N . LEU B 2 66 ? 8.079 -55.887 -7.627 1.000 31.658 139 LEU B N 1
ATOM 2683 C CA . LEU B 2 66 ? 8.737 -54.568 -7.407 1.000 34.450 139 LEU B CA 1
ATOM 2684 C C . LEU B 2 66 ? 10.272 -54.697 -7.298 1.000 31.129 139 LEU B C 1
ATOM 2685 O O . LEU B 2 66 ? 10.941 -53.676 -7.057 1.000 31.637 139 LEU B O 1
ATOM 2690 N N . LEU B 2 67 ? 10.825 -55.894 -7.445 1.000 28.432 140 LEU B N 1
ATOM 2691 C CA . LEU B 2 67 ? 12.293 -56.080 -7.568 1.000 30.336 140 LEU B CA 1
ATOM 2692 C C . LEU B 2 67 ? 12.699 -55.780 -9.019 1.000 30.522 140 LEU B C 1
ATOM 2693 O O . LEU B 2 67 ? 11.910 -56.008 -9.937 1.000 32.997 140 LEU B O 1
ATOM 2698 N N . GLN B 2 68 ? 13.899 -55.265 -9.221 1.000 34.944 141 GLN B N 1
ATOM 2699 C CA . GLN B 2 68 ? 14.450 -54.999 -10.575 1.000 35.899 141 GLN B CA 1
ATOM 2700 C C . GLN B 2 68 ? 15.652 -55.915 -10.774 1.000 30.687 141 GLN B C 1
ATOM 2701 O O . GLN B 2 68 ? 16.350 -56.254 -9.818 1.000 26.751 141 GLN B O 1
ATOM 2707 N N . PRO B 2 69 ? 15.877 -56.405 -12.005 1.000 29.479 142 PRO B N 1
ATOM 2708 C CA . PRO B 2 69 ? 17.026 -57.276 -12.280 1.000 29.912 142 PRO B CA 1
ATOM 2709 C C . PRO B 2 69 ? 18.389 -56.714 -11.821 1.000 30.153 142 PRO B C 1
ATOM 2710 O O . PRO B 2 69 ? 19.289 -57.482 -11.458 1.000 28.725 142 PRO B O 1
ATOM 2714 N N . LYS B 2 70 ? 18.530 -55.396 -11.815 1.000 28.814 143 LYS B N 1
ATOM 2715 C CA . LYS B 2 70 ? 19.751 -54.690 -11.350 1.000 30.655 143 LYS B CA 1
ATOM 2716 C C . LYS B 2 70 ? 20.015 -55.048 -9.879 1.000 29.108 143 LYS B C 1
ATOM 2717 O O . LYS B 2 70 ? 21.211 -55.101 -9.485 1.000 24.935 143 LYS B O 1
ATOM 2723 N N . MET B 2 71 ? 18.962 -55.300 -9.094 1.000 23.964 144 MET B N 1
ATOM 2724 C CA . MET B 2 71 ? 19.113 -55.662 -7.665 1.000 25.246 144 MET B CA 1
ATOM 2725 C C . MET B 2 71 ? 19.809 -57.026 -7.546 1.000 22.606 144 MET B C 1
ATOM 2726 O O . MET B 2 71 ? 20.649 -57.165 -6.638 1.000 21.661 144 MET B O 1
ATOM 2731 N N . ARG B 2 72 ? 19.503 -57.965 -8.438 1.000 20.722 145 ARG B N 1
ATOM 2732 C CA . ARG B 2 72 ? 20.154 -59.298 -8.499 1.000 20.513 145 ARG B CA 1
ATOM 2733 C C . ARG B 2 72 ? 21.617 -59.100 -8.908 1.000 21.534 145 ARG B C 1
ATOM 2734 O O . ARG B 2 72 ? 22.517 -59.665 -8.227 1.000 22.135 145 ARG B O 1
ATOM 2742 N N . ALA B 2 73 ? 21.859 -58.257 -9.914 1.000 21.558 146 ALA B N 1
ATOM 2743 C CA . ALA B 2 73 ? 23.226 -57.931 -10.403 1.000 21.758 146 ALA B CA 1
ATOM 2744 C C . ALA B 2 73 ? 24.054 -57.403 -9.240 1.000 22.212 146 ALA B C 1
ATOM 2745 O O . ALA B 2 73 ? 25.123 -57.921 -9.019 1.000 22.615 146 ALA B O 1
ATOM 2747 N N . ILE B 2 74 ? 23.529 -56.430 -8.502 1.000 25.191 147 ILE B N 1
ATOM 2748 C CA . ILE B 2 74 ? 24.256 -55.776 -7.374 1.000 23.052 147 ILE B CA 1
ATOM 2749 C C . ILE B 2 74 ? 24.531 -56.829 -6.288 1.000 22.274 147 ILE B C 1
ATOM 2750 O O . ILE B 2 74 ? 25.668 -56.917 -5.742 1.000 21.247 147 ILE B O 1
ATOM 2755 N N . LEU B 2 75 ? 23.548 -57.649 -5.978 1.000 22.167 148 LEU B N 1
ATOM 2756 C CA . LEU B 2 75 ? 23.756 -58.665 -4.929 1.000 21.672 148 LEU B CA 1
ATOM 2757 C C . LEU B 2 75 ? 24.832 -59.671 -5.355 1.000 20.951 148 LEU B C 1
ATOM 2758 O O . LEU B 2 75 ? 25.744 -59.956 -4.533 1.000 20.629 148 LEU B O 1
ATOM 2763 N N . LEU B 2 76 ? 24.771 -60.213 -6.574 1.000 21.545 149 LEU B N 1
ATOM 2764 C CA . LEU B 2 76 ? 25.745 -61.254 -6.994 1.000 21.691 149 LEU B CA 1
ATOM 2765 C C . LEU B 2 76 ? 27.154 -60.668 -7.143 1.000 23.197 149 LEU B C 1
ATOM 2766 O O . LEU B 2 76 ? 28.134 -61.362 -6.790 1.000 20.932 149 LEU B O 1
ATOM 2771 N N . ASP B 2 77 ? 27.265 -59.449 -7.665 1.000 22.572 150 ASP B N 1
ATOM 2772 C CA . ASP B 2 77 ? 28.543 -58.719 -7.775 1.000 22.351 150 ASP B CA 1
ATOM 2773 C C . ASP B 2 77 ? 29.162 -58.578 -6.372 1.000 24.545 150 ASP B C 1
ATOM 2774 O O . ASP B 2 77 ? 30.403 -58.725 -6.225 1.000 24.959 150 ASP B O 1
ATOM 2779 N N . TRP B 2 78 ? 28.343 -58.250 -5.374 1.000 25.380 151 TRP B N 1
ATOM 2780 C CA . TRP B 2 78 ? 28.783 -58.079 -3.966 1.000 23.097 151 TRP B CA 1
ATOM 2781 C C . TRP B 2 78 ? 29.266 -59.424 -3.425 1.000 22.541 151 TRP B C 1
ATOM 2782 O O . TRP B 2 78 ? 30.280 -59.422 -2.734 1.000 21.945 151 TRP B O 1
ATOM 2793 N N . LEU B 2 79 ? 28.582 -60.536 -3.738 1.000 21.258 152 LEU B N 1
ATOM 2794 C CA . LEU B 2 79 ? 29.004 -61.887 -3.270 1.000 21.792 152 LEU B CA 1
ATOM 2795 C C . LEU B 2 79 ? 30.353 -62.235 -3.901 1.000 21.171 152 LEU B C 1
ATOM 2796 O O . LEU B 2 79 ? 31.168 -62.954 -3.258 1.000 20.854 152 LEU B O 1
ATOM 2801 N N . MET B 2 80 ? 30.558 -61.855 -5.154 1.000 21.145 153 MET B N 1
ATOM 2802 C CA . MET B 2 80 ? 31.862 -62.116 -5.815 1.000 22.176 153 MET B CA 1
ATOM 2803 C C . MET B 2 80 ? 32.932 -61.330 -5.045 1.000 21.562 153 MET B C 1
ATOM 2804 O O . MET B 2 80 ? 33.983 -61.863 -4.828 1.000 19.551 153 MET B O 1
ATOM 2809 N N . GLU B 2 81 ? 32.648 -60.089 -4.658 1.000 22.828 154 GLU B N 1
ATOM 2810 C CA . GLU B 2 81 ? 33.593 -59.280 -3.848 1.000 26.496 154 GLU B CA 1
ATOM 2811 C C . GLU B 2 81 ? 33.884 -59.980 -2.514 1.000 23.983 154 GLU B C 1
ATOM 2812 O O . GLU B 2 81 ? 35.076 -60.137 -2.172 1.000 20.147 154 GLU B O 1
ATOM 2818 N N . VAL B 2 82 ? 32.854 -60.443 -1.802 1.000 21.757 155 VAL B N 1
ATOM 2819 C CA . VAL B 2 82 ? 33.092 -61.154 -0.519 1.000 21.381 155 VAL B CA 1
ATOM 2820 C C . VAL B 2 82 ? 33.987 -62.361 -0.780 1.000 21.627 155 VAL B C 1
ATOM 2821 O O . VAL B 2 82 ? 34.849 -62.645 0.052 1.000 22.253 155 VAL B O 1
ATOM 2825 N N . CYS B 2 83 ? 33.721 -63.116 -1.849 1.000 21.088 156 CYS B N 1
ATOM 2826 C CA . CYS B 2 83 ? 34.490 -64.331 -2.207 1.000 20.802 156 CYS B CA 1
ATOM 2827 C C . CYS B 2 83 ? 35.967 -63.968 -2.389 1.000 21.369 156 CYS B C 1
ATOM 2828 O O . CYS B 2 83 ? 36.831 -64.719 -1.869 1.000 18.133 156 CYS B O 1
ATOM 2831 N N . GLU B 2 84 ? 36.259 -62.879 -3.094 1.000 20.969 157 GLU B N 1
ATOM 2832 C CA . GLU B 2 84 ? 37.677 -62.538 -3.359 1.000 24.176 157 GLU B CA 1
ATOM 2833 C C . GLU B 2 84 ? 38.342 -62.163 -2.018 1.000 22.053 157 GLU B C 1
ATOM 2834 O O . GLU B 2 84 ? 39.456 -62.646 -1.757 1.000 21.294 157 GLU B O 1
ATOM 2840 N N . VAL B 2 85 ? 37.651 -61.417 -1.166 1.000 21.103 158 VAL B N 1
ATOM 2841 C CA . VAL B 2 85 ? 38.203 -60.968 0.150 1.000 24.203 158 VAL B CA 1
ATOM 2842 C C . VAL B 2 85 ? 38.605 -62.195 0.980 1.000 25.110 158 VAL B C 1
ATOM 2843 O O . VAL B 2 85 ? 39.726 -62.179 1.541 1.000 25.728 158 VAL B O 1
ATOM 2847 N N . TYR B 2 86 ? 37.788 -63.247 0.972 1.000 22.150 159 TYR B N 1
ATOM 2848 C CA . TYR B 2 86 ? 37.973 -64.454 1.813 1.000 22.863 159 TYR B CA 1
ATOM 2849 C C . TYR B 2 86 ? 38.597 -65.576 0.990 1.000 21.772 159 TYR B C 1
ATOM 2850 O O . TYR B 2 86 ? 38.754 -66.663 1.526 1.000 18.778 159 TYR B O 1
ATOM 2859 N N . LYS B 2 87 ? 39.006 -65.303 -0.248 1.000 22.432 160 LYS B N 1
ATOM 2860 C CA . LYS B 2 87 ? 39.686 -66.327 -1.097 1.000 23.307 160 LYS B CA 1
ATOM 2861 C C . LYS B 2 87 ? 38.811 -67.577 -1.292 1.000 21.598 160 LYS B C 1
ATOM 2862 O O . LYS B 2 87 ? 39.348 -68.696 -1.398 1.000 19.719 160 LYS B O 1
ATOM 2868 N N . LEU B 2 88 ? 37.504 -67.410 -1.414 1.000 20.301 161 LEU B N 1
ATOM 2869 C CA . LEU B 2 88 ? 36.595 -68.563 -1.673 1.000 21.053 161 LEU B CA 1
ATOM 2870 C C . LEU B 2 88 ? 36.763 -69.043 -3.125 1.000 20.096 161 LEU B C 1
ATOM 2871 O O . LEU B 2 88 ? 37.160 -68.264 -3.975 1.000 19.044 161 LEU B O 1
ATOM 2876 N N . HIS B 2 89 ? 36.506 -70.319 -3.383 1.000 21.043 162 HIS B N 1
ATOM 2877 C CA . HIS B 2 89 ? 36.571 -70.921 -4.729 1.000 20.055 162 HIS B CA 1
ATOM 2878 C C . HIS B 2 89 ? 35.477 -70.347 -5.626 1.000 20.837 162 HIS B C 1
ATOM 2879 O O . HIS B 2 89 ? 34.436 -69.905 -5.106 1.000 19.117 162 HIS B O 1
ATOM 2886 N N . ARG B 2 90 ? 35.731 -70.332 -6.934 1.000 20.468 163 ARG B N 1
ATOM 2887 C CA . ARG B 2 90 ? 34.715 -69.929 -7.938 1.000 22.944 163 ARG B CA 1
ATOM 2888 C C . ARG B 2 90 ? 33.499 -70.867 -7.791 1.000 22.625 163 ARG B C 1
ATOM 2889 O O . ARG B 2 90 ? 32.375 -70.377 -7.925 1.000 22.898 163 ARG B O 1
ATOM 2897 N N . GLU B 2 91 ? 33.737 -72.154 -7.510 1.000 21.044 164 GLU B N 1
ATOM 2898 C CA . GLU B 2 91 ? 32.687 -73.182 -7.273 1.000 22.313 164 GLU B CA 1
ATOM 2899 C C . GLU B 2 91 ? 31.766 -72.693 -6.156 1.000 22.002 164 GLU B C 1
ATOM 2900 O O . GLU B 2 91 ? 30.544 -72.809 -6.317 1.000 23.236 164 GLU B O 1
ATOM 2906 N N . THR B 2 92 ? 32.324 -72.128 -5.087 1.000 20.440 165 THR B N 1
ATOM 2907 C CA . THR B 2 92 ? 31.548 -71.627 -3.931 1.000 19.823 165 THR B CA 1
ATOM 2908 C C . THR B 2 92 ? 30.657 -70.479 -4.388 1.000 20.255 165 THR B C 1
ATOM 2909 O O . THR B 2 92 ? 29.443 -70.455 -4.028 1.000 17.481 165 THR B O 1
ATOM 2913 N N . PHE B 2 93 ? 31.211 -69.539 -5.160 1.000 18.746 166 PHE B N 1
ATOM 2914 C CA . PHE B 2 93 ? 30.402 -68.411 -5.652 1.000 19.036 166 PHE B CA 1
ATOM 2915 C C . PHE B 2 93 ? 29.249 -68.951 -6.520 1.000 17.484 166 PHE B C 1
ATOM 2916 O O . PHE B 2 93 ? 28.121 -68.472 -6.359 1.000 16.853 166 PHE B O 1
ATOM 2924 N N . TYR B 2 94 ? 29.514 -69.873 -7.438 1.000 17.331 167 TYR B N 1
ATOM 2925 C CA . TYR B 2 94 ? 28.486 -70.343 -8.416 1.000 19.281 167 TYR B CA 1
ATOM 2926 C C . TYR B 2 94 ? 27.455 -71.228 -7.701 1.000 19.920 167 TYR B C 1
ATOM 2927 O O . TYR B 2 94 ? 26.285 -71.179 -8.092 1.000 20.440 167 TYR B O 1
ATOM 2936 N N . LEU B 2 95 ? 27.846 -71.962 -6.649 1.000 19.327 168 LEU B N 1
ATOM 2937 C CA . LEU B 2 95 ? 26.868 -72.670 -5.792 1.000 20.165 168 LEU B CA 1
ATOM 2938 C C . LEU B 2 95 ? 25.939 -71.621 -5.184 1.000 20.732 168 LEU B C 1
ATOM 2939 O O . LEU B 2 95 ? 24.703 -71.771 -5.276 1.000 20.921 168 LEU B O 1
ATOM 2944 N N . ALA B 2 96 ? 26.501 -70.563 -4.610 1.000 19.551 169 ALA B N 1
ATOM 2945 C CA . ALA B 2 96 ? 25.706 -69.513 -3.950 1.000 21.619 169 ALA B CA 1
ATOM 2946 C C . ALA B 2 96 ? 24.739 -68.883 -4.966 1.000 22.348 169 ALA B C 1
ATOM 2947 O O . ALA B 2 96 ? 23.562 -68.616 -4.581 1.000 22.620 169 ALA B O 1
ATOM 2949 N N . GLN B 2 97 ? 25.229 -68.579 -6.182 1.000 21.385 170 GLN B N 1
ATOM 2950 C CA . GLN B 2 97 ? 24.425 -67.931 -7.259 1.000 20.951 170 GLN B CA 1
ATOM 2951 C C . GLN B 2 97 ? 23.238 -68.846 -7.575 1.000 19.599 170 GLN B C 1
ATOM 2952 O O . GLN B 2 97 ? 22.135 -68.352 -7.606 1.000 20.666 170 GLN B O 1
ATOM 2958 N N . ASP B 2 98 ? 23.499 -70.134 -7.782 1.000 19.281 171 ASP B N 1
ATOM 2959 C CA . ASP B 2 98 ? 22.480 -71.159 -8.092 1.000 20.039 171 ASP B CA 1
ATOM 2960 C C . ASP B 2 98 ? 21.478 -71.266 -6.932 1.000 19.967 171 ASP B C 1
ATOM 2961 O O . ASP B 2 98 ? 20.239 -71.271 -7.181 1.000 20.672 171 ASP B O 1
ATOM 2966 N N . PHE B 2 99 ? 21.965 -71.340 -5.691 1.000 20.338 172 PHE B N 1
ATOM 2967 C CA . PHE B 2 99 ? 21.066 -71.431 -4.519 1.000 18.961 172 PHE B CA 1
ATOM 2968 C C . PHE B 2 99 ? 20.161 -70.203 -4.510 1.000 19.370 172 PHE B C 1
ATOM 2969 O O . PHE B 2 99 ? 18.977 -70.364 -4.253 1.000 19.667 172 PHE B O 1
ATOM 2977 N N . PHE B 2 100 ? 20.727 -69.017 -4.701 1.000 19.133 173 PHE B N 1
ATOM 2978 C CA . PHE B 2 100 ? 19.979 -67.735 -4.638 1.000 21.469 173 PHE B CA 1
ATOM 2979 C C . PHE B 2 100 ? 18.887 -67.737 -5.708 1.000 21.094 173 PHE B C 1
ATOM 2980 O O . PHE B 2 100 ? 17.760 -67.427 -5.410 1.000 22.162 173 PHE B O 1
ATOM 2988 N N . ASP B 2 101 ? 19.257 -68.034 -6.950 1.000 21.210 174 ASP B N 1
ATOM 2989 C CA . ASP B 2 101 ? 18.329 -68.021 -8.109 1.000 21.226 174 ASP B CA 1
ATOM 2990 C C . ASP B 2 101 ? 17.253 -69.094 -7.924 1.000 20.954 174 ASP B C 1
ATOM 2991 O O . ASP B 2 101 ? 16.057 -68.772 -8.150 1.000 22.014 174 ASP B O 1
ATOM 2996 N N . ARG B 2 102 ? 17.621 -70.320 -7.524 1.000 21.927 175 ARG B N 1
ATOM 2997 C CA . ARG B 2 102 ? 16.589 -71.380 -7.319 1.000 21.565 175 ARG B CA 1
ATOM 2998 C C . ARG B 2 102 ? 15.693 -71.027 -6.124 1.000 20.526 175 ARG B C 1
ATOM 2999 O O . ARG B 2 102 ? 14.457 -71.218 -6.232 1.000 21.640 175 ARG B O 1
ATOM 3007 N N . TYR B 2 103 ? 16.238 -70.480 -5.043 1.000 19.903 176 TYR B N 1
ATOM 3008 C CA . TYR B 2 103 ? 15.427 -70.148 -3.844 1.000 21.454 176 TYR B CA 1
ATOM 3009 C C . TYR B 2 103 ? 14.419 -69.051 -4.184 1.000 21.183 176 TYR B C 1
ATOM 3010 O O . TYR B 2 103 ? 13.267 -69.178 -3.764 1.000 21.865 176 TYR B O 1
ATOM 3019 N N . MET B 2 104 ? 14.846 -67.995 -4.879 1.000 21.189 177 MET B N 1
ATOM 3020 C CA . MET B 2 104 ? 13.961 -66.852 -5.213 1.000 22.490 177 MET B CA 1
ATOM 3021 C C . MET B 2 104 ? 12.828 -67.351 -6.114 1.000 22.863 177 MET B C 1
ATOM 3022 O O . MET B 2 104 ? 11.706 -66.901 -5.920 1.000 26.957 177 MET B O 1
ATOM 3027 N N . ALA B 2 105 ? 13.112 -68.302 -7.001 1.000 23.437 178 ALA B N 1
ATOM 3028 C CA . ALA B 2 105 ? 12.108 -68.925 -7.886 1.000 26.810 178 ALA B CA 1
ATOM 3029 C C . ALA B 2 105 ? 11.082 -69.712 -7.055 1.000 28.214 178 ALA B C 1
ATOM 3030 O O . ALA B 2 105 ? 9.988 -69.880 -7.575 1.000 29.033 178 ALA B O 1
ATOM 3032 N N . THR B 2 106 ? 11.397 -70.162 -5.823 1.000 26.517 179 THR B N 1
ATOM 3033 C CA . THR B 2 106 ? 10.435 -70.885 -4.951 1.000 23.376 179 THR B CA 1
ATOM 3034 C C . THR B 2 106 ? 9.617 -69.903 -4.083 1.000 25.176 179 THR B C 1
ATOM 3035 O O . THR B 2 106 ? 8.716 -70.363 -3.418 1.000 25.180 179 THR B O 1
ATOM 3039 N N . GLN B 2 107 ? 9.907 -68.604 -4.077 1.000 22.930 180 GLN B N 1
ATOM 3040 C CA . GLN B 2 107 ? 9.262 -67.643 -3.155 1.000 21.846 180 GLN B CA 1
ATOM 3041 C C . GLN B 2 107 ? 8.517 -66.573 -3.949 1.000 22.591 180 GLN B C 1
ATOM 3042 O O . GLN B 2 107 ? 8.627 -66.547 -5.199 1.000 22.553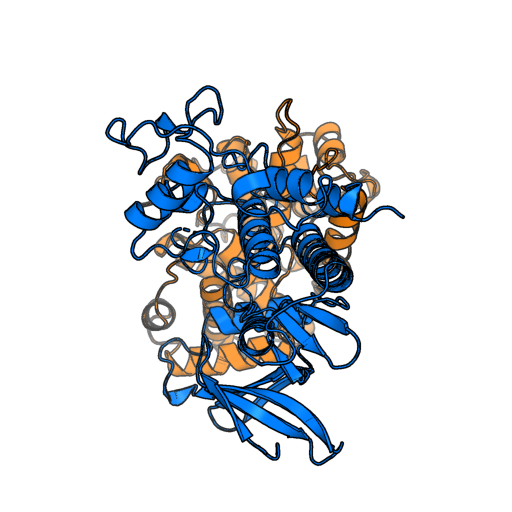 180 GLN B O 1
ATOM 3048 N N . GLU B 2 108 ? 7.828 -65.680 -3.246 1.000 24.553 181 GLU B N 1
ATOM 3049 C CA . GLU B 2 108 ? 7.041 -64.592 -3.871 1.000 27.162 181 GLU B CA 1
ATOM 3050 C C . GLU B 2 108 ? 7.172 -63.334 -3.031 1.000 23.732 181 GLU B C 1
ATOM 3051 O O . GLU B 2 108 ? 7.210 -63.45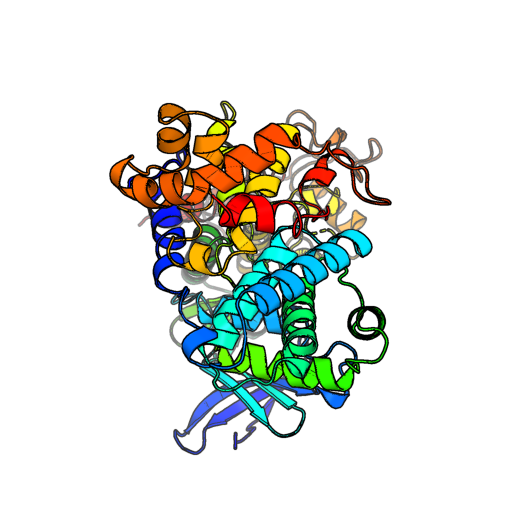8 -1.807 1.000 24.132 181 GLU B O 1
ATOM 3057 N N . ASN B 2 109 ? 7.172 -62.177 -3.673 1.000 22.845 182 ASN B N 1
ATOM 3058 C CA . ASN B 2 109 ? 6.958 -60.882 -2.982 1.000 24.874 182 ASN B CA 1
ATOM 3059 C C . ASN B 2 109 ? 8.068 -60.624 -1.945 1.000 24.268 182 ASN B C 1
ATOM 3060 O O . ASN B 2 109 ? 7.786 -59.991 -0.914 1.000 23.355 182 ASN B O 1
ATOM 3065 N N . VAL B 2 110 ? 9.291 -61.097 -2.187 1.000 23.701 183 VAL B N 1
ATOM 3066 C CA . VAL B 2 110 ? 10.430 -60.841 -1.259 1.000 24.449 183 VAL B CA 1
ATOM 3067 C C . VAL B 2 110 ? 10.773 -59.348 -1.321 1.000 23.406 183 VAL B C 1
ATOM 3068 O O . VAL B 2 110 ? 11.004 -58.822 -2.390 1.000 25.077 183 VAL B O 1
ATOM 3072 N N . VAL B 2 111 ? 10.824 -58.679 -0.189 1.000 25.581 184 VAL B N 1
ATOM 3073 C CA . VAL B 2 111 ? 11.198 -57.235 -0.142 1.000 27.139 184 VAL B CA 1
ATOM 3074 C C . VAL B 2 111 ? 12.705 -57.085 -0.448 1.000 26.793 184 VAL B C 1
ATOM 3075 O O . VAL B 2 111 ? 13.488 -57.961 -0.045 1.000 26.927 184 VAL B O 1
ATOM 3079 N N . LYS B 2 112 ? 13.108 -56.020 -1.142 1.000 26.942 185 LYS B N 1
ATOM 3080 C CA . LYS B 2 112 ? 14.515 -55.806 -1.610 1.000 26.592 185 LYS B CA 1
ATOM 3081 C C . LYS B 2 112 ? 15.495 -55.766 -0.427 1.000 26.291 185 LYS B C 1
ATOM 3082 O O . LYS B 2 112 ? 16.674 -56.099 -0.631 1.000 25.923 185 LYS B O 1
ATOM 3088 N N . THR B 2 113 ? 15.035 -55.416 0.774 1.000 27.498 186 THR B N 1
ATOM 3089 C CA . THR B 2 113 ? 15.894 -55.283 1.984 1.000 30.102 186 THR B CA 1
ATOM 3090 C C . THR B 2 113 ? 16.340 -56.659 2.489 1.000 29.193 186 THR B C 1
ATOM 3091 O O . THR B 2 113 ? 17.247 -56.695 3.351 1.000 27.905 186 THR B O 1
ATOM 3095 N N . LEU B 2 114 ? 15.789 -57.753 1.956 1.000 26.275 187 LEU B N 1
ATOM 3096 C CA . LEU B 2 114 ? 16.174 -59.103 2.439 1.000 27.014 187 LEU B CA 1
ATOM 3097 C C . LEU B 2 114 ? 17.108 -59.788 1.439 1.000 25.495 187 LEU B C 1
ATOM 3098 O O . LEU B 2 114 ? 17.619 -60.873 1.790 1.000 25.438 187 LEU B O 1
ATOM 3103 N N . LEU B 2 115 ? 17.365 -59.198 0.261 1.000 22.862 188 LEU B N 1
ATOM 3104 C CA . LEU B 2 115 ? 18.217 -59.856 -0.767 1.000 24.185 188 LEU B CA 1
ATOM 3105 C C . LEU B 2 115 ? 19.617 -60.107 -0.186 1.000 25.268 188 LEU B C 1
ATOM 3106 O O . LEU B 2 115 ? 20.217 -61.205 -0.418 1.000 22.888 188 LEU B O 1
ATOM 3111 N N . GLN B 2 116 ? 20.120 -59.152 0.587 1.000 25.148 189 GLN B N 1
ATOM 3112 C CA . GLN B 2 116 ? 21.479 -59.280 1.163 1.000 26.894 189 GLN B CA 1
ATOM 3113 C C . GLN B 2 116 ? 21.520 -60.530 2.050 1.000 23.408 189 GLN B C 1
ATOM 3114 O O . GLN B 2 116 ? 22.426 -61.357 1.848 1.000 22.227 189 GLN B O 1
ATOM 3120 N N . LEU B 2 117 ? 20.548 -60.686 2.950 1.000 23.573 190 LEU B N 1
ATOM 3121 C CA . LEU B 2 117 ? 20.459 -61.855 3.870 1.000 22.329 190 LEU B CA 1
ATOM 3122 C C . LEU B 2 117 ? 20.370 -63.168 3.076 1.000 21.542 190 LEU B C 1
ATOM 3123 O O . LEU B 2 117 ? 21.049 -64.161 3.447 1.000 21.871 190 LEU B O 1
ATOM 3128 N N . ILE B 2 118 ? 19.547 -63.201 2.029 1.000 21.231 191 ILE B N 1
ATOM 3129 C CA . ILE B 2 118 ? 19.365 -64.423 1.204 1.000 21.674 191 ILE B CA 1
ATOM 3130 C C . ILE B 2 118 ? 20.685 -64.746 0.497 1.000 20.772 191 ILE B C 1
ATOM 3131 O O . ILE B 2 118 ? 21.088 -65.953 0.479 1.000 22.773 191 ILE B O 1
ATOM 3136 N N . GLY B 2 119 ? 21.350 -63.725 -0.043 1.000 18.613 192 GLY B N 1
ATOM 3137 C CA . GLY B 2 119 ? 22.612 -63.929 -0.773 1.000 19.704 192 GLY B CA 1
ATOM 3138 C C . GLY B 2 119 ? 23.730 -64.414 0.137 1.000 18.321 192 GLY B C 1
ATOM 3139 O O . GLY B 2 119 ? 24.368 -65.417 -0.208 1.000 18.038 192 GLY B O 1
ATOM 3140 N N . ILE B 2 120 ? 23.927 -63.761 1.287 1.000 18.230 193 ILE B N 1
ATOM 3141 C CA . ILE B 2 120 ? 25.042 -64.104 2.216 1.000 19.855 193 ILE B CA 1
ATOM 3142 C C . ILE B 2 120 ? 24.750 -65.467 2.859 1.000 18.971 193 ILE B C 1
ATOM 3143 O O . ILE B 2 120 ? 25.698 -66.227 3.048 1.000 19.396 193 ILE B O 1
ATOM 3148 N N . SER B 2 121 ? 23.476 -65.820 3.090 1.000 18.955 194 SER B N 1
ATOM 3149 C CA . SER B 2 121 ? 23.086 -67.152 3.623 1.000 18.759 194 SER B CA 1
ATOM 3150 C C . SER B 2 121 ? 23.329 -68.223 2.555 1.000 18.046 194 SER B C 1
ATOM 3151 O O . SER B 2 121 ? 23.830 -69.311 2.894 1.000 17.298 194 SER B O 1
ATOM 3154 N N . SER B 2 122 ? 23.036 -67.924 1.289 1.000 19.009 195 SER B N 1
ATOM 3155 C CA . SER B 2 122 ? 23.336 -68.844 0.161 1.000 18.864 195 SER B CA 1
ATOM 3156 C C . SER B 2 122 ? 24.853 -69.110 0.132 1.000 18.086 195 SER B C 1
ATOM 3157 O O . SER B 2 122 ? 25.262 -70.251 -0.005 1.000 17.159 195 SER B O 1
ATOM 3160 N N . LEU B 2 123 ? 25.665 -68.075 0.293 1.000 17.946 196 LEU B N 1
ATOM 3161 C CA . LEU B 2 123 ? 27.139 -68.210 0.240 1.000 17.734 196 LEU B CA 1
ATOM 3162 C C . LEU B 2 123 ? 27.629 -68.962 1.489 1.000 17.942 196 LEU B C 1
ATOM 3163 O O . LEU B 2 123 ? 28.519 -69.810 1.346 1.000 17.992 196 LEU B O 1
ATOM 3168 N N . PHE B 2 124 ? 27.003 -68.772 2.651 1.000 18.654 197 PHE B N 1
ATOM 3169 C CA . PHE B 2 124 ? 27.367 -69.522 3.883 1.000 18.354 197 PHE B CA 1
ATOM 3170 C C . PHE B 2 124 ? 27.168 -71.009 3.659 1.000 18.481 197 PHE B C 1
ATOM 3171 O O . PHE B 2 124 ? 28.086 -71.807 3.975 1.000 20.672 197 PHE B O 1
ATOM 3179 N N . ILE B 2 125 ? 26.015 -71.383 3.105 1.000 19.747 198 ILE B N 1
ATOM 3180 C CA . ILE B 2 125 ? 25.706 -72.798 2.782 1.000 18.755 198 ILE B CA 1
ATOM 3181 C C . ILE B 2 125 ? 26.773 -73.281 1.796 1.000 19.302 198 ILE B C 1
ATOM 3182 O O . ILE B 2 125 ? 27.404 -74.306 2.049 1.000 19.325 198 ILE B O 1
ATOM 3187 N N . ALA B 2 126 ? 27.005 -72.545 0.707 1.000 19.833 199 ALA B N 1
ATOM 3188 C CA . ALA B 2 126 ? 27.957 -72.967 -0.342 1.000 19.657 199 ALA B CA 1
ATOM 3189 C C . ALA B 2 126 ? 29.349 -73.162 0.276 1.000 19.859 199 ALA B C 1
ATOM 3190 O O . ALA B 2 126 ? 30.066 -74.123 -0.061 1.000 19.815 199 ALA B O 1
ATOM 3192 N N . ALA B 2 127 ? 29.751 -72.249 1.141 1.000 19.801 200 ALA B N 1
ATOM 3193 C CA . ALA B 2 127 ? 31.108 -72.261 1.732 1.000 21.336 200 ALA B CA 1
ATOM 3194 C C . ALA B 2 127 ? 31.253 -73.509 2.607 1.000 20.353 200 ALA B C 1
ATOM 3195 O O . ALA B 2 127 ? 32.279 -74.166 2.531 1.000 18.659 200 ALA B O 1
ATOM 3197 N N . LYS B 2 128 ? 30.253 -73.814 3.443 1.000 21.139 201 LYS B N 1
ATOM 3198 C CA . LYS B 2 128 ? 30.318 -75.023 4.303 1.000 21.084 201 LYS B CA 1
ATOM 3199 C C . LYS B 2 128 ? 30.378 -76.267 3.429 1.000 21.084 201 LYS B C 1
ATOM 3200 O O . LYS B 2 128 ? 31.094 -77.218 3.816 1.000 23.650 201 LYS B O 1
ATOM 3206 N N . LEU B 2 129 ? 29.699 -76.258 2.287 1.000 20.133 202 LEU B N 1
ATOM 3207 C CA . LEU B 2 129 ? 29.695 -77.435 1.382 1.000 21.917 202 LEU B CA 1
ATOM 3208 C C . LEU B 2 129 ? 31.081 -77.597 0.781 1.000 21.070 202 LEU B C 1
ATOM 3209 O O . LEU B 2 129 ? 31.581 -78.714 0.735 1.000 20.698 202 LEU B O 1
ATOM 3214 N N . GLU B 2 130 ? 31.642 -76.507 0.259 1.000 22.344 203 GLU B N 1
ATOM 3215 C CA . GLU B 2 130 ? 32.694 -76.599 -0.778 1.000 22.538 203 GLU B CA 1
ATOM 3216 C C . GLU B 2 130 ? 34.091 -76.351 -0.197 1.000 22.960 203 GLU B C 1
ATOM 3217 O O . GLU B 2 130 ? 35.054 -76.976 -0.722 1.000 21.110 203 GLU B O 1
ATOM 3223 N N . GLU B 2 131 ? 34.233 -75.446 0.790 1.000 21.254 204 GLU B N 1
ATOM 3224 C CA . GLU B 2 131 ? 35.574 -75.078 1.334 1.000 20.127 204 GLU B CA 1
ATOM 3225 C C . GLU B 2 131 ? 36.007 -76.121 2.372 1.000 22.349 204 GLU B C 1
ATOM 3226 O O . GLU B 2 131 ? 35.134 -76.734 3.017 1.000 25.797 204 GLU B O 1
ATOM 3232 N N . ILE B 2 132 ? 37.310 -76.312 2.524 1.000 24.007 205 ILE B N 1
ATOM 3233 C CA . ILE B 2 132 ? 37.951 -77.086 3.631 1.000 24.029 205 ILE B CA 1
ATOM 3234 C C . ILE B 2 132 ? 37.765 -76.334 4.955 1.000 24.337 205 ILE B C 1
ATOM 3235 O O . ILE B 2 132 ? 37.198 -76.899 5.891 1.000 23.684 205 ILE B O 1
ATOM 3240 N N . TYR B 2 133 ? 38.229 -75.089 5.013 1.000 24.255 206 TYR B N 1
ATOM 3241 C CA . TYR B 2 133 ? 38.139 -74.206 6.197 1.000 24.945 206 TYR B CA 1
ATOM 3242 C C . TYR B 2 133 ? 37.367 -72.962 5.804 1.000 24.433 206 TYR B C 1
ATOM 3243 O O . TYR B 2 133 ? 37.952 -71.919 5.560 1.000 22.828 206 TYR B O 1
ATOM 3252 N N . PRO B 2 134 ? 36.023 -73.042 5.775 1.000 24.236 207 PRO B N 1
ATOM 3253 C CA . PRO B 2 134 ? 35.199 -71.905 5.386 1.000 23.775 207 PRO B CA 1
ATOM 3254 C C . PRO B 2 134 ? 35.322 -70.813 6.441 1.000 24.691 207 PRO B C 1
ATOM 3255 O O . PRO B 2 134 ? 35.649 -71.063 7.590 1.000 22.292 207 PRO B O 1
ATOM 3259 N N . PRO B 2 135 ? 35.029 -69.549 6.116 1.000 26.148 208 PRO B N 1
ATOM 3260 C CA . PRO B 2 135 ? 34.979 -68.526 7.146 1.000 22.978 208 PRO B CA 1
ATOM 3261 C C . PRO B 2 135 ? 33.893 -68.932 8.158 1.000 24.684 208 PRO B C 1
ATOM 3262 O O . PRO B 2 135 ? 32.919 -69.604 7.791 1.000 20.549 208 PRO B O 1
ATOM 3266 N N . LYS B 2 136 ? 34.058 -68.497 9.403 1.000 23.077 209 LYS B N 1
ATOM 3267 C CA . LYS B 2 136 ? 33.049 -68.645 10.478 1.000 22.990 209 LYS B CA 1
ATOM 3268 C C . LYS B 2 136 ? 31.841 -67.778 10.190 1.000 21.634 209 LYS B C 1
ATOM 3269 O O . LYS B 2 136 ? 31.944 -66.751 9.451 1.000 22.289 209 LYS B O 1
ATOM 3275 N N . LEU B 2 137 ? 30.725 -68.156 10.794 1.000 21.978 210 LEU B N 1
ATOM 3276 C CA . LEU B 2 137 ? 29.468 -67.378 10.727 1.000 21.250 210 LEU B CA 1
ATOM 3277 C C . LEU B 2 137 ? 29.741 -65.890 10.970 1.000 20.866 210 LEU B C 1
ATOM 3278 O O . LEU B 2 137 ? 29.147 -65.055 10.275 1.000 22.858 210 LEU B O 1
ATOM 3283 N N . HIS B 2 138 ? 30.552 -65.565 11.969 1.000 22.267 211 HIS B N 1
ATOM 3284 C CA . HIS B 2 138 ? 30.801 -64.156 12.380 1.000 21.657 211 HIS B CA 1
ATOM 3285 C C . HIS B 2 138 ? 31.338 -63.352 11.178 1.000 20.708 211 HIS B C 1
ATOM 3286 O O . HIS B 2 138 ? 31.027 -62.151 11.110 1.000 22.000 211 HIS B O 1
ATOM 3293 N N . GLN B 2 139 ? 32.045 -63.967 10.222 1.000 21.441 212 GLN B N 1
ATOM 3294 C CA . GLN B 2 139 ? 32.588 -63.212 9.050 1.000 21.930 212 GLN B CA 1
ATOM 3295 C C . GLN B 2 139 ? 31.463 -62.949 8.039 1.000 21.966 212 GLN B C 1
ATOM 3296 O O . GLN B 2 139 ? 31.430 -61.846 7.461 1.000 23.239 212 GLN B O 1
ATOM 3302 N N . PHE B 2 140 ? 30.557 -63.911 7.854 1.000 21.190 213 PHE B N 1
ATOM 3303 C CA . PHE B 2 140 ? 29.361 -63.754 6.995 1.000 21.726 213 PHE B CA 1
ATOM 3304 C C . PHE B 2 140 ? 28.509 -62.612 7.555 1.000 20.519 213 PHE B C 1
ATOM 3305 O O . PHE B 2 140 ? 28.092 -61.808 6.768 1.000 20.405 213 PHE B O 1
ATOM 3313 N N . ALA B 2 141 ? 28.278 -62.532 8.868 1.000 20.956 214 ALA B N 1
ATOM 3314 C CA . ALA B 2 141 ? 27.590 -61.378 9.497 1.000 21.730 214 ALA B CA 1
ATOM 3315 C C . ALA B 2 141 ? 28.451 -60.125 9.299 1.000 22.206 214 ALA B C 1
ATOM 3316 O O . ALA B 2 141 ? 27.924 -59.076 8.881 1.000 21.714 214 ALA B O 1
ATOM 3318 N N . TYR B 2 142 ? 29.750 -60.226 9.553 1.000 22.987 215 TYR B N 1
ATOM 3319 C CA . TYR B 2 142 ? 30.623 -59.025 9.579 1.000 24.227 215 TYR B CA 1
ATOM 3320 C C . TYR B 2 142 ? 30.494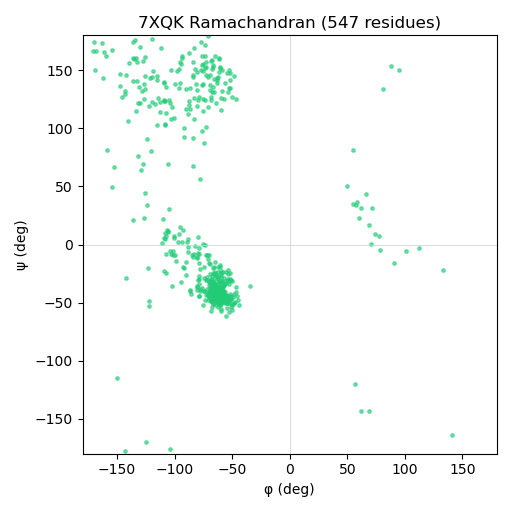 -58.300 8.246 1.000 23.565 215 TYR B C 1
ATOM 3321 O O . TYR B 2 142 ? 30.313 -57.099 8.255 1.000 19.893 215 TYR B O 1
ATOM 3330 N N . VAL B 2 143 ? 30.557 -59.024 7.126 1.000 24.490 216 VAL B N 1
ATOM 3331 C CA . VAL B 2 143 ? 30.698 -58.355 5.795 1.000 25.717 216 VAL B CA 1
ATOM 3332 C C . VAL B 2 143 ? 29.406 -57.638 5.439 1.000 25.326 216 VAL B C 1
ATOM 3333 O O . VAL B 2 143 ? 29.441 -56.914 4.441 1.000 31.817 216 VAL B O 1
ATOM 3337 N N . THR B 2 144 ? 28.317 -57.833 6.189 1.000 26.196 217 THR B N 1
ATOM 3338 C CA . THR B 2 144 ? 27.024 -57.150 5.912 1.000 27.585 217 THR B CA 1
ATOM 3339 C C . THR B 2 144 ? 26.935 -55.803 6.632 1.000 30.087 217 THR B C 1
ATOM 3340 O O . THR B 2 144 ? 25.865 -55.178 6.527 1.000 29.097 217 THR B O 1
ATOM 3344 N N . ASP B 2 145 ? 27.975 -55.382 7.361 1.000 34.399 218 ASP B N 1
ATOM 3345 C CA . ASP B 2 145 ? 28.053 -54.034 7.996 1.000 39.923 218 ASP B CA 1
ATOM 3346 C C . ASP B 2 145 ? 26.760 -53.752 8.793 1.000 37.545 218 ASP B C 1
ATOM 3347 O O . ASP B 2 145 ? 26.135 -52.685 8.596 1.000 37.612 218 ASP B O 1
ATOM 3352 N N . GLY B 2 146 ? 26.353 -54.682 9.650 1.000 37.395 219 GLY B N 1
ATOM 3353 C CA . GLY B 2 146 ? 25.207 -54.505 10.563 1.000 37.340 219 GLY B CA 1
ATOM 3354 C C . GLY B 2 146 ? 23.859 -54.955 10.001 1.000 36.620 219 GLY B C 1
ATOM 3355 O O . GLY B 2 146 ? 22.938 -55.080 10.797 1.000 43.978 219 GLY B O 1
ATOM 3356 N N . ALA B 2 147 ? 23.692 -55.171 8.694 1.000 34.106 220 ALA B N 1
ATOM 3357 C CA . ALA B 2 147 ? 22.359 -55.490 8.103 1.000 31.891 220 ALA B CA 1
ATOM 3358 C C . ALA B 2 147 ? 21.903 -56.924 8.468 1.000 28.707 220 ALA B C 1
ATOM 3359 O O . ALA B 2 147 ? 20.704 -57.179 8.511 1.000 34.565 220 ALA B O 1
ATOM 3361 N N . CYS B 2 148 ? 22.812 -57.861 8.700 1.000 28.160 221 CYS B N 1
ATOM 3362 C CA . CYS B 2 148 ? 22.496 -59.307 8.896 1.000 26.589 221 CYS B CA 1
ATOM 3363 C C . CYS B 2 148 ? 23.257 -59.838 10.099 1.000 26.734 221 CYS B C 1
ATOM 3364 O O . CYS B 2 148 ? 24.479 -59.864 10.033 1.000 30.396 221 CYS B O 1
ATOM 3367 N N . SER B 2 149 ? 22.540 -60.236 11.146 1.000 25.025 222 SER B N 1
ATOM 3368 C CA . SER B 2 149 ? 23.110 -60.905 12.340 1.000 26.333 222 SER B CA 1
ATOM 3369 C C . SER B 2 149 ? 23.438 -62.364 12.010 1.000 24.632 222 SER B C 1
ATOM 3370 O O . SER B 2 149 ? 22.876 -62.921 11.050 1.000 25.847 222 SER B O 1
ATOM 3373 N N . GLY B 2 150 ? 24.274 -62.989 12.829 1.000 24.007 223 GLY B N 1
ATOM 3374 C CA . GLY B 2 150 ? 24.534 -64.435 12.781 1.000 25.690 223 GLY B CA 1
ATOM 3375 C C . GLY B 2 150 ? 23.251 -65.230 12.871 1.000 26.227 223 GLY B C 1
ATOM 3376 O O . GLY B 2 150 ? 23.077 -66.186 12.065 1.000 25.123 223 GLY B O 1
ATOM 3377 N N . ASP B 2 151 ? 22.389 -64.876 13.828 1.000 26.769 224 ASP B N 1
ATOM 3378 C CA . ASP B 2 151 ? 21.086 -65.552 14.055 1.000 27.180 224 ASP B CA 1
ATOM 3379 C C . ASP B 2 151 ? 20.202 -65.411 12.817 1.000 25.269 224 ASP B C 1
ATOM 3380 O O . ASP B 2 151 ? 19.522 -66.372 12.474 1.000 23.856 224 ASP B O 1
ATOM 3385 N N . GLU B 2 152 ? 20.177 -64.247 12.176 1.000 25.958 225 GLU B N 1
ATOM 3386 C CA . GLU B 2 152 ? 19.372 -64.067 10.943 1.000 24.253 225 GLU B CA 1
ATOM 3387 C C . GLU B 2 152 ? 19.918 -64.991 9.858 1.000 22.737 225 GLU B C 1
ATOM 3388 O O . GLU B 2 152 ? 19.113 -65.625 9.169 1.000 23.086 225 GLU B O 1
ATOM 3394 N N . ILE B 2 153 ? 21.235 -65.177 9.781 1.000 23.221 226 ILE B N 1
ATOM 3395 C CA . ILE B 2 153 ? 21.860 -66.042 8.740 1.000 20.673 226 ILE B CA 1
ATOM 3396 C C . ILE B 2 153 ? 21.498 -67.500 9.039 1.000 23.510 226 ILE B C 1
ATOM 3397 O O . ILE B 2 153 ? 21.126 -68.195 8.065 1.000 22.161 226 ILE B O 1
ATOM 3402 N N . LEU B 2 154 ? 21.493 -67.936 10.315 1.000 25.370 227 LEU B N 1
ATOM 3403 C CA . LEU B 2 154 ? 21.171 -69.355 10.703 1.000 24.720 227 LEU B CA 1
ATOM 3404 C C . LEU B 2 154 ? 19.693 -69.664 10.421 1.000 25.086 227 LEU B C 1
ATOM 3405 O O . LEU B 2 154 ? 19.412 -70.749 9.918 1.000 25.585 227 LEU B O 1
ATOM 3410 N N . THR B 2 155 ? 18.787 -68.722 10.678 1.000 24.079 228 THR B N 1
ATOM 3411 C CA . THR B 2 155 ? 17.361 -68.852 10.298 1.000 26.158 228 THR B CA 1
ATOM 3412 C C . THR B 2 155 ? 17.242 -69.021 8.776 1.000 25.425 228 THR B C 1
ATOM 3413 O O . THR B 2 155 ? 16.700 -70.056 8.355 1.000 25.261 228 THR B O 1
ATOM 3417 N N . MET B 2 156 ? 17.807 -68.088 8.004 1.000 23.568 229 MET B N 1
ATOM 3418 C CA . MET B 2 156 ? 17.720 -68.050 6.521 1.000 22.661 229 MET B CA 1
ATOM 3419 C C . MET B 2 156 ? 18.325 -69.320 5.890 1.000 21.569 229 MET B C 1
ATOM 3420 O O . MET B 2 156 ? 17.718 -69.832 4.933 1.000 22.312 229 MET B O 1
ATOM 3425 N N . GLU B 2 157 ? 19.437 -69.852 6.399 1.000 21.286 230 GLU B N 1
ATOM 3426 C CA . GLU B 2 157 ? 20.091 -71.021 5.766 1.000 21.769 230 GLU B CA 1
ATOM 3427 C C . GLU B 2 157 ? 19.099 -72.186 5.797 1.000 23.761 230 GLU B C 1
ATOM 3428 O O . GLU B 2 157 ? 19.009 -72.896 4.791 1.000 21.657 230 GLU B O 1
ATOM 3434 N N . LEU B 2 158 ? 18.337 -72.334 6.887 1.000 23.060 231 LEU B N 1
ATOM 3435 C CA . LEU B 2 158 ? 17.371 -73.450 7.009 1.000 22.738 231 LEU B CA 1
ATOM 3436 C C . LEU B 2 158 ? 16.195 -73.188 6.066 1.000 20.836 231 LEU B C 1
ATOM 3437 O O . LEU B 2 158 ? 15.799 -74.108 5.381 1.000 20.540 231 LEU B O 1
ATOM 3442 N N . MET B 2 159 ? 15.724 -71.953 5.987 1.000 19.797 232 MET B N 1
ATOM 3443 C CA . MET B 2 159 ? 14.661 -71.565 5.031 1.000 21.981 232 MET B CA 1
ATOM 3444 C C . MET B 2 159 ? 15.113 -71.947 3.617 1.000 24.459 232 MET B C 1
ATOM 3445 O O . MET B 2 159 ? 14.343 -72.590 2.898 1.000 28.238 232 MET B O 1
ATOM 3450 N N . ILE B 2 160 ? 16.355 -71.632 3.249 1.000 23.620 233 ILE B N 1
ATOM 3451 C CA . ILE B 2 160 ? 16.827 -71.868 1.863 1.000 22.023 233 ILE B CA 1
ATOM 3452 C C . ILE B 2 160 ? 16.904 -73.377 1.626 1.000 20.962 233 ILE B C 1
ATOM 3453 O O . ILE B 2 160 ? 16.429 -73.841 0.575 1.000 18.709 233 ILE B O 1
ATOM 3458 N N . MET B 2 161 ? 17.521 -74.116 2.538 1.000 19.200 234 MET B N 1
ATOM 3459 C CA . MET B 2 161 ? 17.830 -75.540 2.276 1.000 22.183 234 MET B CA 1
ATOM 3460 C C . MET B 2 161 ? 16.529 -76.369 2.224 1.000 23.323 234 MET B C 1
ATOM 3461 O O . MET B 2 161 ? 16.457 -77.292 1.393 1.000 22.841 234 MET B O 1
ATOM 3466 N N . LYS B 2 162 ? 15.524 -75.996 3.007 1.000 23.147 235 LYS B N 1
ATOM 3467 C CA . LYS B 2 162 ? 14.199 -76.659 3.021 1.000 27.289 235 LYS B CA 1
ATOM 3468 C C . LYS B 2 162 ? 13.446 -76.291 1.737 1.000 26.062 235 LYS B C 1
ATOM 3469 O O . LYS B 2 162 ? 12.942 -77.210 1.078 1.000 24.861 235 LYS B O 1
ATOM 3475 N N . ALA B 2 163 ? 13.477 -75.030 1.316 1.000 23.388 236 ALA B N 1
ATOM 3476 C CA . ALA B 2 163 ? 12.761 -74.608 0.097 1.000 24.551 236 ALA B CA 1
ATOM 3477 C C . ALA B 2 163 ? 13.385 -75.333 -1.110 1.000 25.551 236 ALA B C 1
ATOM 3478 O O . ALA B 2 163 ? 12.637 -75.765 -2.000 1.000 27.758 236 ALA B O 1
ATOM 3480 N N . LEU B 2 164 ? 14.699 -75.550 -1.118 1.000 24.453 237 LEU B N 1
ATOM 3481 C CA . LEU B 2 164 ? 15.391 -76.264 -2.225 1.000 23.726 237 LEU B CA 1
ATOM 3482 C C . LEU B 2 164 ? 15.281 -77.789 -2.058 1.000 24.020 237 LEU B C 1
ATOM 3483 O O . LEU B 2 164 ? 15.846 -78.498 -2.899 1.000 22.569 237 LEU B O 1
ATOM 3488 N N . LYS B 2 165 ? 14.641 -78.277 -0.995 1.000 25.147 238 LYS B N 1
ATOM 3489 C CA . LYS B 2 165 ? 14.540 -79.741 -0.708 1.000 28.059 238 LYS B CA 1
ATOM 3490 C C . LYS B 2 165 ? 15.952 -80.328 -0.611 1.000 24.087 238 LYS B C 1
ATOM 3491 O O . LYS B 2 165 ? 16.177 -81.471 -1.033 1.000 22.021 238 LYS B O 1
ATOM 3497 N N . TRP B 2 166 ? 16.899 -79.554 -0.099 1.000 22.097 239 TRP B N 1
ATOM 3498 C CA . TRP B 2 166 ? 18.301 -80.014 0.115 1.000 21.416 239 TRP B CA 1
ATOM 3499 C C . TRP B 2 166 ? 18.952 -80.445 -1.199 1.000 21.928 239 TRP B C 1
ATOM 3500 O O . TRP B 2 166 ? 19.945 -81.218 -1.144 1.000 21.488 239 TRP B O 1
ATOM 3511 N N . ARG B 2 167 ? 18.445 -79.937 -2.336 1.000 21.965 240 ARG B N 1
ATOM 3512 C CA . ARG B 2 167 ? 19.082 -80.145 -3.653 1.000 22.722 240 ARG B CA 1
ATOM 3513 C C . ARG B 2 167 ? 20.171 -79.075 -3.768 1.000 21.157 240 ARG B C 1
ATOM 3514 O O . ARG B 2 167 ? 19.861 -77.947 -4.186 1.000 19.720 240 ARG B O 1
ATOM 3522 N N . LEU B 2 168 ? 21.379 -79.423 -3.353 1.000 21.408 241 LEU B N 1
ATOM 3523 C CA . LEU B 2 168 ? 22.479 -78.445 -3.143 1.000 23.197 241 LEU B CA 1
ATOM 3524 C C . LEU B 2 168 ? 23.721 -78.877 -3.920 1.000 21.494 241 LEU B C 1
ATOM 3525 O O . LEU B 2 168 ? 24.777 -78.435 -3.576 1.000 23.285 241 LEU B O 1
ATOM 3530 N N . SER B 2 169 ? 23.553 -79.684 -4.958 1.000 21.657 242 SER B N 1
ATOM 3531 C CA . SER B 2 169 ? 24.627 -80.338 -5.740 1.000 25.676 242 SER B CA 1
ATOM 3532 C C . SER B 2 169 ? 24.450 -80.011 -7.206 1.000 21.770 242 SER B C 1
ATOM 3533 O O . SER B 2 169 ? 24.508 -80.897 -8.039 1.000 21.731 242 SER B O 1
ATOM 3536 N N . PRO B 2 170 ? 24.160 -78.779 -7.609 1.000 22.588 243 PRO B N 1
ATOM 3537 C CA . PRO B 2 170 ? 24.050 -78.515 -9.040 1.000 22.463 243 PRO B CA 1
ATOM 3538 C C . PRO B 2 170 ? 25.406 -78.708 -9.733 1.000 21.436 243 PRO B C 1
ATOM 3539 O O . PRO B 2 170 ? 26.457 -78.765 -9.070 1.000 21.342 243 PRO B O 1
ATOM 3543 N N . LEU B 2 171 ? 25.383 -78.867 -11.048 1.000 22.305 244 LEU B N 1
ATOM 3544 C CA . LEU B 2 171 ? 26.591 -78.669 -11.865 1.000 22.397 244 LEU B CA 1
ATOM 3545 C C . LEU B 2 171 ? 26.560 -77.185 -12.192 1.000 22.347 244 LEU B C 1
ATOM 3546 O O . LEU B 2 171 ? 25.673 -76.787 -12.918 1.000 24.042 244 LEU B O 1
ATOM 3551 N N . THR B 2 172 ? 27.507 -76.420 -11.640 1.000 21.329 245 THR B N 1
ATOM 3552 C CA . THR B 2 172 ? 27.582 -74.953 -11.810 1.000 20.362 245 THR B CA 1
ATOM 3553 C C . THR B 2 172 ? 28.060 -74.620 -13.223 1.000 19.533 245 THR B C 1
ATOM 3554 O O . THR B 2 172 ? 28.687 -75.459 -13.877 1.000 19.491 245 THR B O 1
ATOM 3558 N N . ILE B 2 173 ? 27.816 -73.388 -13.619 1.000 20.324 246 ILE B N 1
ATOM 3559 C CA . ILE B 2 173 ? 28.451 -72.717 -14.779 1.000 21.461 246 ILE B CA 1
ATOM 3560 C C . ILE B 2 173 ? 29.955 -73.001 -14.777 1.000 21.550 246 ILE B C 1
ATOM 3561 O O . ILE B 2 173 ? 30.412 -73.552 -15.790 1.000 19.648 246 ILE B O 1
ATOM 3566 N N . VAL B 2 174 ? 30.668 -72.761 -13.661 1.000 21.496 247 VAL B N 1
ATOM 3567 C CA . VAL B 2 174 ? 32.157 -72.896 -13.641 1.000 21.317 247 VAL B CA 1
ATOM 3568 C C . VAL B 2 174 ? 32.541 -74.378 -13.644 1.000 23.393 247 VAL B C 1
ATOM 3569 O O . VAL B 2 174 ? 33.606 -74.704 -14.221 1.000 23.125 247 VAL B O 1
ATOM 3573 N N . SER B 2 175 ? 31.723 -75.291 -13.100 1.000 22.733 248 SER B N 1
ATOM 3574 C CA . SER B 2 175 ? 32.050 -76.746 -13.173 1.000 22.431 248 SER B CA 1
ATOM 3575 C C . SER B 2 175 ? 32.115 -77.183 -14.657 1.000 21.552 248 SER B C 1
ATOM 3576 O O . SER B 2 175 ? 32.958 -78.046 -15.021 1.000 20.470 248 SER B O 1
ATOM 3579 N N . TRP B 2 176 ? 31.246 -76.634 -15.500 1.000 21.157 249 TRP B N 1
ATOM 3580 C CA . TRP B 2 176 ? 31.215 -76.992 -16.948 1.000 22.992 249 TRP B CA 1
ATOM 3581 C C . TRP B 2 176 ? 32.480 -76.455 -17.623 1.000 21.921 249 TRP B C 1
ATOM 3582 O O . TRP B 2 176 ? 33.119 -77.224 -18.376 1.000 20.370 249 TRP B O 1
ATOM 3593 N N . LEU B 2 177 ? 32.878 -75.225 -17.298 1.000 20.592 250 LEU B N 1
ATOM 3594 C CA . LEU B 2 177 ? 34.139 -74.670 -17.854 1.000 21.072 250 LEU B CA 1
ATOM 3595 C C . LEU B 2 177 ? 35.290 -75.585 -17.455 1.000 22.269 250 LEU B C 1
ATOM 3596 O O . LEU B 2 177 ? 36.140 -75.893 -18.342 1.000 24.278 250 LEU B O 1
ATOM 3601 N N . ASN B 2 178 ? 35.326 -76.012 -16.186 1.000 21.349 251 ASN B N 1
ATOM 3602 C CA . ASN B 2 178 ? 36.385 -76.916 -15.686 1.000 22.291 251 ASN B CA 1
ATOM 3603 C C . ASN B 2 178 ? 36.424 -78.177 -16.558 1.000 23.963 251 ASN B C 1
ATOM 3604 O O . ASN B 2 178 ? 37.544 -78.586 -16.985 1.000 22.350 251 ASN B O 1
ATOM 3609 N N . VAL B 2 179 ? 35.278 -78.813 -16.836 1.000 25.308 252 VAL B N 1
ATOM 3610 C CA . VAL B 2 179 ? 35.308 -80.098 -17.593 1.000 24.987 252 VAL B CA 1
ATOM 3611 C C . VAL B 2 179 ? 35.736 -79.802 -19.035 1.000 21.760 252 VAL B C 1
ATOM 3612 O O . VAL B 2 179 ? 36.600 -80.536 -19.549 1.000 21.169 252 VAL B O 1
ATOM 3616 N N . TYR B 2 180 ? 35.241 -78.728 -19.647 1.000 20.151 253 TYR B N 1
ATOM 3617 C CA . TYR B 2 180 ? 35.588 -78.382 -21.048 1.000 22.324 253 TYR B CA 1
ATOM 3618 C C . TYR B 2 180 ? 37.103 -78.154 -21.171 1.000 23.387 253 TYR B C 1
ATOM 3619 O O . TYR B 2 180 ? 37.700 -78.674 -22.133 1.000 22.092 253 TYR B O 1
ATOM 3628 N N . MET B 2 181 ? 37.705 -77.420 -20.223 1.000 24.734 254 MET B N 1
ATOM 3629 C CA . MET B 2 181 ? 39.156 -77.122 -20.225 1.000 23.749 254 MET B CA 1
ATOM 3630 C C . MET B 2 181 ? 39.939 -78.423 -20.112 1.000 24.330 254 MET B C 1
ATOM 3631 O O . MET B 2 181 ? 40.912 -78.625 -20.871 1.000 25.360 254 MET B O 1
ATOM 3636 N N . GLN B 2 182 ? 39.503 -79.324 -19.253 1.000 24.375 255 GLN B N 1
ATOM 3637 C CA . GLN B 2 182 ? 40.192 -80.627 -19.091 1.000 23.382 255 GLN B CA 1
ATOM 3638 C C . GLN B 2 182 ? 40.125 -81.411 -20.413 1.000 23.308 255 GLN B C 1
ATOM 3639 O O . GLN B 2 182 ? 41.142 -81.963 -20.811 1.000 23.409 255 GLN B O 1
ATOM 3645 N N . VAL B 2 183 ? 38.987 -81.435 -21.096 1.000 22.288 256 VAL B N 1
ATOM 3646 C CA . VAL B 2 183 ? 38.876 -82.173 -22.387 1.000 24.524 256 VAL B CA 1
ATOM 3647 C C . VAL B 2 183 ? 39.762 -81.490 -23.430 1.000 25.215 256 VAL B C 1
ATOM 3648 O O . VAL B 2 183 ? 40.485 -82.220 -24.150 1.000 24.354 256 VAL B O 1
ATOM 3652 N N . ALA B 2 184 ? 39.746 -80.149 -23.491 1.000 24.462 257 ALA B N 1
ATOM 3653 C CA . ALA B 2 184 ? 40.578 -79.375 -24.442 1.000 23.799 257 ALA B CA 1
ATOM 3654 C C . ALA B 2 184 ? 42.038 -79.822 -24.362 1.000 24.652 257 ALA B C 1
ATOM 3655 O O . ALA B 2 184 ? 42.655 -79.934 -25.438 1.000 27.181 257 ALA B O 1
ATOM 3657 N N . TYR B 2 185 ? 42.582 -80.000 -23.150 1.000 25.547 258 TYR B N 1
ATOM 3658 C CA . TYR B 2 185 ? 44.043 -80.138 -22.896 1.000 25.571 258 TYR B CA 1
ATOM 3659 C C . TYR B 2 185 ? 44.407 -81.570 -22.515 1.000 28.901 258 TYR B C 1
ATOM 3660 O O . TYR B 2 185 ? 45.527 -81.795 -22.114 1.000 32.645 258 TYR B O 1
ATOM 3669 N N . LEU B 2 186 ? 43.483 -82.512 -22.646 1.000 34.794 259 LEU B N 1
ATOM 3670 C CA . LEU B 2 186 ? 43.679 -83.928 -22.235 1.000 41.721 259 LEU B CA 1
ATOM 3671 C C . LEU B 2 186 ? 45.029 -84.452 -22.751 1.000 42.799 259 LEU B C 1
ATOM 3672 O O . LEU B 2 186 ? 45.258 -84.365 -23.955 1.000 42.977 259 LEU B O 1
ATOM 3677 N N . ASN B 2 187 ? 45.873 -84.977 -21.854 1.000 49.054 260 ASN B N 1
ATOM 3678 C CA . ASN B 2 187 ? 47.201 -85.605 -22.139 1.000 62.926 260 ASN B CA 1
ATOM 3679 C C . ASN B 2 187 ? 47.018 -86.965 -22.831 1.000 69.157 260 ASN B C 1
ATOM 3680 O O . ASN B 2 187 ? 45.859 -87.402 -23.012 1.000 64.494 260 ASN B O 1
ATOM 3685 N N . ASP B 2 188 ? 48.128 -87.638 -23.154 1.000 82.332 261 ASP B N 1
ATOM 3686 C CA . ASP B 2 188 ? 48.141 -88.959 -23.847 1.000 88.793 261 ASP B CA 1
ATOM 3687 C C . ASP B 2 188 ? 47.521 -90.049 -22.949 1.000 82.995 261 ASP B C 1
ATOM 3688 O O . ASP B 2 188 ? 46.866 -90.946 -23.511 1.000 73.485 261 ASP B O 1
ATOM 3693 N N . LEU B 2 189 ? 47.686 -89.961 -21.619 1.000 80.517 262 LEU B N 1
ATOM 3694 C CA . LEU B 2 189 ? 47.159 -90.945 -20.621 1.000 80.251 262 LEU B CA 1
ATOM 3695 C C . LEU B 2 189 ? 45.638 -90.804 -20.445 1.000 73.258 262 LEU B C 1
ATOM 3696 O O . LEU B 2 189 ? 45.061 -91.571 -19.629 1.000 63.711 262 LEU B O 1
ATOM 3701 N N . HIS B 2 190 ? 45.001 -89.868 -21.154 1.000 67.207 263 HIS B N 1
ATOM 3702 C CA . HIS B 2 190 ? 43.534 -89.626 -21.086 1.000 75.208 263 HIS B CA 1
ATOM 3703 C C . HIS B 2 190 ? 43.107 -89.379 -19.625 1.000 72.181 263 HIS B C 1
ATOM 3704 O O . HIS B 2 190 ? 41.977 -89.799 -19.253 1.000 68.959 263 HIS B O 1
ATOM 3711 N N . GLU B 2 191 ? 43.954 -88.718 -18.820 1.000 65.988 264 GLU B N 1
ATOM 3712 C CA . GLU B 2 191 ? 43.669 -88.511 -17.374 1.000 67.859 264 GLU B CA 1
ATOM 3713 C C . GLU B 2 191 ? 42.607 -87.421 -17.223 1.000 59.066 264 GLU B C 1
ATOM 3714 O O . GLU B 2 191 ? 42.768 -86.299 -17.759 1.000 49.601 264 GLU B O 1
ATOM 3720 N N . VAL B 2 192 ? 41.536 -87.737 -16.524 1.000 53.964 265 VAL B N 1
ATOM 3721 C CA . VAL B 2 192 ? 40.376 -86.815 -16.465 1.000 57.149 265 VAL B CA 1
ATOM 3722 C C . VAL B 2 192 ? 40.283 -86.201 -15.066 1.000 47.552 265 VAL B C 1
ATOM 3723 O O . VAL B 2 192 ? 39.659 -85.130 -14.960 1.000 51.687 265 VAL B O 1
ATOM 3727 N N . LEU B 2 193 ? 40.848 -86.849 -14.036 1.000 41.907 266 LEU B N 1
ATOM 3728 C CA . LEU B 2 193 ? 40.611 -86.439 -12.619 1.000 39.443 266 LEU B CA 1
ATOM 3729 C C . LEU B 2 193 ? 41.720 -85.489 -12.155 1.000 35.262 266 LEU B C 1
ATOM 3730 O O . LEU B 2 193 ? 41.400 -84.555 -11.404 1.000 36.950 266 LEU B O 1
ATOM 3735 N N . LEU B 2 194 ? 42.953 -85.642 -12.641 1.000 34.246 267 LEU B N 1
ATOM 3736 C CA . LEU B 2 194 ? 44.062 -84.710 -12.296 1.000 34.754 267 LEU B CA 1
ATOM 3737 C C . LEU B 2 194 ? 44.058 -83.529 -13.269 1.000 32.763 267 LEU B C 1
ATOM 3738 O O . LEU B 2 194 ? 44.140 -83.701 -14.486 1.000 32.855 267 LEU B O 1
ATOM 3743 N N . PRO B 2 195 ? 43.897 -82.283 -12.766 1.000 30.296 268 PRO B N 1
ATOM 3744 C CA . PRO B 2 195 ? 43.695 -81.128 -13.630 1.000 32.533 268 PRO B CA 1
ATOM 3745 C C . PRO B 2 195 ? 44.944 -80.842 -14.456 1.000 33.858 268 PRO B C 1
ATOM 3746 O O . PRO B 2 195 ? 45.998 -80.902 -13.921 1.000 34.303 268 PRO B O 1
ATOM 3750 N N . GLN B 2 196 ? 44.779 -80.570 -15.743 1.000 38.422 269 GLN B N 1
ATOM 3751 C CA . GLN B 2 196 ? 45.911 -80.316 -16.656 1.000 40.347 269 GLN B CA 1
ATOM 3752 C C . GLN B 2 196 ? 45.410 -79.421 -17.777 1.000 39.514 269 GLN B C 1
ATOM 3753 O O . GLN B 2 196 ? 45.411 -79.861 -18.919 1.000 57.181 269 GLN B O 1
ATOM 3759 N N . TYR B 2 197 ? 45.061 -78.190 -17.444 1.000 29.647 270 TYR B N 1
ATOM 3760 C CA . TYR B 2 197 ? 44.821 -77.113 -18.430 1.000 26.901 270 TYR B CA 1
ATOM 3761 C C . TYR B 2 197 ? 45.544 -75.867 -17.975 1.000 24.801 270 TYR B C 1
ATOM 3762 O O . TYR B 2 197 ? 45.804 -75.704 -16.800 1.000 24.073 270 TYR B O 1
ATOM 3771 N N . PRO B 2 198 ? 45.803 -74.905 -18.878 1.000 27.828 271 PRO B N 1
ATOM 3772 C CA . PRO B 2 198 ? 46.461 -73.664 -18.505 1.000 25.690 271 PRO B CA 1
ATOM 3773 C C . PRO B 2 198 ? 45.508 -72.769 -17.702 1.000 27.329 271 PRO B C 1
ATOM 3774 O O . PRO B 2 198 ? 44.289 -72.823 -17.895 1.000 27.476 271 PRO B O 1
ATOM 3778 N N . GLN B 2 199 ? 46.094 -71.870 -16.922 1.000 25.171 272 GLN B N 1
ATOM 3779 C CA . GLN B 2 199 ? 45.366 -70.982 -15.988 1.000 26.722 272 GLN B CA 1
ATOM 3780 C C . GLN B 2 199 ? 44.771 -69.781 -16.724 1.000 25.130 272 GLN B C 1
ATOM 3781 O O . GLN B 2 199 ? 43.633 -69.394 -16.370 1.000 25.154 272 GLN B O 1
ATOM 3787 N N . GLN B 2 200 ? 45.487 -69.205 -17.686 1.000 23.956 273 GLN B N 1
ATOM 3788 C CA . GLN B 2 200 ? 45.089 -67.905 -18.280 1.000 28.215 273 GLN B CA 1
ATOM 3789 C C . GLN B 2 200 ? 43.822 -68.115 -19.115 1.000 26.746 273 GLN B C 1
ATOM 3790 O O . GLN B 2 200 ? 42.929 -67.258 -19.064 1.000 26.699 273 GLN B O 1
ATOM 3796 N N . ILE B 2 201 ? 43.776 -69.157 -19.942 1.000 23.335 274 ILE B N 1
ATOM 3797 C CA . ILE B 2 201 ? 42.557 -69.388 -20.772 1.000 22.553 274 ILE B CA 1
ATOM 3798 C C . ILE B 2 201 ? 41.367 -69.566 -19.819 1.000 20.906 274 ILE B C 1
ATOM 3799 O O . ILE B 2 201 ? 40.309 -68.973 -20.078 1.000 18.480 274 ILE B O 1
ATOM 3804 N N . PHE B 2 202 ? 41.555 -70.300 -18.718 1.000 21.694 275 PHE B N 1
ATOM 3805 C CA . PHE B 2 202 ? 40.491 -70.612 -17.734 1.000 21.443 275 PHE B CA 1
ATOM 3806 C C . PHE B 2 202 ? 39.940 -69.311 -17.163 1.000 21.131 275 PHE B C 1
ATOM 3807 O O . PHE B 2 202 ? 38.730 -69.049 -17.301 1.000 20.889 275 PHE B O 1
ATOM 3815 N N . ILE B 2 203 ? 40.783 -68.463 -16.568 1.000 23.728 276 ILE B N 1
ATOM 3816 C CA . ILE B 2 203 ? 40.256 -67.229 -15.898 1.000 22.087 276 ILE B CA 1
ATOM 3817 C C . ILE B 2 203 ? 39.681 -66.260 -16.936 1.000 21.548 276 ILE B C 1
ATOM 3818 O O . ILE B 2 203 ? 38.777 -65.483 -16.589 1.000 22.625 276 ILE B O 1
ATOM 3823 N N . GLN B 2 204 ? 40.220 -66.217 -18.153 1.000 22.749 277 GLN B N 1
ATOM 3824 C CA . GLN B 2 204 ? 39.690 -65.316 -19.217 1.000 22.894 277 GLN B CA 1
ATOM 3825 C C . GLN B 2 204 ? 38.234 -65.714 -19.518 1.000 20.542 277 GLN B C 1
ATOM 3826 O O . GLN B 2 204 ? 37.340 -64.841 -19.567 1.000 19.649 277 GLN B O 1
ATOM 3832 N N . ILE B 2 205 ? 37.976 -67.000 -19.711 1.000 19.340 278 ILE B N 1
ATOM 3833 C CA . ILE B 2 205 ? 36.584 -67.453 -20.006 1.000 20.693 278 ILE B CA 1
ATOM 3834 C C . ILE B 2 205 ? 35.698 -67.244 -18.759 1.000 20.953 278 ILE B C 1
ATOM 3835 O O . ILE B 2 205 ? 34.595 -66.701 -18.927 1.000 22.513 278 ILE B O 1
ATOM 3840 N N . ALA B 2 206 ? 36.185 -67.543 -17.549 1.000 20.816 279 ALA B N 1
ATOM 3841 C CA . ALA B 2 206 ? 35.401 -67.389 -16.292 1.000 21.742 279 ALA B CA 1
ATOM 3842 C C . ALA B 2 206 ? 34.978 -65.927 -16.128 1.000 21.943 279 ALA B C 1
ATOM 3843 O O . ALA B 2 206 ? 33.846 -65.647 -15.696 1.000 22.375 279 ALA B O 1
ATOM 3845 N N . GLU B 2 207 ? 35.852 -65.004 -16.486 1.000 22.658 280 GLU B N 1
ATOM 3846 C CA . GLU B 2 207 ? 35.585 -63.543 -16.384 1.000 24.314 280 GLU B CA 1
ATOM 3847 C C . GLU B 2 207 ? 34.377 -63.153 -17.250 1.000 23.804 280 GLU B C 1
ATOM 3848 O O . GLU B 2 207 ? 33.547 -62.349 -16.782 1.000 24.378 280 GLU B O 1
ATOM 3854 N N . LEU B 2 208 ? 34.249 -63.716 -18.455 1.000 24.195 281 LEU B N 1
ATOM 3855 C CA . LEU B 2 208 ? 33.078 -63.463 -19.344 1.000 23.244 281 LEU B CA 1
ATOM 3856 C C . LEU B 2 208 ? 31.844 -64.073 -18.669 1.000 20.614 281 LEU B C 1
ATOM 3857 O O . LEU B 2 208 ? 30.791 -63.419 -18.633 1.000 19.056 281 LEU B O 1
ATOM 3862 N N . LEU B 2 209 ? 31.993 -65.278 -18.132 1.000 20.290 282 LEU B N 1
ATOM 3863 C CA . LEU B 2 209 ? 30.876 -65.967 -17.445 1.000 21.943 282 LEU B CA 1
ATOM 3864 C C . LEU B 2 209 ? 30.446 -65.138 -16.230 1.000 19.857 282 LEU B C 1
ATOM 3865 O O . LEU B 2 209 ? 29.219 -64.931 -16.060 1.000 19.999 282 LEU B O 1
ATOM 3870 N N . ASP B 2 210 ? 31.392 -64.628 -15.442 1.000 19.946 283 ASP B N 1
ATOM 3871 C CA . ASP B 2 210 ? 31.040 -63.808 -14.246 1.000 20.942 283 ASP B CA 1
ATOM 3872 C C . ASP B 2 210 ? 30.225 -62.585 -14.676 1.000 20.012 283 ASP B C 1
ATOM 3873 O O . ASP B 2 210 ? 29.359 -62.152 -13.907 1.000 21.948 283 ASP B O 1
ATOM 3878 N N . LEU B 2 211 ? 30.514 -62.000 -15.837 1.000 19.650 284 LEU B N 1
ATOM 3879 C CA . LEU B 2 211 ? 29.761 -60.823 -16.317 1.000 21.096 284 LEU B CA 1
ATOM 3880 C C . LEU B 2 211 ? 28.341 -61.266 -16.728 1.000 20.571 284 LEU B C 1
ATOM 3881 O O . LEU B 2 211 ? 27.385 -60.612 -16.304 1.000 20.420 284 LEU B O 1
ATOM 3886 N N . CYS B 2 212 ? 28.217 -62.345 -17.503 1.000 19.308 285 CYS B N 1
ATOM 3887 C CA . CYS B 2 212 ? 26.937 -62.869 -18.045 1.000 20.680 285 CYS B CA 1
ATOM 3888 C C . CYS B 2 212 ? 25.983 -63.203 -16.894 1.000 21.798 285 CYS B C 1
ATOM 3889 O O . CYS B 2 212 ? 24.807 -62.849 -16.993 1.000 21.408 285 CYS B O 1
ATOM 3892 N N . VAL B 2 213 ? 26.480 -63.839 -15.826 1.000 21.679 286 VAL B N 1
ATOM 3893 C CA . VAL B 2 213 ? 25.628 -64.376 -14.725 1.000 22.097 286 VAL B CA 1
ATOM 3894 C C . VAL B 2 213 ? 24.972 -63.215 -13.965 1.000 22.345 286 VAL B C 1
ATOM 3895 O O . VAL B 2 213 ? 23.927 -63.448 -13.345 1.000 23.582 286 VAL B O 1
ATOM 3899 N N . LEU B 2 214 ? 25.505 -61.990 -14.063 1.000 24.059 287 LEU B N 1
ATOM 3900 C CA . LEU B 2 214 ? 24.891 -60.797 -13.419 1.000 24.221 287 LEU B CA 1
ATOM 3901 C C . LEU B 2 214 ? 23.582 -60.428 -14.131 1.000 25.418 287 LEU B C 1
ATOM 3902 O O . LEU B 2 214 ? 22.816 -59.607 -13.588 1.000 26.613 287 LEU B O 1
ATOM 3907 N N . ASP B 2 215 ? 23.354 -60.957 -15.335 1.000 26.772 288 ASP B N 1
ATOM 3908 C CA . ASP B 2 215 ? 22.121 -60.666 -16.103 1.000 27.525 288 ASP B CA 1
ATOM 3909 C C . ASP B 2 215 ? 21.192 -61.865 -15.963 1.000 24.442 288 ASP B C 1
ATOM 3910 O O . ASP B 2 215 ? 21.539 -62.929 -16.422 1.000 24.921 288 ASP B O 1
ATOM 3915 N N . VAL B 2 216 ? 20.018 -61.655 -15.393 1.000 24.693 289 VAL B N 1
ATOM 3916 C CA . VAL B 2 216 ? 19.042 -62.742 -15.098 1.000 23.808 289 VAL B CA 1
ATOM 3917 C C . VAL B 2 216 ? 18.641 -63.439 -16.396 1.000 23.162 289 VAL B C 1
ATOM 3918 O O . VAL B 2 216 ? 18.240 -64.609 -16.322 1.000 22.169 289 VAL B O 1
ATOM 3922 N N . ASP B 2 217 ? 18.769 -62.783 -17.560 1.000 24.958 290 ASP B N 1
ATOM 3923 C CA . ASP B 2 217 ? 18.410 -63.447 -18.847 1.000 25.711 290 ASP B CA 1
ATOM 3924 C C . ASP B 2 217 ? 19.347 -64.623 -19.116 1.000 27.199 290 ASP B C 1
ATOM 3925 O O . ASP B 2 217 ? 18.985 -65.471 -19.934 1.000 25.736 290 ASP B O 1
ATOM 3930 N N . CYS B 2 218 ? 20.480 -64.722 -18.412 1.000 25.860 291 CYS B N 1
ATOM 3931 C CA . CYS B 2 218 ? 21.445 -65.823 -18.642 1.000 25.515 291 CYS B CA 1
ATOM 3932 C C . CYS B 2 218 ? 20.749 -67.141 -18.319 1.000 25.502 291 CYS B C 1
ATOM 3933 O O . CYS B 2 218 ? 21.129 -68.169 -18.908 1.000 26.565 291 CYS B O 1
ATOM 3936 N N . LEU B 2 219 ? 19.759 -67.111 -17.421 1.000 25.063 292 LEU B N 1
ATOM 3937 C CA . LEU B 2 219 ? 19.114 -68.340 -16.892 1.000 25.362 292 LEU B CA 1
ATOM 3938 C C . LEU B 2 219 ? 18.206 -68.977 -17.972 1.000 27.013 292 LEU B C 1
ATOM 3939 O O . LEU B 2 219 ? 17.794 -70.130 -17.786 1.000 23.905 292 LEU B O 1
ATOM 3944 N N . GLU B 2 220 ? 17.947 -68.318 -19.107 1.000 26.819 293 GLU B N 1
ATOM 3945 C CA . GLU B 2 220 ? 17.286 -68.993 -20.257 1.000 27.450 293 GLU B CA 1
ATOM 3946 C C . GLU B 2 220 ? 18.123 -70.192 -20.722 1.000 27.899 293 GLU B C 1
ATOM 3947 O O . GLU B 2 220 ? 17.533 -71.158 -21.166 1.000 32.398 293 GLU B O 1
ATOM 3953 N N . PHE B 2 221 ? 19.450 -70.150 -20.603 1.000 26.836 294 PHE B N 1
ATOM 3954 C CA . PHE B 2 221 ? 20.364 -71.161 -21.194 1.000 25.254 294 PHE B CA 1
ATOM 3955 C C . PHE B 2 221 ? 20.784 -72.144 -20.116 1.000 26.383 294 PHE B C 1
ATOM 3956 O O . PHE B 2 221 ? 21.056 -71.739 -18.994 1.000 26.940 294 PHE B O 1
ATOM 3964 N N . PRO B 2 222 ? 20.836 -73.456 -20.420 1.000 21.709 295 PRO B N 1
ATOM 3965 C CA . PRO B 2 222 ? 21.469 -74.411 -19.525 1.000 21.946 295 PRO B CA 1
ATOM 3966 C C . PRO B 2 222 ? 22.885 -73.932 -19.163 1.000 25.638 295 PRO B C 1
ATOM 3967 O O . PRO B 2 222 ? 23.562 -73.341 -20.004 1.000 27.565 295 PRO B O 1
ATOM 3971 N N . TYR B 2 223 ? 23.349 -74.244 -17.950 1.000 23.306 296 TYR B N 1
ATOM 3972 C CA . TYR B 2 223 ? 24.673 -73.827 -17.447 1.000 23.019 296 TYR B CA 1
ATOM 3973 C C . TYR B 2 223 ? 25.782 -74.350 -18.390 1.000 23.296 296 TYR B C 1
ATOM 3974 O O . TYR B 2 223 ? 26.705 -73.595 -18.653 1.000 24.095 296 TYR B O 1
ATOM 3983 N N . GLY B 2 224 ? 25.709 -75.594 -18.862 1.000 23.549 297 GLY B N 1
ATOM 3984 C CA . GLY B 2 224 ? 26.663 -76.211 -19.815 1.000 21.880 297 GLY B CA 1
ATOM 3985 C C . GLY B 2 224 ? 26.739 -75.460 -21.152 1.000 22.175 297 GLY B C 1
ATOM 3986 O O . GLY B 2 224 ? 27.813 -75.470 -21.813 1.000 22.047 297 GLY B O 1
ATOM 3987 N N . ILE B 2 225 ? 25.649 -74.803 -21.530 1.000 23.930 298 ILE B N 1
ATOM 3988 C CA . ILE B 2 225 ? 25.507 -74.067 -22.814 1.000 25.578 298 ILE B CA 1
ATOM 3989 C C . ILE B 2 225 ? 26.047 -72.663 -22.609 1.000 23.045 298 ILE B C 1
ATOM 3990 O O . ILE B 2 225 ? 26.749 -72.128 -23.523 1.000 20.404 298 ILE B O 1
ATOM 3995 N N . LEU B 2 226 ? 25.777 -72.077 -21.447 1.000 22.449 299 LEU B N 1
ATOM 3996 C CA A LEU B 2 226 ? 26.393 -70.775 -21.080 0.500 22.620 299 LEU B CA 1
ATOM 3997 C CA B LEU B 2 226 ? 26.390 -70.770 -21.119 0.500 22.110 299 LEU B CA 1
ATOM 3998 C C . LEU B 2 226 ? 27.920 -70.953 -21.106 1.000 21.949 299 LEU B C 1
ATOM 3999 O O . LEU B 2 226 ? 28.621 -70.155 -21.745 1.000 23.051 299 LEU B O 1
ATOM 4008 N N . ALA B 2 227 ? 28.428 -71.993 -20.468 1.000 19.712 300 ALA B N 1
ATOM 4009 C CA . ALA B 2 227 ? 29.887 -72.215 -20.439 1.000 19.326 300 ALA B CA 1
ATOM 4010 C C . ALA B 2 227 ? 30.420 -72.487 -21.857 1.000 19.352 300 ALA B C 1
ATOM 4011 O O . ALA B 2 227 ? 31.498 -71.935 -22.193 1.000 20.092 300 ALA B O 1
ATOM 4013 N N . ALA B 2 228 ? 29.755 -73.326 -22.664 1.000 20.132 301 ALA B N 1
ATOM 4014 C CA . ALA B 2 228 ? 30.203 -73.684 -24.033 1.000 19.492 301 ALA B CA 1
ATOM 4015 C C . ALA B 2 228 ? 30.252 -72.426 -24.891 1.000 20.426 301 ALA B C 1
ATOM 4016 O O . ALA B 2 228 ? 31.135 -72.338 -25.760 1.000 20.153 301 ALA B O 1
ATOM 4018 N N . SER B 2 229 ? 29.301 -71.517 -24.675 1.000 21.474 302 SER B N 1
ATOM 4019 C CA . SER B 2 229 ? 29.104 -70.272 -25.452 1.000 23.171 302 SER B CA 1
ATOM 4020 C C . SER B 2 229 ? 30.225 -69.279 -25.138 1.000 26.480 302 SER B C 1
ATOM 4021 O O . SER B 2 229 ? 30.768 -68.631 -26.096 1.000 26.452 302 SER B O 1
ATOM 4024 N N . ALA B 2 230 ? 30.585 -69.128 -23.866 1.000 25.345 303 ALA B N 1
ATOM 4025 C CA . ALA B 2 230 ? 31.689 -68.213 -23.485 1.000 24.753 303 ALA B CA 1
ATOM 4026 C C . ALA B 2 230 ? 32.996 -68.815 -24.007 1.000 22.364 303 ALA B C 1
ATOM 4027 O O . ALA B 2 230 ? 33.866 -68.083 -24.495 1.000 22.656 303 ALA B O 1
ATOM 4029 N N . LEU B 2 231 ? 33.113 -70.124 -23.976 1.000 21.484 304 LEU B N 1
ATOM 4030 C CA . LEU B 2 231 ? 34.309 -70.795 -24.522 1.000 24.514 304 LEU B CA 1
ATOM 4031 C C . LEU B 2 231 ? 34.387 -70.542 -26.033 1.000 25.389 304 LEU B C 1
ATOM 4032 O O . LEU B 2 231 ? 35.480 -70.242 -26.524 1.000 20.931 304 LEU B O 1
ATOM 4037 N N . TYR B 2 232 ? 33.265 -70.667 -26.738 1.000 26.128 305 TYR B N 1
ATOM 4038 C CA . TYR B 2 232 ? 33.239 -70.417 -28.190 1.000 27.330 305 TYR B CA 1
ATOM 4039 C C . TYR B 2 232 ? 33.759 -68.991 -28.454 1.000 25.528 305 TYR B C 1
ATOM 4040 O O . TYR B 2 232 ? 34.601 -68.829 -29.336 1.000 22.950 305 TYR B O 1
ATOM 4049 N N . HIS B 2 233 ? 33.285 -68.004 -27.699 1.000 23.485 306 HIS B N 1
ATOM 4050 C CA . HIS B 2 233 ? 33.685 -66.583 -27.866 1.000 26.257 306 HIS B CA 1
ATOM 4051 C C . HIS B 2 233 ? 35.194 -66.406 -27.661 1.000 25.971 306 HIS B C 1
ATOM 4052 O O . HIS B 2 233 ? 35.698 -65.427 -28.162 1.000 26.729 306 HIS B O 1
ATOM 4059 N N . PHE B 2 234 ? 35.890 -67.341 -27.015 1.000 23.925 307 PHE B N 1
ATOM 4060 C CA . PHE B 2 234 ? 37.349 -67.260 -26.772 1.000 23.618 307 PHE B CA 1
ATOM 4061 C C . PHE B 2 234 ? 38.110 -68.272 -27.639 1.000 23.725 307 PHE B C 1
ATOM 4062 O O . PHE B 2 234 ? 39.334 -68.397 -27.454 1.000 22.846 307 PHE B O 1
ATOM 4070 N N . SER B 2 235 ? 37.438 -68.990 -28.536 1.000 21.699 308 SER B N 1
ATOM 4071 C CA . SER B 2 235 ? 38.081 -70.100 -29.275 1.000 24.132 308 SER B CA 1
ATOM 4072 C C . SER B 2 235 ? 37.434 -70.250 -30.657 1.000 23.200 308 SER B C 1
ATOM 4073 O O . SER B 2 235 ? 37.604 -69.325 -31.479 1.000 24.524 308 SER B O 1
ATOM 4076 N N . SER B 2 236 ? 36.768 -71.373 -30.923 1.000 23.256 309 SER B N 1
ATOM 4077 C CA . SER B 2 236 ? 36.249 -71.740 -32.266 1.000 24.623 309 SER B CA 1
ATOM 4078 C C . SER B 2 236 ? 35.053 -72.677 -32.113 1.000 25.870 309 SER B C 1
ATOM 4079 O O . SER B 2 236 ? 34.844 -73.217 -30.986 1.000 24.362 309 SER B O 1
ATOM 4082 N N . SER B 2 237 ? 34.320 -72.877 -33.202 1.000 24.196 310 SER B N 1
ATOM 4083 C CA . SER B 2 237 ? 33.273 -73.919 -33.314 1.000 26.389 310 SER B CA 1
ATOM 4084 C C . SER B 2 237 ? 33.913 -75.269 -33.088 1.000 26.900 310 SER B C 1
ATOM 4085 O O . SER B 2 237 ? 33.343 -76.078 -32.350 1.000 30.630 310 SER B O 1
ATOM 4088 N N . GLU B 2 238 ? 35.031 -75.507 -33.748 1.000 25.313 311 GLU B N 1
ATOM 4089 C CA . GLU B 2 238 ? 35.741 -76.809 -33.677 1.000 28.320 311 GLU B CA 1
ATOM 4090 C C . GLU B 2 238 ? 36.061 -77.135 -32.206 1.000 30.048 311 GLU B C 1
ATOM 4091 O O . GLU B 2 238 ? 35.737 -78.265 -31.764 1.000 25.601 311 GLU B O 1
ATOM 4097 N N . LEU B 2 239 ? 36.625 -76.201 -31.427 1.000 26.959 312 LEU B N 1
ATOM 4098 C CA . LEU B 2 239 ? 36.966 -76.528 -30.015 1.000 28.295 312 LEU B CA 1
ATOM 4099 C C . LEU B 2 239 ? 35.677 -76.684 -29.187 1.000 24.683 312 LEU B C 1
ATOM 4100 O O . LEU B 2 239 ? 35.582 -77.637 -28.431 1.000 21.248 312 LEU B O 1
ATOM 4105 N N . MET B 2 240 ? 34.707 -75.790 -29.346 1.000 25.422 313 MET B N 1
ATOM 4106 C CA . MET B 2 240 ? 33.412 -75.860 -28.623 1.000 27.914 313 MET B CA 1
ATOM 4107 C C . MET B 2 240 ? 32.808 -77.267 -28.822 1.000 31.483 313 MET B C 1
ATOM 4108 O O . MET B 2 240 ? 32.498 -77.956 -27.792 1.000 30.242 313 MET B O 1
ATOM 4113 N N . GLN B 2 241 ? 32.736 -77.741 -30.069 1.000 31.353 314 GLN B N 1
ATOM 4114 C CA . GLN B 2 241 ? 32.119 -79.051 -30.392 1.000 34.369 314 GLN B CA 1
ATOM 4115 C C . GLN B 2 241 ? 32.927 -80.177 -29.747 1.000 32.330 314 GLN B C 1
ATOM 4116 O O . GLN B 2 241 ? 32.310 -81.029 -29.088 1.000 30.184 314 GLN B O 1
ATOM 4122 N N . LYS B 2 242 ? 34.253 -80.151 -29.870 1.000 31.483 315 LYS B N 1
ATOM 4123 C CA . LYS B 2 242 ? 35.154 -81.189 -29.308 1.000 32.933 315 LYS B CA 1
ATOM 4124 C C . LYS B 2 242 ? 34.947 -81.343 -27.789 1.000 29.703 315 LYS B C 1
ATOM 4125 O O . LYS B 2 242 ? 34.961 -82.508 -27.309 1.000 26.949 315 LYS B O 1
ATOM 4131 N N . VAL B 2 243 ? 34.849 -80.240 -27.038 1.000 26.890 316 VAL B N 1
ATOM 4132 C CA . VAL B 2 243 ? 34.901 -80.300 -25.539 1.000 28.459 316 VAL B CA 1
ATOM 4133 C C . VAL B 2 243 ? 33.499 -80.465 -24.943 1.000 25.253 316 VAL B C 1
ATOM 4134 O O . VAL B 2 243 ? 33.446 -80.932 -23.819 1.000 25.115 316 VAL B O 1
ATOM 4138 N N . SER B 2 244 ? 32.448 -80.020 -25.644 1.000 26.240 317 SER B N 1
ATOM 4139 C CA . SER B 2 244 ? 31.050 -79.953 -25.158 1.000 26.898 317 SER B CA 1
ATOM 4140 C C . SER B 2 244 ? 30.159 -81.020 -25.798 1.000 31.884 317 SER B C 1
ATOM 4141 O O . SER B 2 244 ? 29.111 -81.327 -25.194 1.000 30.045 317 SER B O 1
ATOM 4144 N N . GLY B 2 245 ? 30.508 -81.509 -26.991 1.000 28.308 318 GLY B N 1
ATOM 4145 C CA . GLY B 2 245 ? 29.632 -82.380 -27.790 1.000 28.581 318 GLY B CA 1
ATOM 4146 C C . GLY B 2 245 ? 28.428 -81.641 -28.361 1.000 29.624 318 GLY B C 1
ATOM 4147 O O . GLY B 2 245 ? 27.651 -82.274 -29.048 1.000 33.370 318 GLY B O 1
ATOM 4148 N N . TYR B 2 246 ? 28.265 -80.341 -28.116 1.000 28.890 319 TYR B N 1
ATOM 4149 C CA . TYR B 2 246 ? 27.112 -79.598 -28.663 1.000 29.118 319 TYR B CA 1
ATOM 4150 C C . TYR B 2 246 ? 27.308 -79.372 -30.170 1.000 35.009 319 TYR B C 1
ATOM 4151 O O . TYR B 2 246 ? 28.457 -79.297 -30.647 1.000 33.208 319 TYR B O 1
ATOM 4160 N N . GLN B 2 247 ? 26.198 -79.258 -30.891 1.000 33.647 320 GLN B N 1
ATOM 4161 C CA . GLN B 2 247 ? 26.148 -78.728 -32.271 1.000 38.896 320 GLN B CA 1
ATOM 4162 C C . GLN B 2 247 ? 25.813 -77.241 -32.172 1.000 36.504 320 GLN B C 1
ATOM 4163 O O . GLN B 2 247 ? 25.223 -76.843 -31.167 1.000 34.473 320 GLN B O 1
ATOM 4169 N N . TRP B 2 248 ? 26.194 -76.475 -33.191 1.000 33.028 321 TRP B N 1
ATOM 4170 C CA . TRP B 2 248 ? 25.933 -75.030 -33.330 1.000 34.991 321 TRP B CA 1
ATOM 4171 C C . TRP B 2 248 ? 24.478 -74.702 -32.976 1.000 35.510 321 TRP B C 1
ATOM 4172 O O . TRP B 2 248 ? 24.254 -73.706 -32.249 1.000 37.064 321 TRP B O 1
ATOM 4183 N N . CYS B 2 249 ? 23.524 -75.464 -33.518 1.000 36.915 322 CYS B N 1
ATOM 4184 C CA . CYS B 2 249 ? 22.068 -75.220 -33.330 1.000 36.033 322 CYS B CA 1
ATOM 4185 C C . CYS B 2 249 ? 21.747 -75.196 -31.814 1.000 35.853 322 CYS B C 1
ATOM 4186 O O . CYS B 2 249 ? 20.910 -74.360 -31.388 1.000 34.393 322 CYS B O 1
ATOM 4189 N N . ASP B 2 250 ? 22.437 -75.999 -30.998 1.000 34.271 323 ASP B N 1
ATOM 4190 C CA . ASP B 2 250 ? 22.244 -76.022 -29.515 1.000 36.999 323 ASP B CA 1
ATOM 4191 C C . ASP B 2 250 ? 22.652 -74.682 -28.874 1.000 36.365 323 ASP B C 1
ATOM 4192 O O . ASP B 2 250 ? 21.921 -74.220 -27.970 1.000 35.922 323 ASP B O 1
ATOM 4197 N N . ILE B 2 251 ? 23.737 -74.037 -29.319 1.000 31.151 324 ILE B N 1
ATOM 4198 C CA . ILE B 2 251 ? 24.333 -72.896 -28.554 1.000 29.597 324 ILE B CA 1
ATOM 4199 C C . ILE B 2 251 ? 24.073 -71.566 -29.238 1.000 28.854 324 ILE B C 1
ATOM 4200 O O . ILE B 2 251 ? 24.359 -70.503 -28.637 1.000 30.516 324 ILE B O 1
ATOM 4205 N N . GLU B 2 252 ? 23.532 -71.610 -30.442 1.000 30.370 325 GLU B N 1
ATOM 4206 C CA . GLU B 2 252 ? 23.449 -70.440 -31.351 1.000 32.972 325 GLU B CA 1
ATOM 4207 C C . GLU B 2 252 ? 22.782 -69.287 -30.607 1.000 29.143 325 GLU B C 1
ATOM 4208 O O . GLU B 2 252 ? 23.341 -68.153 -30.618 1.000 27.785 325 GLU B O 1
ATOM 4214 N N . ASN B 2 253 ? 21.630 -69.525 -29.977 1.000 29.590 326 ASN B N 1
ATOM 4215 C CA . ASN B 2 253 ? 20.858 -68.417 -29.339 1.000 32.349 326 ASN B CA 1
ATOM 4216 C C . ASN B 2 253 ? 21.670 -67.850 -28.167 1.000 27.636 326 ASN B C 1
ATOM 4217 O O . ASN B 2 253 ? 21.747 -66.625 -28.006 1.000 28.117 326 ASN B O 1
ATOM 4222 N N . CYS B 2 254 ? 22.287 -68.724 -27.386 1.000 25.793 327 CYS B N 1
ATOM 4223 C CA . CYS B 2 254 ? 23.142 -68.302 -26.258 1.000 27.551 327 CYS B CA 1
ATOM 4224 C C . CYS B 2 254 ? 24.336 -67.476 -26.791 1.000 24.500 327 CYS B C 1
ATOM 4225 O O . CYS B 2 254 ? 24.574 -66.350 -26.307 1.000 22.988 327 CYS B O 1
ATOM 4228 N N . VAL B 2 255 ? 25.036 -67.989 -27.795 1.000 25.303 328 VAL B N 1
ATOM 4229 C CA . VAL B 2 255 ? 26.175 -67.279 -28.447 1.000 25.214 328 VAL B CA 1
ATOM 4230 C C . VAL B 2 255 ? 25.751 -65.877 -28.889 1.000 26.798 328 VAL B C 1
ATOM 4231 O O . VAL B 2 255 ? 26.505 -64.908 -28.615 1.000 27.408 328 VAL B O 1
ATOM 4235 N N . LYS B 2 256 ? 24.590 -65.735 -29.512 1.000 28.819 329 LYS B N 1
ATOM 4236 C CA . LYS B 2 256 ? 24.151 -64.414 -30.037 1.000 32.032 329 LYS B CA 1
ATOM 4237 C C . LYS B 2 256 ? 23.814 -63.494 -28.867 1.000 29.492 329 LYS B C 1
ATOM 4238 O O . LYS B 2 256 ? 24.224 -62.304 -28.902 1.000 24.405 329 LYS B O 1
ATOM 4244 N N . TRP B 2 257 ? 23.096 -64.014 -27.870 1.000 27.659 330 TRP B N 1
ATOM 4245 C CA . TRP B 2 257 ? 22.796 -63.241 -26.633 1.000 28.266 330 TRP B CA 1
ATOM 4246 C C . TRP B 2 257 ? 24.122 -62.796 -25.975 1.000 25.690 330 TRP B C 1
ATOM 4247 O O . TRP B 2 257 ? 24.215 -61.657 -25.496 1.000 26.644 330 TRP B O 1
ATOM 4258 N N . MET B 2 258 ? 25.160 -63.616 -26.025 1.000 23.435 331 MET B N 1
ATOM 4259 C CA . MET B 2 258 ? 26.427 -63.313 -25.293 1.000 25.786 331 MET B CA 1
ATOM 4260 C C . MET B 2 258 ? 27.320 -62.304 -26.042 1.000 27.205 331 MET B C 1
ATOM 4261 O O . MET B 2 258 ? 28.271 -61.755 -25.416 1.000 28.872 331 MET B O 1
ATOM 4266 N N . VAL B 2 259 ? 27.022 -62.009 -27.313 1.000 28.721 332 VAL B N 1
ATOM 4267 C CA . VAL B 2 259 ? 27.898 -61.181 -28.184 1.000 28.871 332 VAL B CA 1
ATOM 4268 C C . VAL B 2 259 ? 28.294 -59.884 -27.486 1.000 27.967 332 VAL B C 1
ATOM 4269 O O . VAL B 2 259 ? 29.487 -59.575 -27.391 1.000 28.463 332 VAL B O 1
ATOM 4273 N N . PRO B 2 260 ? 27.346 -59.039 -27.030 1.000 26.907 333 PRO B N 1
ATOM 4274 C CA . PRO B 2 260 ? 27.726 -57.758 -26.442 1.000 26.687 333 PRO B CA 1
ATOM 4275 C C . PRO B 2 260 ? 28.593 -57.904 -25.179 1.000 26.461 333 PRO B C 1
ATOM 4276 O O . PRO B 2 260 ? 29.408 -57.029 -24.932 1.000 30.215 333 PRO B O 1
ATOM 4280 N N . PHE B 2 261 ? 28.410 -58.987 -24.416 1.000 28.283 334 PHE B N 1
ATOM 4281 C CA . PHE B 2 261 ? 29.185 -59.293 -23.183 1.000 25.586 334 PHE B CA 1
ATOM 4282 C C . PHE B 2 261 ? 30.635 -59.606 -23.568 1.000 24.895 334 PHE B C 1
ATOM 4283 O O . PHE B 2 261 ? 31.540 -59.033 -22.965 1.000 23.414 334 PHE B O 1
ATOM 4291 N N . ALA B 2 262 ? 30.838 -60.483 -24.552 1.000 23.432 335 ALA B N 1
ATOM 4292 C CA . ALA B 2 262 ? 32.168 -60.821 -25.098 1.000 25.829 335 ALA B CA 1
ATOM 4293 C C . ALA B 2 262 ? 32.858 -59.546 -25.608 1.000 27.498 335 ALA B C 1
ATOM 4294 O O . ALA B 2 262 ? 34.065 -59.330 -25.265 1.000 28.096 335 ALA B O 1
ATOM 4296 N N . MET B 2 263 ? 32.118 -58.693 -26.327 1.000 30.190 336 MET B N 1
ATOM 4297 C CA . MET B 2 263 ? 32.666 -57.448 -26.938 1.000 32.775 336 MET B CA 1
ATOM 4298 C C . MET B 2 263 ? 33.189 -56.536 -25.834 1.000 33.375 336 MET B C 1
ATOM 4299 O O . MET B 2 263 ? 34.331 -56.063 -25.918 1.000 31.057 336 MET B O 1
ATOM 4304 N N . VAL B 2 264 ? 32.379 -56.325 -24.806 1.000 31.748 337 VAL B N 1
ATOM 4305 C CA . VAL B 2 264 ? 32.753 -55.413 -23.703 1.000 30.762 337 VAL B CA 1
ATOM 4306 C C . VAL B 2 264 ? 33.998 -55.989 -23.015 1.000 29.637 337 VAL B C 1
ATOM 4307 O O . VAL B 2 264 ? 34.886 -55.193 -22.692 1.000 30.627 337 VAL B O 1
ATOM 4311 N N . ILE B 2 265 ? 34.091 -57.314 -22.824 1.000 27.752 338 ILE B N 1
ATOM 4312 C CA . ILE B 2 265 ? 35.290 -57.964 -22.211 1.000 31.285 338 ILE B CA 1
ATOM 4313 C C . ILE B 2 265 ? 36.498 -57.756 -23.143 1.000 32.096 338 ILE B C 1
ATOM 4314 O O . ILE B 2 265 ? 37.591 -57.489 -22.618 1.000 30.675 338 ILE B O 1
ATOM 4319 N N . ARG B 2 266 ? 36.339 -57.930 -24.462 1.000 30.902 339 ARG B N 1
ATOM 4320 C CA . ARG B 2 266 ? 37.487 -57.793 -25.399 1.000 34.021 339 ARG B CA 1
ATOM 4321 C C . ARG B 2 266 ? 37.947 -56.336 -25.415 1.000 34.429 339 ARG B C 1
ATOM 4322 O O . ARG B 2 266 ? 39.154 -56.121 -25.503 1.000 38.944 339 ARG B O 1
ATOM 4330 N N . GLU B 2 267 ? 37.029 -55.387 -25.298 1.000 32.288 340 GLU B N 1
ATOM 4331 C CA . GLU B 2 267 ? 37.338 -53.936 -25.390 1.000 37.248 340 GLU B CA 1
ATOM 4332 C C . GLU B 2 267 ? 38.002 -53.433 -24.109 1.000 37.313 340 GLU B C 1
ATOM 4333 O O . GLU B 2 267 ? 38.886 -52.619 -24.220 1.000 36.354 340 GLU B O 1
ATOM 4339 N N . THR B 2 268 ? 37.594 -53.921 -22.944 1.000 38.834 341 THR B N 1
ATOM 4340 C CA . THR B 2 268 ? 38.148 -53.511 -21.632 1.000 39.787 341 THR B CA 1
ATOM 4341 C C . THR B 2 268 ? 39.468 -54.250 -21.409 1.000 39.324 341 THR B C 1
ATOM 4342 O O . THR B 2 268 ? 40.355 -53.717 -20.723 1.000 39.807 341 THR B O 1
ATOM 4346 N N . GLY B 2 269 ? 39.580 -55.453 -21.961 1.000 34.614 342 GLY B N 1
ATOM 4347 C CA . GLY B 2 269 ? 40.761 -56.298 -21.755 1.000 34.426 342 GLY B CA 1
ATOM 4348 C C . GLY B 2 269 ? 40.539 -57.265 -20.612 1.000 34.674 342 GLY B C 1
ATOM 4349 O O . GLY B 2 269 ? 39.723 -56.957 -19.681 1.000 34.105 342 GLY B O 1
ATOM 4350 N N . SER B 2 270 ? 41.192 -58.419 -20.710 1.000 33.062 343 SER B N 1
ATOM 4351 C CA . SER B 2 270 ? 41.059 -59.540 -19.753 1.000 33.282 343 SER B CA 1
ATOM 4352 C C . SER B 2 270 ? 41.998 -59.273 -18.566 1.000 34.391 343 SER B C 1
ATOM 4353 O O . SER B 2 270 ? 43.148 -58.799 -18.768 1.000 33.968 343 SER B O 1
ATOM 4356 N N . SER B 2 271 ? 41.574 -59.657 -17.368 1.000 34.211 344 SER B N 1
ATOM 4357 C CA . SER B 2 271 ? 42.389 -59.583 -16.132 1.000 31.242 344 SER B CA 1
ATOM 4358 C C . SER B 2 271 ? 43.486 -60.656 -16.147 1.000 31.675 344 SER B C 1
ATOM 4359 O O . SER B 2 271 ? 43.239 -61.778 -16.610 1.000 32.429 344 SER B O 1
ATOM 4362 N N . LYS B 2 272 ? 44.631 -60.329 -15.568 1.000 33.052 345 LYS B N 1
ATOM 4363 C CA . LYS B 2 272 ? 45.751 -61.253 -15.283 1.000 39.266 345 LYS B CA 1
ATOM 4364 C C . LYS B 2 272 ? 45.396 -62.123 -14.071 1.000 33.323 345 LYS B C 1
ATOM 4365 O O . LYS B 2 272 ? 44.610 -61.690 -13.230 1.000 30.706 345 LYS B O 1
ATOM 4371 N N . LEU B 2 273 ? 46.021 -63.286 -14.003 1.000 31.139 346 LEU B N 1
ATOM 4372 C CA . LEU B 2 273 ? 45.970 -64.215 -12.855 1.000 36.576 346 LEU B CA 1
ATOM 4373 C C . LEU B 2 273 ? 46.481 -63.505 -11.592 1.000 37.589 346 LEU B C 1
ATOM 4374 O O . LEU B 2 273 ? 47.492 -62.799 -11.676 1.000 36.883 346 LEU B O 1
ATOM 4379 N N . LYS B 2 274 ? 45.751 -63.603 -10.479 1.000 37.189 347 LYS B N 1
ATOM 4380 C CA . LYS B 2 274 ? 46.164 -62.955 -9.208 1.000 33.072 347 LYS B CA 1
ATOM 4381 C C . LYS B 2 274 ? 46.915 -63.970 -8.360 1.000 32.685 347 LYS B C 1
ATOM 4382 O O . LYS B 2 274 ? 46.773 -65.167 -8.586 1.000 32.921 347 LYS B O 1
ATOM 4388 N N . HIS B 2 275 ? 47.737 -63.455 -7.460 1.000 36.994 348 HIS B N 1
ATOM 4389 C CA . HIS B 2 275 ? 48.353 -64.194 -6.340 1.000 37.321 348 HIS B CA 1
ATOM 4390 C C . HIS B 2 275 ? 47.456 -63.970 -5.124 1.000 32.313 348 HIS B C 1
ATOM 4391 O O . HIS B 2 275 ? 46.968 -62.845 -4.936 1.000 29.403 348 HIS B O 1
ATOM 4398 N N . PHE B 2 276 ? 47.230 -65.013 -4.340 1.000 32.119 349 PHE B N 1
ATOM 4399 C CA . PHE B 2 276 ? 46.394 -64.940 -3.115 1.000 31.024 349 PHE B CA 1
ATOM 4400 C C . PHE B 2 276 ? 47.229 -65.487 -1.963 1.000 27.309 349 PHE B C 1
ATOM 4401 O O . PHE B 2 276 ? 47.869 -66.508 -2.122 1.000 26.378 349 PHE B O 1
ATOM 4409 N N . ARG B 2 277 ? 47.168 -64.836 -0.811 1.000 30.756 350 ARG B N 1
ATOM 4410 C CA A ARG B 2 277 ? 47.967 -65.171 0.398 0.500 29.987 350 ARG B CA 1
ATOM 4411 C CA B ARG B 2 277 ? 48.071 -65.239 0.290 0.500 28.971 350 ARG B CA 1
ATOM 4412 C C . ARG B 2 277 ? 47.592 -66.605 0.797 1.000 29.576 350 ARG B C 1
ATOM 4413 O O . ARG B 2 277 ? 46.394 -66.842 0.896 1.000 29.188 350 ARG B O 1
ATOM 4428 N N . GLY B 2 278 ? 48.547 -67.525 0.939 1.000 28.252 351 GLY B N 1
ATOM 4429 C CA . GLY B 2 278 ? 48.313 -68.907 1.394 1.000 30.576 351 GLY B CA 1
ATOM 4430 C C . GLY B 2 278 ? 47.729 -69.822 0.321 1.000 32.842 351 GLY B C 1
ATOM 4431 O O . GLY B 2 278 ? 47.390 -70.947 0.669 1.000 34.836 351 GLY B O 1
ATOM 4432 N N . VAL B 2 279 ? 47.610 -69.387 -0.938 1.000 32.481 352 VAL B N 1
ATOM 4433 C CA . VAL B 2 279 ? 47.098 -70.261 -2.034 1.000 31.561 352 VAL B CA 1
ATOM 4434 C C . VAL B 2 279 ? 48.281 -70.611 -2.947 1.000 31.839 352 VAL B C 1
ATOM 4435 O O . VAL B 2 279 ? 48.925 -69.694 -3.462 1.000 28.521 352 VAL B O 1
ATOM 4439 N N . ALA B 2 280 ? 48.550 -71.897 -3.141 1.000 37.563 353 ALA B N 1
ATOM 4440 C CA . ALA B 2 280 ? 49.582 -72.379 -4.090 1.000 43.726 353 ALA B CA 1
ATOM 4441 C C . ALA B 2 280 ? 49.341 -71.681 -5.435 1.000 44.470 353 ALA B C 1
ATOM 4442 O O . ALA B 2 280 ? 48.183 -71.693 -5.865 1.000 34.951 353 ALA B O 1
ATOM 4444 N N . ASP B 2 281 ? 50.354 -71.029 -6.012 1.000 51.477 354 ASP B N 1
ATOM 4445 C CA . ASP B 2 281 ? 50.217 -70.132 -7.196 1.000 58.866 354 ASP B CA 1
ATOM 4446 C C . ASP B 2 281 ? 49.658 -70.944 -8.380 1.000 61.417 354 ASP B C 1
ATOM 4447 O O . ASP B 2 281 ? 49.111 -70.330 -9.340 1.000 55.688 354 ASP B O 1
ATOM 4452 N N . GLU B 2 282 ? 49.749 -72.271 -8.300 1.000 59.910 355 GLU B N 1
ATOM 4453 C CA . GLU B 2 282 ? 49.262 -73.197 -9.350 1.000 64.268 355 GLU B CA 1
ATOM 4454 C C . GLU B 2 282 ? 47.762 -73.474 -9.171 1.000 58.003 355 GLU B C 1
ATOM 4455 O O . GLU B 2 282 ? 47.169 -74.079 -10.101 1.000 60.122 355 GLU B O 1
ATOM 4461 N N . ASP B 2 283 ? 47.163 -73.065 -8.044 1.000 48.291 356 ASP B N 1
ATOM 4462 C CA . ASP B 2 283 ? 45.717 -73.271 -7.725 1.000 40.070 356 ASP B CA 1
ATOM 4463 C C . ASP B 2 283 ? 44.984 -71.924 -7.740 1.000 31.813 356 ASP B C 1
ATOM 4464 O O . ASP B 2 283 ? 43.754 -71.876 -7.479 1.000 30.616 356 ASP B O 1
ATOM 4469 N N . ALA B 2 284 ? 45.699 -70.852 -8.049 1.000 29.187 357 ALA B N 1
ATOM 4470 C CA . ALA B 2 284 ? 45.200 -69.473 -7.907 1.000 26.283 357 ALA B CA 1
ATOM 4471 C C . ALA B 2 284 ? 44.002 -69.228 -8.840 1.000 25.071 357 ALA B C 1
ATOM 4472 O O . ALA B 2 284 ? 43.174 -68.353 -8.512 1.000 21.572 357 ALA B O 1
ATOM 4474 N N . HIS B 2 285 ? 43.926 -69.953 -9.962 1.000 22.413 358 HIS B N 1
ATOM 4475 C CA . HIS B 2 285 ? 42.890 -69.767 -11.005 1.000 25.600 358 HIS B CA 1
ATOM 4476 C C . HIS B 2 285 ? 41.513 -70.220 -10.489 1.000 23.868 358 HIS B C 1
ATOM 4477 O O . HIS B 2 285 ? 40.480 -69.776 -11.077 1.000 24.073 358 HIS B O 1
ATOM 4484 N N . ASN B 2 286 ? 41.484 -71.000 -9.408 1.000 21.606 359 ASN B N 1
ATOM 4485 C CA . ASN B 2 286 ? 40.238 -71.533 -8.792 1.000 23.242 359 ASN B CA 1
ATOM 4486 C C . ASN B 2 286 ? 39.621 -70.535 -7.819 1.000 22.724 359 ASN B C 1
ATOM 4487 O O . ASN B 2 286 ? 38.485 -70.800 -7.362 1.000 21.895 359 ASN B O 1
ATOM 4492 N N . ILE B 2 287 ? 40.328 -69.447 -7.497 1.000 22.382 360 ILE B N 1
ATOM 4493 C CA . ILE B 2 287 ? 39.852 -68.447 -6.494 1.000 21.453 360 ILE B CA 1
ATOM 4494 C C . ILE B 2 287 ? 38.971 -67.431 -7.203 1.000 22.490 360 ILE B C 1
ATOM 4495 O O . ILE B 2 287 ? 39.359 -66.916 -8.276 1.000 24.220 360 ILE B O 1
ATOM 4500 N N . GLN B 2 288 ? 37.839 -67.112 -6.598 1.000 21.579 361 GLN B N 1
ATOM 4501 C CA . GLN B 2 288 ? 36.902 -66.128 -7.156 1.000 21.298 361 GLN B CA 1
ATOM 4502 C C . GLN B 2 288 ? 37.504 -64.719 -7.101 1.000 23.993 361 GLN B C 1
ATOM 4503 O O . GLN B 2 288 ? 37.969 -64.283 -6.025 1.000 22.762 361 GLN B O 1
ATOM 4509 N N . THR B 2 289 ? 37.416 -63.993 -8.210 1.000 24.131 362 THR B N 1
ATOM 4510 C CA . THR B 2 289 ? 37.896 -62.599 -8.325 1.000 25.148 362 THR B CA 1
ATOM 4511 C C . THR B 2 289 ? 36.711 -61.649 -8.483 1.000 27.489 362 THR B C 1
ATOM 4512 O O . THR B 2 289 ? 35.563 -62.104 -8.686 1.000 26.320 362 THR B O 1
ATOM 4516 N N . HIS B 2 290 ? 36.999 -60.359 -8.373 1.000 27.453 363 HIS B N 1
ATOM 4517 C CA . HIS B 2 290 ? 36.019 -59.254 -8.472 1.000 29.174 363 HIS B CA 1
ATOM 4518 C C . HIS B 2 290 ? 36.658 -58.049 -9.187 1.000 29.182 363 HIS B C 1
ATOM 4519 O O . HIS B 2 290 ? 37.802 -57.703 -8.882 1.000 29.802 363 HIS B O 1
ATOM 4526 N N . ARG B 2 291 ? 35.973 -57.474 -10.164 1.000 31.839 364 ARG B N 1
ATOM 4527 C CA . ARG B 2 291 ? 36.389 -56.210 -10.847 1.000 39.244 364 ARG B CA 1
ATOM 4528 C C . ARG B 2 291 ? 35.110 -55.376 -10.916 1.000 39.900 364 ARG B C 1
ATOM 4529 O O . ARG B 2 291 ? 34.080 -55.942 -10.543 1.000 37.634 364 ARG B O 1
ATOM 4537 N N . ASP B 2 292 ? 35.149 -54.128 -11.399 1.000 54.361 365 ASP B N 1
ATOM 4538 C CA . ASP B 2 292 ? 33.925 -53.295 -11.574 1.000 56.583 365 ASP B CA 1
ATOM 4539 C C . ASP B 2 292 ? 33.164 -53.821 -12.791 1.000 51.173 365 ASP B C 1
ATOM 4540 O O . ASP B 2 292 ? 33.374 -53.342 -13.909 1.000 57.037 365 ASP B O 1
ATOM 4545 N N . SER B 2 293 ? 32.307 -54.801 -12.563 1.000 50.432 366 SER B N 1
ATOM 4546 C CA . SER B 2 293 ? 31.585 -55.502 -13.646 1.000 46.597 366 SER B CA 1
ATOM 4547 C C . SER B 2 293 ? 30.233 -54.831 -13.869 1.000 39.333 366 SER B C 1
ATOM 4548 O O . SER B 2 293 ? 29.704 -54.982 -14.963 1.000 44.419 366 SER B O 1
ATOM 4551 N N . LEU B 2 294 ? 29.729 -54.065 -12.899 1.000 37.613 367 LEU B N 1
ATOM 4552 C CA . LEU B 2 294 ? 28.423 -53.383 -13.054 1.000 39.538 367 LEU B CA 1
ATOM 4553 C C . LEU B 2 294 ? 28.544 -52.366 -14.194 1.000 40.316 367 LEU B C 1
ATOM 4554 O O . LEU B 2 294 ? 27.635 -52.333 -15.023 1.000 40.011 367 LEU B O 1
ATOM 4559 N N . ASP B 2 295 ? 29.675 -51.672 -14.304 1.000 46.124 368 ASP B N 1
ATOM 4560 C CA A ASP B 2 295 ? 30.032 -50.754 -15.422 0.500 46.261 368 ASP B CA 1
ATOM 4561 C CA B ASP B 2 295 ? 29.884 -50.720 -15.428 0.500 45.509 368 ASP B CA 1
ATOM 4562 C C . ASP B 2 295 ? 29.935 -51.518 -16.747 1.000 41.640 368 ASP B C 1
ATOM 4563 O O . ASP B 2 295 ? 29.167 -51.132 -17.657 1.000 39.894 368 ASP B O 1
ATOM 4572 N N . LEU B 2 296 ? 30.702 -52.606 -16.823 1.000 40.373 369 LEU B N 1
ATOM 4573 C CA . LEU B 2 296 ? 30.732 -53.519 -18.001 1.000 43.020 369 LEU B CA 1
ATOM 4574 C C . LEU B 2 296 ? 29.315 -54.010 -18.310 1.000 39.783 369 LEU B C 1
ATOM 4575 O O . LEU B 2 296 ? 28.945 -54.076 -19.505 1.000 38.311 369 LEU B O 1
ATOM 4580 N N . LEU B 2 297 ? 28.569 -54.407 -17.275 1.000 37.346 370 LEU B N 1
ATOM 4581 C CA . LEU B 2 297 ? 27.190 -54.934 -17.442 1.000 39.706 370 LEU B CA 1
ATOM 4582 C C . LEU B 2 297 ? 26.325 -53.872 -18.127 1.000 39.552 370 LEU B C 1
ATOM 4583 O O . LEU B 2 297 ? 25.676 -54.235 -19.132 1.000 41.367 370 LEU B O 1
ATOM 4588 N N . ASP B 2 298 ? 26.366 -52.622 -17.653 1.000 38.807 371 ASP B N 1
ATOM 4589 C CA . ASP B 2 298 ? 25.607 -51.487 -18.251 1.000 45.198 371 ASP B CA 1
ATOM 4590 C C . ASP B 2 298 ? 25.922 -51.406 -19.751 1.000 45.666 371 ASP B C 1
ATOM 4591 O O . ASP B 2 298 ? 24.975 -51.554 -20.549 1.000 51.354 371 ASP B O 1
ATOM 4596 N N . LYS B 2 299 ? 27.201 -51.243 -20.115 1.000 49.687 372 LYS B N 1
ATOM 4597 C CA . LYS B 2 299 ? 27.686 -51.226 -21.527 1.000 51.999 372 LYS B CA 1
ATOM 4598 C C . LYS B 2 299 ? 27.123 -52.423 -22.311 1.000 52.330 372 LYS B C 1
ATOM 4599 O O . LYS B 2 299 ? 26.581 -52.222 -23.399 1.000 55.150 372 LYS B O 1
ATOM 4605 N N . ALA B 2 300 ? 27.236 -53.636 -21.781 1.000 45.962 373 ALA B N 1
ATOM 4606 C CA . ALA B 2 300 ? 26.833 -54.872 -22.495 1.000 47.591 373 ALA B CA 1
ATOM 4607 C C . ALA B 2 300 ? 25.313 -54.897 -22.758 1.000 52.997 373 ALA B C 1
ATOM 4608 O O . ALA B 2 300 ? 24.911 -55.345 -23.847 1.000 52.558 373 ALA B O 1
ATOM 4610 N N . ARG B 2 301 ? 24.484 -54.493 -21.793 1.000 61.290 374 ARG B N 1
ATOM 4611 C CA . ARG B 2 301 ? 22.999 -54.555 -21.926 1.000 67.235 374 ARG B CA 1
ATOM 4612 C C . ARG B 2 301 ? 22.545 -53.365 -22.790 1.000 71.744 374 ARG B C 1
ATOM 4613 O O . ARG B 2 301 ? 21.504 -53.495 -23.472 1.000 70.047 374 ARG B O 1
ATOM 4621 N N . ALA B 2 302 ? 23.317 -52.270 -22.797 1.000 70.355 375 ALA B N 1
ATOM 4622 C CA . ALA B 2 302 ? 23.095 -51.076 -23.651 1.000 75.869 375 ALA B CA 1
ATOM 4623 C C . ALA B 2 302 ? 22.914 -51.494 -25.119 1.000 85.793 375 ALA B C 1
ATOM 4624 O O . ALA B 2 302 ? 21.970 -51.000 -25.771 1.000 89.302 375 ALA B O 1
ATOM 4626 N N . LYS B 2 303 ? 23.784 -52.371 -25.626 1.000 93.374 376 LYS B N 1
ATOM 4627 C CA . LYS B 2 303 ? 23.777 -52.822 -27.046 1.000 93.583 376 LYS B CA 1
ATOM 4628 C C . LYS B 2 303 ? 22.625 -53.812 -27.252 1.000 90.839 376 LYS B C 1
ATOM 4629 O O . LYS B 2 303 ? 22.851 -55.006 -27.400 1.000 88.406 376 LYS B O 1
#

InterPro domains:
  IPR000719 Protein kinase domain [PF00069] (4-286)
  IPR000719 Protein kinase domain [PS50011] (4-286)
  IPR000719 Protein kinase domain [SM00220] (4-286)
  IPR008271 Serine/threonine-protein kinase, active site [PS00108] (123-135)
  IPR011009 Protein kinase-like domain superfamily [SSF56112] (1-288)
  IPR017441 Protein kinase, ATP binding site [PS00107] (10-33)
  IPR050108 Cyclin-dependent kinase [PTHR24056] (2-287)

Sequence (561 aa):
MFQKVEKIGEGTYGVVYKAKNRETGQLVALKKIRLDLEMEGVPSTAIREISLLKELKHPNIVRLLDVVHNERKLYLVFEFLSQDLKKYMDSTPGSELPLHLIKSYLFQLLQGVSFCHSHRVIHRDLKPQNLLINELGAIKLADFGLARAFGVPLRRTYHEVVTLWYRAPEILLGSKFYTTAVDIWSIGCIFAEMVTRKALFPGDSEIDQLFRIFRMLGTPSEDTWPGVTQLPDYKGSFPKWTRKGLEEIVPNLEPEEGRDLLMQLLQYDPSQRITAKTALAHPYFSSRGSPLPVLSWANREEVWKIMLNNKEKTYLRRDQQHFLEQHPLLQPKMRAILLDWLMEVCEVYKLHRETFYLAQDFFDRYMATQENVVKTLLQLIGISSLFIAAKLEEIYPPKLHQFAYVTDGACSGDEILTMELMIMKALKWRLSPLTIVSWLNVYMQVAYLNDLHEVLLPQYPQQIFIQIAELLDLCVLDVDCLEFPYGILLAASALYHFSSSELMQKVSGYQWCDIENCVKWMVPFAMVIRETGSSKLKHFRRGVADEDAHNIQTHRDSLDDLLDKARAK

Organism: Homo sapiens (NCBI:txid9606)

Solvent-accessible surface area: 23878 Å² total

Radius of gyration: 24.85 Å; Cα contacts (8 Å, |Δi|>4): 939; chains: 2; bounding box: 64×69×55 Å

B-factor: mean 40.71, std 20.62, range [16.85, 132.9]

Secondary structure (DSSP, 8-state):
-EEEEEEEEE-SSSEEEEEEETTT--EEEEEEEEGGG-TTSS-HHHHHHHHHHTT---TTBPPEEEEEEETTEEEEEEEP-SEEHHHHHHSTTTSS--HHHHHHHHHHHHHHHHHHHHTTEE----SGGGEEE-TTS-EEE--GGG-EEPPSS-------S-GGG--HHHHTT-S---THHHHHHHHHHHHHHHHSS-S---SSHHHHHHHHHHHH----TTTSTTGGGSTT--TTS-------GGGTSTTS-HHHHHHHHHHT-SSTTTSPPHHHHHTSGGG--/----SPP-SSS-HHHHHHHHHHHHHHS---TTGGGGSTT--HHHHHHHHHHHHHHHHHHT-BHHHHHHHHHHHHHHHHT-----GGGHHHHHHHHHHHHHHHH-SSPPPHHHHHHTTTTSS-HHHHHHHHHHHHHHTTT------HHHHHHHHHHHHT--TT---SS--S-HHHHHHHHHHHHHHHTSGGGGGS-HHHHHHHHHHHTS-HHHHHHHH---HHHHHHHHHHHHHHHHHHHHH-PPPPPP-TTS-TTSGGGB-----HHHHHHHHHH-

Nearest PDB structures (foldseek):
  7xqk-assembly1_A  TM=1.004E+00  e=1.016E-58  Schistosoma japonicum
  4eol-assembly1_A  TM=9.825E-01  e=9.458E-45  Homo sapiens
  4eoi-assembly1_A  TM=9.797E-01  e=7.966E-45  Homo sapiens
  1oi9-assembly1_A  TM=9.768E-01  e=1.495E-44  Homo sapiens
  4bch-assembly1_A  TM=9.486E-01  e=4.838E-29  Homo sapiens

GO terms:
  GO:0006974 DNA damage response (P, IDA)
  GO:0045023 G0 to G1 transition (P, TAS)
  GO:0008283 cell population proliferation (P, TAS)
  GO:0000082 G1/S transition of mitotic cell cycle (P, TAS)
  GO:0004693 cyclin-dependent protein serine/threonine kinase activity (F, TAS)
  GO:0005515 protein binding (F, IPI)
  GO:0045023 G0 to G1 transition (P, IDA)
  GO:0045746 negative regulation of Notch signaling pathway (P, IDA)

Foldseek 3Di:
DWAQVFFDAADPAGGKTWTADPVPRAIWIKHKHQQVPPPPGDDQLRVQQVVCLVPQDDQQAWHFPDWDCDDRMIITITHDAPAFLLVQCVDPNNVQDDLVLLLLALLSLLVSLVSCVVQQKAQQEDDRRQWGAHPPSHIHGHRSSQMDRADVVGFFDAQTYDLLLAAVCRLLTPRDDGSLRSLSSSLQRSLCSQQVHGQQPAPDSVSSLLSLCQAAWDDDCVLANCSCVRRNHDPPRDGHDHDDQCVSRVVHDPQSSVLSNLSRRNHSVSRDHSVVSSVGPSNPD/DAFLADCDPVDGSRVVVVVLVVLLVVQAADLCLCVLQVPDDLLLLLVLLLLLLVLLQVQQNFPQLSQLLLSLLRSQSSLDGNDDSLCSNLSSLLSSVVSQVVPPPDRDDLVSSCVSVVNSADSVSSVVNNVSSCVSVVVPRDHCGLLNLLQQLQCSLQQDPVSDRPDRDGDLQLSLQLVVLVSLLSSNSNLSVARSNLLSLLSNCLVPNQVSSCSRSVDHCVNNVVVNVLSVLSSVLCVVVDGDDQDDDPPDDSRCSSRGRHHDPSSVSSCRSVVD